Protein 6DQX (pdb70)

Structure (mmCIF, N/CA/C/O backbone):
data_6DQX
#
_entry.id   6DQX
#
_cell.length_a   97.984
_cell.length_b   97.984
_cell.length_c   132.005
_cell.angle_alpha   90.000
_cell.angle_beta   90.000
_cell.angle_gamma   90.000
#
_symmetry.space_group_name_H-M   'P 42 21 2'
#
loop_
_entity.id
_entity.type
_entity.pdbx_description
1 polymer 'Ribonucleoside-diphosphate reductase, alpha chain'
2 non-polymer 'CHLORIDE ION'
3 non-polymer 'MAGNESIUM ION'
4 non-polymer 1,2-ETHANEDIOL
5 non-polymer GLYCEROL
6 water water
#
loop_
_atom_site.group_PDB
_atom_site.id
_atom_site.type_symbol
_atom_site.label_atom_id
_atom_site.label_alt_id
_atom_site.label_comp_id
_atom_site.label_asym_id
_atom_site.label_entity_id
_atom_site.label_seq_id
_atom_site.pdbx_PDB_ins_code
_atom_site.Cartn_x
_atom_site.Cartn_y
_atom_site.Cartn_z
_atom_site.occupancy
_atom_site.B_iso_or_equiv
_atom_site.auth_seq_id
_atom_site.auth_comp_id
_atom_site.auth_asym_id
_atom_site.auth_atom_id
_atom_site.pdbx_PDB_model_num
ATOM 1 N N . THR A 1 26 ? 229.251 -142.261 288.169 1.00 46.56 6 THR A N 1
ATOM 2 C CA . THR A 1 26 ? 229.785 -141.996 286.794 1.00 42.49 6 THR A CA 1
ATOM 3 C C . THR A 1 26 ? 229.548 -140.552 286.312 1.00 37.18 6 THR A C 1
ATOM 4 O O . THR A 1 26 ? 230.496 -139.887 285.896 1.00 37.74 6 THR A O 1
ATOM 8 N N . ARG A 1 27 ? 228.301 -140.067 286.364 1.00 30.74 7 ARG A N 1
ATOM 9 C CA . ARG A 1 27 ? 227.982 -138.708 285.915 1.00 26.15 7 ARG A CA 1
ATOM 10 C C . ARG A 1 27 ? 228.603 -137.706 286.891 1.00 24.13 7 ARG A C 1
ATOM 11 O O . ARG A 1 27 ? 228.367 -137.806 288.103 1.00 24.37 7 ARG A O 1
ATOM 19 N N . PRO A 1 28 ? 229.421 -136.759 286.393 1.00 23.28 8 PRO A N 1
ATOM 20 C CA . PRO A 1 28 ? 229.990 -135.781 287.322 1.00 23.20 8 PRO A CA 1
ATOM 21 C C . PRO A 1 28 ? 228.933 -134.849 287.899 1.00 21.95 8 PRO A C 1
ATOM 22 O O . PRO A 1 28 ? 227.917 -134.584 287.233 1.00 18.73 8 PRO A O 1
ATOM 26 N N . ASP A 1 29 ? 229.205 -134.349 289.105 1.00 21.71 9 ASP A N 1
ATOM 27 C CA . ASP A 1 29 ? 228.429 -133.256 289.686 1.00 21.52 9 ASP A CA 1
ATOM 28 C C . ASP A 1 29 ? 228.405 -132.082 288.710 1.00 21.01 9 ASP A C 1
ATOM 29 O O . ASP A 1 29 ? 229.439 -131.719 288.115 1.00 20.31 9 ASP A O 1
ATOM 34 N N . PHE A 1 30 ? 227.220 -131.487 288.558 1.00 18.63 10 PHE A N 1
ATOM 35 C CA . PHE A 1 30 ? 226.989 -130.320 287.705 1.00 18.47 10 PHE A CA 1
ATOM 36 C C . PHE A 1 30 ? 227.306 -130.546 286.239 1.00 19.45 10 PHE A C 1
ATOM 37 O O . PHE A 1 30 ? 227.611 -129.606 285.517 1.00 18.56 10 PHE A O 1
ATOM 45 N N . GLU A 1 31 ? 227.132 -131.777 285.765 1.00 19.94 11 GLU A N 1
ATOM 46 C CA . GLU A 1 31 ? 227.311 -132.032 284.334 1.00 21.28 11 GLU A CA 1
ATOM 47 C C . GLU A 1 31 ? 226.404 -131.150 283.495 1.00 20.81 11 GLU A C 1
ATOM 48 O O . GLU A 1 31 ? 226.802 -130.674 282.427 1.00 20.56 11 GLU A O 1
ATOM 54 N N . TRP A 1 32 ? 225.176 -130.949 283.982 1.00 19.35 12 TRP A N 1
ATOM 55 C CA . TRP A 1 32 ? 224.187 -130.070 283.357 1.00 19.50 12 TRP A CA 1
ATOM 56 C C . TRP A 1 32 ? 224.624 -128.629 283.159 1.00 19.48 12 TRP A C 1
ATOM 57 O O . TRP A 1 32 ? 224.194 -127.979 282.214 1.00 20.79 12 TRP A O 1
ATOM 68 N N . LEU A 1 33 ? 225.452 -128.142 284.066 1.00 21.41 13 LEU A N 1
ATOM 69 C CA . LEU A 1 33 ? 225.960 -126.780 284.053 1.00 21.36 13 LEU A CA 1
ATOM 70 C C . LEU A 1 33 ? 227.170 -126.711 283.123 1.00 22.93 13 LEU A C 1
ATOM 71 O O . LEU A 1 33 ? 228.309 -126.573 283.561 1.00 23.37 13 LEU A O 1
ATOM 76 N N . ASN A 1 34 ? 226.893 -126.859 281.833 1.00 24.86 14 ASN A N 1
ATOM 77 C CA . ASN A 1 34 ? 227.928 -126.808 280.806 1.00 26.22 14 ASN A CA 1
ATOM 78 C C . ASN A 1 34 ? 228.071 -125.358 280.340 1.00 27.20 14 ASN A C 1
ATOM 79 O O . ASN A 1 34 ? 227.430 -124.451 280.897 1.00 24.93 14 ASN A O 1
ATOM 84 N N . GLU A 1 35 ? 228.884 -125.131 279.312 1.00 27.91 15 GLU A N 1
ATOM 85 C CA . GLU A 1 35 ? 229.186 -123.765 278.899 1.00 28.65 15 GLU A CA 1
ATOM 86 C C . GLU A 1 35 ? 227.923 -123.056 278.366 1.00 26.28 15 GLU A C 1
ATOM 87 O O . GLU A 1 35 ? 227.710 -121.885 278.666 1.00 23.47 15 GLU A O 1
ATOM 93 N N . ASP A 1 36 ? 227.065 -123.784 277.646 1.00 24.85 16 ASP A N 1
ATOM 94 C CA . ASP A 1 36 ? 225.782 -123.234 277.170 1.00 24.85 16 ASP A CA 1
ATOM 95 C C . ASP A 1 36 ? 224.926 -122.719 278.331 1.00 23.32 16 ASP A C 1
ATOM 96 O O . ASP A 1 36 ? 224.404 -121.593 278.304 1.00 19.72 16 ASP A O 1
ATOM 101 N N . SER A 1 37 ? 224.794 -123.553 279.361 1.00 22.78 17 SER A N 1
ATOM 102 C CA . SER A 1 37 ? 223.983 -123.189 280.526 1.00 23.07 17 SER A CA 1
ATOM 103 C C . SER A 1 37 ? 224.580 -122.026 281.314 1.00 22.22 17 SER A C 1
ATOM 104 O O . SER A 1 37 ? 223.859 -121.120 281.720 1.00 20.99 17 SER A O 1
ATOM 107 N N . ARG A 1 38 ? 225.888 -122.042 281.521 1.00 22.66 18 ARG A N 1
ATOM 108 C CA . ARG A 1 38 ? 226.544 -120.931 282.202 1.00 25.14 18 ARG A CA 1
ATOM 109 C C . ARG A 1 38 ? 226.320 -119.620 281.479 1.00 24.75 18 ARG A C 1
ATOM 110 O O . ARG A 1 38 ? 225.985 -118.625 282.116 1.00 22.90 18 ARG A O 1
ATOM 118 N N . LEU A 1 39 ? 226.510 -119.624 280.151 1.00 24.47 19 LEU A N 1
ATOM 119 C CA . LEU A 1 39 ? 226.291 -118.412 279.332 1.00 26.02 19 LEU A CA 1
ATOM 120 C C . LEU A 1 39 ? 224.862 -117.933 279.410 1.00 23.89 19 LEU A C 1
ATOM 121 O O . LEU A 1 39 ? 224.604 -116.735 279.593 1.00 24.72 19 LEU A O 1
ATOM 126 N N . PHE A 1 40 ? 223.933 -118.865 279.261 1.00 22.33 20 PHE A N 1
ATOM 127 C CA . PHE A 1 40 ? 222.508 -118.538 279.347 1.00 22.26 20 PHE A CA 1
ATOM 128 C C . PHE A 1 40 ? 222.185 -117.870 280.684 1.00 21.29 20 PHE A C 1
ATOM 129 O O . PHE A 1 40 ? 221.545 -116.826 280.729 1.00 22.69 20 PHE A O 1
ATOM 137 N N . LEU A 1 41 ? 222.673 -118.459 281.770 1.00 21.74 21 LEU A N 1
ATOM 138 C CA . LEU A 1 41 ? 222.423 -117.923 283.107 1.00 21.83 21 LEU A CA 1
ATOM 139 C C . LEU A 1 41 ? 223.071 -116.543 283.329 1.00 23.06 21 LEU A C 1
ATOM 140 O O . LEU A 1 41 ? 222.457 -115.640 283.907 1.00 23.75 21 LEU A O 1
ATOM 145 N N . GLN A 1 42 ? 224.311 -116.396 282.880 1.00 26.48 22 GLN A N 1
ATOM 146 C CA . GLN A 1 42 ? 225.016 -115.103 282.971 1.00 30.72 22 GLN A CA 1
ATOM 147 C C . GLN A 1 42 ? 224.271 -114.000 282.243 1.00 32.80 22 GLN A C 1
ATOM 148 O O . GLN A 1 42 ? 224.123 -112.897 282.764 1.00 34.67 22 GLN A O 1
ATOM 154 N N . ARG A 1 43 ? 223.804 -114.310 281.038 1.00 32.67 23 ARG A N 1
ATOM 155 C CA . ARG A 1 43 ? 223.155 -113.327 280.194 1.00 37.10 23 ARG A CA 1
ATOM 156 C C . ARG A 1 43 ? 221.745 -112.982 280.627 1.00 38.52 23 ARG A C 1
ATOM 157 O O . ARG A 1 43 ? 221.296 -111.871 280.380 1.00 41.36 23 ARG A O 1
ATOM 165 N N . GLY A 1 44 ? 221.057 -113.928 281.264 1.00 37.03 24 GLY A N 1
ATOM 166 C CA . GLY A 1 44 ? 219.659 -113.760 281.657 1.00 36.16 24 GLY A CA 1
ATOM 167 C C . GLY A 1 44 ? 219.407 -113.400 283.116 1.00 34.69 24 GLY A C 1
ATOM 168 O O . GLY A 1 44 ? 218.667 -112.456 283.401 1.00 36.18 24 GLY A O 1
ATOM 169 N N . TYR A 1 45 ? 219.992 -114.164 284.038 1.00 31.46 25 TYR A N 1
ATOM 170 C CA . TYR A 1 45 ? 219.522 -114.187 285.442 1.00 29.81 25 TYR A CA 1
ATOM 171 C C . TYR A 1 45 ? 220.490 -113.715 286.498 1.00 27.58 25 TYR A C 1
ATOM 172 O O . TYR A 1 45 ? 220.043 -113.217 287.532 1.00 31.08 25 TYR A O 1
ATOM 181 N N . LEU A 1 46 ? 221.792 -113.877 286.277 1.00 25.24 26 LEU A N 1
ATOM 182 C CA . LEU A 1 46 ? 222.783 -113.611 287.321 1.00 26.51 26 LEU A CA 1
ATOM 183 C C . LEU A 1 46 ? 223.227 -112.163 287.268 1.00 27.21 26 LEU A C 1
ATOM 184 O O . LEU A 1 46 ? 223.408 -111.611 286.178 1.00 26.99 26 LEU A O 1
ATOM 189 N N . LEU A 1 47 ? 223.410 -111.568 288.435 1.00 27.66 27 LEU A N 1
ATOM 190 C CA . LEU A 1 47 ? 224.018 -110.242 288.522 1.00 29.65 27 LEU A CA 1
ATOM 191 C C . LEU A 1 47 ? 225.479 -110.321 288.086 1.00 31.25 27 LEU A C 1
ATOM 192 O O . LEU A 1 47 ? 226.157 -111.320 288.345 1.00 28.17 27 LEU A O 1
ATOM 197 N N . GLU A 1 48 ? 225.948 -109.278 287.391 1.00 32.23 28 GLU A N 1
ATOM 198 C CA . GLU A 1 48 ? 227.349 -109.168 286.997 1.00 35.12 28 GLU A CA 1
ATOM 199 C C . GLU A 1 48 ? 228.205 -109.468 288.217 1.00 32.65 28 GLU A C 1
ATOM 200 O O . GLU A 1 48 ? 227.924 -108.988 289.316 1.00 34.67 28 GLU A O 1
ATOM 206 N N . GLY A 1 49 ? 229.211 -110.309 288.034 1.00 33.18 29 GLY A N 1
ATOM 207 C CA . GLY A 1 49 ? 230.105 -110.706 289.124 1.00 32.50 29 GLY A CA 1
ATOM 208 C C . GLY A 1 49 ? 229.613 -111.794 290.073 1.00 32.72 29 GLY A C 1
ATOM 209 O O . GLY A 1 49 ? 230.202 -111.976 291.137 1.00 34.96 29 GLY A O 1
ATOM 210 N N . THR A 1 50 ? 228.530 -112.497 289.727 1.00 28.93 30 THR A N 1
ATOM 211 C CA . THR A 1 50 ? 228.098 -113.711 290.460 1.00 26.14 30 THR A CA 1
ATOM 212 C C . THR A 1 50 ? 228.132 -114.869 289.456 1.00 24.56 30 THR A C 1
ATOM 213 O O . THR A 1 50 ? 227.557 -114.752 288.379 1.00 24.75 30 THR A O 1
ATOM 217 N N . THR A 1 51 ? 228.839 -115.956 289.780 1.00 20.81 31 THR A N 1
ATOM 218 C CA . THR A 1 51 ? 228.868 -117.137 288.922 1.00 20.16 31 THR A CA 1
ATOM 219 C C . THR A 1 51 ? 227.643 -118.018 289.206 1.00 20.02 31 THR A C 1
ATOM 220 O O . THR A 1 51 ? 227.047 -117.907 290.269 1.00 19.13 31 THR A O 1
ATOM 224 N N . ALA A 1 52 ? 227.324 -118.914 288.267 1.00 20.57 32 ALA A N 1
ATOM 225 C CA . ALA A 1 52 ? 226.223 -119.893 288.461 1.00 20.67 32 ALA A CA 1
ATOM 226 C C . ALA A 1 52 ? 226.409 -120.749 289.717 1.00 19.93 32 ALA A C 1
ATOM 227 O O . ALA A 1 52 ? 225.501 -120.879 290.521 1.00 20.23 32 ALA A O 1
ATOM 229 N N . LEU A 1 53 ? 227.607 -121.304 289.918 1.00 20.14 33 LEU A N 1
ATOM 230 C CA . LEU A 1 53 ? 227.846 -122.137 291.095 1.00 20.35 33 LEU A CA 1
ATOM 231 C C . LEU A 1 53 ? 227.719 -121.343 292.380 1.00 20.08 33 LEU A C 1
ATOM 232 O O . LEU A 1 53 ? 227.150 -121.811 293.341 1.00 21.00 33 LEU A O 1
ATOM 237 N N . GLU A 1 54 ? 228.266 -120.133 292.404 1.00 20.44 34 GLU A N 1
ATOM 238 C CA . GLU A 1 54 ? 228.164 -119.263 293.567 1.00 21.01 34 GLU A CA 1
ATOM 239 C C . GLU A 1 54 ? 226.701 -118.979 293.927 1.00 19.61 34 GLU A C 1
ATOM 240 O O . GLU A 1 54 ? 226.301 -118.984 295.092 1.00 19.19 34 GLU A O 1
ATOM 246 N N . ARG A 1 55 ? 225.919 -118.708 292.904 1.00 18.18 35 ARG A N 1
ATOM 247 C CA . ARG A 1 55 ? 224.491 -118.463 293.079 1.00 17.86 35 ARG A CA 1
ATOM 248 C C . ARG A 1 55 ? 223.779 -119.693 293.689 1.00 17.24 35 ARG A C 1
ATOM 249 O O . ARG A 1 55 ? 222.968 -119.545 294.611 1.00 17.50 35 ARG A O 1
ATOM 257 N N . ILE A 1 56 ? 224.120 -120.889 293.223 1.00 17.46 36 ILE A N 1
ATOM 258 C CA . ILE A 1 56 ? 223.468 -122.113 293.727 1.00 17.12 36 ILE A CA 1
ATOM 259 C C . ILE A 1 56 ? 223.785 -122.316 295.203 1.00 17.93 36 ILE A C 1
ATOM 260 O O . ILE A 1 56 ? 222.911 -122.622 296.006 1.00 16.87 36 ILE A O 1
ATOM 265 N N . ARG A 1 57 ? 225.056 -122.164 295.559 1.00 19.06 37 ARG A N 1
ATOM 266 C CA . ARG A 1 57 ? 225.444 -122.228 296.951 1.00 19.87 37 ARG A CA 1
ATOM 267 C C . ARG A 1 57 ? 224.712 -121.205 297.815 1.00 19.17 37 ARG A C 1
ATOM 268 O O . ARG A 1 57 ? 224.281 -121.536 298.919 1.00 18.85 37 ARG A O 1
ATOM 276 N N . PHE A 1 58 ? 224.629 -119.949 297.357 1.00 19.38 38 PHE A N 1
ATOM 277 C CA . PHE A 1 58 ? 223.933 -118.909 298.101 1.00 19.63 38 PHE A CA 1
ATOM 278 C C . PHE A 1 58 ? 222.458 -119.278 298.312 1.00 19.25 38 PHE A C 1
ATOM 279 O O . PHE A 1 58 ? 221.928 -119.116 299.398 1.00 17.23 38 PHE A O 1
ATOM 287 N N . ILE A 1 59 ? 221.820 -119.770 297.258 1.00 17.61 39 ILE A N 1
ATOM 288 C CA . ILE A 1 59 ? 220.388 -120.163 297.340 1.00 17.29 39 ILE A CA 1
ATOM 289 C C . ILE A 1 59 ? 220.193 -121.273 298.382 1.00 17.30 39 ILE A C 1
ATOM 290 O O . ILE A 1 59 ? 219.295 -121.179 299.235 1.00 17.52 39 ILE A O 1
ATOM 295 N N . ALA A 1 60 ? 221.051 -122.298 298.321 1.00 17.24 40 ALA A N 1
ATOM 296 C CA . ALA A 1 60 ? 221.011 -123.425 299.273 1.00 16.71 40 ALA A CA 1
ATOM 297 C C . ALA A 1 60 ? 221.196 -122.956 300.712 1.00 17.58 40 ALA A C 1
ATOM 298 O O . ALA A 1 60 ? 220.450 -123.356 301.606 1.00 16.17 40 ALA A O 1
ATOM 300 N N . GLU A 1 61 ? 222.207 -122.110 300.937 1.00 18.05 41 GLU A N 1
ATOM 301 C CA . GLU A 1 61 ? 222.501 -121.632 302.294 1.00 19.85 41 GLU A CA 1
ATOM 302 C C . GLU A 1 61 ? 221.410 -120.695 302.796 1.00 18.98 41 GLU A C 1
ATOM 303 O O . GLU A 1 61 ? 221.077 -120.707 303.974 1.00 18.22 41 GLU A O 1
ATOM 309 N N . HIS A 1 62 ? 220.871 -119.864 301.907 1.00 19.14 42 HIS A N 1
ATOM 310 C CA . HIS A 1 62 ? 219.834 -118.927 302.317 1.00 19.93 42 HIS A CA 1
ATOM 311 C C . HIS A 1 62 ? 218.581 -119.692 302.730 1.00 19.50 42 HIS A C 1
ATOM 312 O O . HIS A 1 62 ? 217.972 -119.395 303.760 1.00 18.41 42 HIS A O 1
ATOM 319 N N . ALA A 1 63 ? 218.243 -120.713 301.949 1.00 18.34 43 ALA A N 1
ATOM 320 C CA . ALA A 1 63 ? 217.110 -121.593 302.285 1.00 18.36 43 ALA A CA 1
ATOM 321 C C . ALA A 1 63 ? 217.312 -122.300 303.636 1.00 18.81 43 ALA A C 1
ATOM 322 O O . ALA A 1 63 ? 216.418 -122.301 304.470 1.00 18.43 43 ALA A O 1
ATOM 324 N N . GLU A 1 64 ? 218.496 -122.874 303.857 1.00 18.39 44 GLU A N 1
ATOM 325 C CA . GLU A 1 64 ? 218.800 -123.478 305.156 1.00 20.04 44 GLU A CA 1
ATOM 326 C C . GLU A 1 64 ? 218.611 -122.482 306.292 1.00 20.15 44 GLU A C 1
ATOM 327 O O . GLU A 1 64 ? 218.009 -122.801 307.318 1.00 22.79 44 GLU A O 1
ATOM 333 N N . HIS A 1 65 ? 219.135 -121.285 306.119 1.00 21.76 45 HIS A N 1
ATOM 334 C CA . HIS A 1 65 ? 219.035 -120.272 307.155 1.00 24.78 45 HIS A CA 1
ATOM 335 C C . HIS A 1 65 ? 217.570 -119.954 307.491 1.00 24.05 45 HIS A C 1
ATOM 336 O O . HIS A 1 65 ? 217.205 -119.932 308.654 1.00 22.83 45 HIS A O 1
ATOM 343 N N . LYS A 1 66 ? 216.733 -119.783 306.473 1.00 23.34 46 LYS A N 1
ATOM 344 C CA . LYS A 1 66 ? 215.306 -119.489 306.684 1.00 25.03 46 LYS A CA 1
ATOM 345 C C . LYS A 1 66 ? 214.496 -120.647 307.237 1.00 24.54 46 LYS A C 1
ATOM 346 O O . L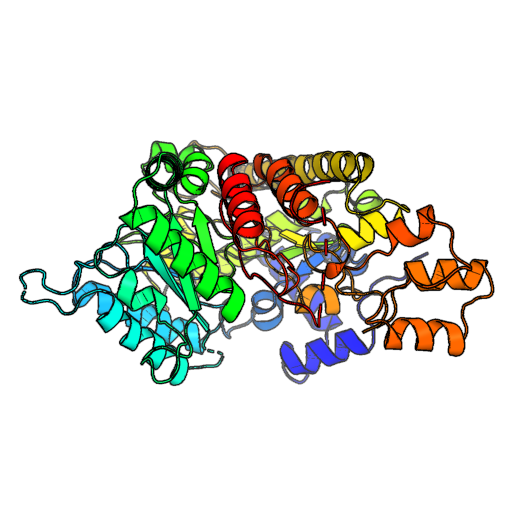YS A 1 66 ? 213.533 -120.421 307.992 1.00 24.26 46 LYS A O 1
ATOM 352 N N . LEU A 1 67 ? 214.867 -121.882 306.884 1.00 22.61 47 LEU A N 1
ATOM 353 C CA . LEU A 1 67 ? 214.212 -123.073 307.437 1.00 22.26 47 LEU A CA 1
ATOM 354 C C . LEU A 1 67 ? 214.644 -123.359 308.866 1.00 24.19 47 LEU A C 1
ATOM 355 O O . LEU A 1 67 ? 213.908 -124.007 309.598 1.00 22.92 47 LEU A O 1
ATOM 360 N N . GLY A 1 68 ? 215.864 -122.948 309.231 1.00 24.77 48 GLY A N 1
ATOM 361 C CA . GLY A 1 68 ? 216.461 -123.331 310.523 1.00 25.27 48 GLY A CA 1
ATOM 362 C C . GLY A 1 68 ? 216.743 -124.814 310.656 1.00 25.42 48 GLY A C 1
ATOM 363 O O . GLY A 1 68 ? 216.701 -125.359 311.755 1.00 25.50 48 GLY A O 1
ATOM 364 N N . ILE A 1 69 ? 217.029 -125.487 309.542 1.00 25.31 49 ILE A N 1
ATOM 365 C CA . ILE A 1 69 ? 217.241 -126.936 309.544 1.00 25.31 49 ILE A CA 1
ATOM 366 C C . ILE A 1 69 ? 218.697 -127.260 309.225 1.00 25.87 49 ILE A C 1
ATOM 367 O O . ILE A 1 69 ? 219.149 -127.059 308.088 1.00 22.64 49 ILE A O 1
ATOM 372 N N . GLU A 1 70 ? 219.413 -127.808 310.208 1.00 26.55 50 GLU A N 1
ATOM 373 C CA . GLU A 1 70 ? 220.820 -128.169 310.008 1.00 28.56 50 GLU A CA 1
ATOM 374 C C . GLU A 1 70 ? 220.982 -129.227 308.905 1.00 25.22 50 GLU A C 1
ATOM 375 O O . GLU A 1 70 ? 220.203 -130.168 308.809 1.00 25.64 50 GLU A O 1
ATOM 381 N N . GLY A 1 71 ? 221.982 -129.031 308.055 1.00 21.92 51 GLY A N 1
ATOM 382 C CA . GLY A 1 71 ? 222.283 -129.952 306.970 1.00 21.71 51 GLY A CA 1
ATOM 383 C C . GLY A 1 71 ? 221.444 -129.771 305.710 1.00 19.31 51 GLY A C 1
ATOM 384 O O . GLY A 1 71 ? 221.740 -130.391 304.685 1.00 18.24 51 GLY A O 1
ATOM 385 N N . TYR A 1 72 ? 220.460 -128.877 305.756 1.00 18.30 52 TYR A N 1
ATOM 386 C CA . TYR A 1 72 ? 219.563 -128.694 304.623 1.00 17.43 52 TYR A CA 1
ATOM 387 C C . TYR A 1 72 ? 220.302 -128.238 303.353 1.00 17.42 52 TYR A C 1
ATOM 388 O O . TYR A 1 72 ? 220.084 -128.801 302.274 1.00 16.74 52 TYR A O 1
ATOM 397 N N . ALA A 1 73 ? 221.159 -127.217 303.483 1.00 17.35 53 ALA A N 1
ATOM 398 C CA . ALA A 1 73 ? 221.885 -126.649 302.341 1.00 18.24 53 ALA A CA 1
ATOM 399 C C . ALA A 1 73 ? 222.674 -127.691 301.568 1.00 18.47 53 ALA A C 1
ATOM 400 O O . ALA A 1 73 ? 222.615 -127.724 300.339 1.00 17.85 53 ALA A O 1
ATOM 402 N N . ASP A 1 74 ? 223.399 -128.548 302.281 1.00 19.52 54 ASP A N 1
ATOM 403 C CA . ASP A 1 74 ? 224.196 -129.581 301.621 1.00 21.13 54 ASP A CA 1
ATOM 404 C C . ASP A 1 74 ? 223.320 -130.622 300.910 1.00 19.63 54 ASP A C 1
ATOM 405 O O . ASP A 1 74 ? 223.689 -131.097 299.833 1.00 18.49 54 ASP A O 1
ATOM 410 N N . LYS A 1 75 ? 222.157 -130.914 301.479 1.00 20.07 55 LYS A N 1
ATOM 411 C CA . LYS A 1 75 ? 221.184 -131.808 300.806 1.00 20.22 55 LYS A CA 1
ATOM 412 C C . LYS A 1 75 ? 220.657 -131.167 299.541 1.00 17.87 55 LYS A C 1
ATOM 413 O O . LYS A 1 75 ? 220.700 -131.772 298.477 1.00 15.77 55 LYS A O 1
ATOM 419 N N . PHE A 1 76 ? 220.183 -129.919 299.660 1.00 16.93 56 PHE A N 1
ATOM 420 C CA . PHE A 1 76 ? 219.712 -129.191 298.482 1.00 16.07 56 PHE A CA 1
ATOM 421 C C . PHE A 1 76 ? 220.811 -129.056 297.423 1.00 15.76 56 PHE A C 1
ATOM 422 O O . PHE A 1 76 ? 220.575 -129.290 296.234 1.00 15.37 56 PHE A O 1
ATOM 430 N N . TYR A 1 77 ? 222.025 -128.703 297.853 1.00 16.12 57 TYR A N 1
ATOM 431 C CA . TYR A 1 77 ? 223.158 -128.564 296.938 1.00 16.43 57 TYR A CA 1
ATOM 432 C C . TYR A 1 77 ? 223.473 -129.883 296.218 1.00 15.66 57 TYR A C 1
ATOM 433 O O . TYR A 1 77 ? 223.669 -129.897 294.991 1.00 14.26 57 TYR A O 1
ATOM 442 N N . HIS A 1 78 ? 223.442 -130.989 296.961 1.00 15.69 58 HIS A N 1
ATOM 443 C CA . HIS A 1 78 ? 223.674 -132.317 296.385 1.00 16.53 58 HIS A CA 1
ATOM 444 C C . HIS A 1 78 ? 222.684 -132.639 295.286 1.00 15.36 58 HIS A C 1
ATOM 445 O O . HIS A 1 78 ? 223.063 -133.053 294.181 1.00 14.52 58 HIS A O 1
ATOM 452 N N . TYR A 1 79 ? 221.402 -132.434 295.569 1.00 15.48 59 TYR A N 1
ATOM 453 C CA . TYR A 1 79 ? 220.403 -132.691 294.557 1.00 15.17 59 TYR A CA 1
ATOM 454 C C . TYR A 1 79 ? 220.528 -131.784 293.335 1.00 14.37 59 TYR A C 1
ATOM 455 O O . TYR A 1 79 ? 220.365 -132.264 292.181 1.00 14.53 59 TYR A O 1
ATOM 464 N N . MET A 1 80 ? 220.872 -130.510 293.553 1.00 14.72 60 MET A N 1
ATOM 465 C CA . MET A 1 80 ? 221.228 -129.639 292.431 1.00 15.64 60 MET A CA 1
ATOM 466 C C . MET A 1 80 ? 222.374 -130.221 291.621 1.00 14.85 60 MET A C 1
ATOM 467 O O . MET A 1 80 ? 222.327 -130.256 290.365 1.00 14.34 60 MET A O 1
ATOM 472 N N . ALA A 1 81 ? 223.425 -130.628 292.333 1.00 14.88 61 ALA A N 1
ATOM 473 C CA . ALA A 1 81 ? 224.625 -131.237 291.716 1.00 15.56 61 ALA A CA 1
ATOM 474 C C . ALA A 1 81 ? 224.322 -132.459 290.846 1.00 15.83 61 ALA A C 1
ATOM 475 O O . ALA A 1 81 ? 224.903 -132.619 289.777 1.00 15.03 61 ALA A O 1
ATOM 477 N N . ARG A 1 82 ? 223.370 -133.296 291.276 1.00 16.40 62 ARG A N 1
ATOM 478 C CA . ARG A 1 82 ? 222.994 -134.481 290.511 1.00 17.14 62 ARG A CA 1
ATOM 479 C C . ARG A 1 82 ? 222.051 -134.215 289.340 1.00 16.90 62 ARG A C 1
ATOM 480 O O . ARG A 1 82 ? 221.776 -135.137 288.571 1.00 16.59 62 ARG A O 1
ATOM 488 N N . GLY A 1 83 ? 221.554 -132.975 289.200 1.00 15.85 63 GLY A N 1
ATOM 489 C CA . GLY A 1 83 ? 220.687 -132.619 288.081 1.00 15.07 63 GLY A CA 1
ATOM 490 C C . GLY A 1 83 ? 219.214 -132.970 288.328 1.00 14.85 63 GLY A C 1
ATOM 491 O O . GLY A 1 83 ? 218.452 -133.103 287.377 1.00 14.43 63 GLY A O 1
ATOM 492 N N . TYR A 1 84 ? 218.818 -133.106 289.597 1.00 14.76 64 TYR A N 1
ATOM 493 C CA . TYR A 1 84 ? 217.438 -133.507 289.926 1.00 15.08 64 TYR A CA 1
ATOM 494 C C . TYR A 1 84 ? 216.437 -132.363 289.924 1.00 15.53 64 TYR A C 1
ATOM 495 O O . TYR A 1 84 ? 215.241 -132.644 289.834 1.00 16.63 64 TYR A O 1
ATOM 504 N N . PHE A 1 85 ? 216.915 -131.124 290.100 1.00 15.24 65 PHE A N 1
ATOM 505 C CA . PHE A 1 85 ? 216.087 -129.905 290.312 1.00 15.73 65 PHE A CA 1
ATOM 506 C C . PHE A 1 85 ? 216.297 -128.877 289.242 1.00 16.49 65 PHE A C 1
ATOM 507 O O . PHE A 1 85 ? 217.431 -128.520 288.939 1.00 17.16 65 PHE A O 1
ATOM 515 N N . SER A 1 86 ? 215.208 -128.308 288.758 1.00 16.56 66 SER A N 1
ATOM 516 C CA . SER A 1 86 ? 215.246 -127.064 288.006 1.00 17.48 66 SER A CA 1
ATOM 517 C C . SER A 1 86 ? 214.559 -126.018 288.878 1.00 17.23 66 SER A C 1
ATOM 518 O O . SER A 1 86 ? 213.542 -126.305 289.482 1.00 16.23 66 SER A O 1
ATOM 521 N N . LEU A 1 87 ? 215.118 -124.806 288.929 1.00 16.17 67 LEU A N 1
ATOM 522 C CA . LEU A 1 87 ? 214.543 -123.699 289.686 1.00 16.52 67 LEU A CA 1
ATOM 523 C C . LEU A 1 87 ? 213.973 -122.701 288.704 1.00 16.47 67 LEU A C 1
ATOM 524 O O . LEU A 1 87 ? 214.481 -122.562 287.575 1.00 16.60 67 LEU A O 1
ATOM 529 N N . SER A 1 88 ? 212.918 -122.010 289.119 1.00 16.16 68 SER A N 1
ATOM 530 C CA . SER A 1 88 ? 212.244 -121.056 288.245 1.00 16.57 68 SER A CA 1
ATOM 531 C C . SER A 1 88 ? 213.135 -119.841 288.008 1.00 16.94 68 SER A C 1
ATOM 532 O O . SER A 1 88 ? 214.017 -119.528 288.825 1.00 15.55 68 SER A O 1
ATOM 535 N N . SER A 1 89 ? 212.872 -119.142 286.911 1.00 18.30 69 SER A N 1
ATOM 536 C CA . SER A 1 89 ? 213.665 -117.946 286.605 1.00 18.35 69 SER A CA 1
ATOM 537 C C . SER A 1 89 ? 213.523 -116.834 287.654 1.00 18.17 69 SER A C 1
ATOM 538 O O . SER A 1 89 ? 214.520 -116.213 287.965 1.00 17.61 69 SER A O 1
ATOM 541 N N . PRO A 1 90 ? 212.311 -116.597 288.220 1.00 17.27 70 PRO A N 1
ATOM 542 C CA . PRO A 1 90 ? 212.246 -115.642 289.336 1.00 17.25 70 PRO A CA 1
ATOM 543 C C . PRO A 1 90 ? 213.085 -116.028 290.563 1.00 16.86 70 PRO A C 1
ATOM 544 O O . PRO A 1 90 ? 213.629 -115.160 291.230 1.00 17.15 70 PRO A O 1
ATOM 548 N N . ILE A 1 91 ? 213.196 -117.326 290.856 1.00 15.68 71 ILE A N 1
ATOM 549 C CA . ILE A 1 91 ? 214.029 -117.791 291.962 1.00 15.53 71 ILE A CA 1
ATOM 550 C C . ILE A 1 91 ? 215.519 -117.570 291.643 1.00 15.69 71 ILE A C 1
ATOM 551 O O . ILE A 1 91 ? 216.264 -117.014 292.469 1.00 17.69 71 ILE A O 1
ATOM 556 N N . TRP A 1 92 ? 215.941 -117.978 290.455 1.00 15.63 72 TRP A N 1
ATOM 557 C CA . TRP A 1 92 ? 217.329 -117.739 289.991 1.00 16.21 72 TRP A CA 1
ATOM 558 C C . TRP A 1 92 ? 217.636 -116.253 290.071 1.00 16.84 72 TRP A C 1
ATOM 559 O O . TRP A 1 92 ? 218.717 -115.852 290.530 1.00 18.01 72 TRP A O 1
ATOM 570 N N . SER A 1 93 ? 216.682 -115.441 289.626 1.00 17.64 73 SER A N 1
ATOM 571 C CA . SER A 1 93 ? 216.920 -113.979 289.542 1.00 18.12 73 SER A CA 1
ATOM 572 C C . SER A 1 93 ? 216.938 -113.267 290.890 1.00 19.31 73 SER A C 1
ATOM 573 O O . SER A 1 93 ? 217.803 -112.389 291.118 1.00 20.41 73 SER A O 1
ATOM 576 N N . ASN A 1 94 ? 215.995 -113.623 291.770 1.00 18.26 74 ASN A N 1
ATOM 577 C CA . ASN A 1 94 ? 215.630 -112.797 292.911 1.00 18.54 74 ASN A CA 1
ATOM 578 C C . ASN A 1 94 ? 215.686 -113.443 294.278 1.00 17.56 74 ASN A C 1
ATOM 579 O O . ASN A 1 94 ? 215.668 -112.724 295.267 1.00 17.71 74 ASN A O 1
ATOM 584 N N . PHE A 1 95 ? 215.680 -114.778 294.382 1.00 16.71 75 PHE A N 1
ATOM 585 C CA . PHE A 1 95 ? 215.608 -115.403 295.712 1.00 17.35 75 PHE A CA 1
ATOM 586 C C . PHE A 1 95 ? 216.789 -115.031 296.609 1.00 18.10 75 PHE A C 1
ATOM 587 O O . PHE A 1 95 ? 217.944 -115.144 296.197 1.00 17.30 75 PHE A O 1
ATOM 595 N N . GLY A 1 96 ? 216.499 -114.616 297.844 1.00 18.87 76 GLY A N 1
ATOM 596 C CA . GLY A 1 96 ? 217.527 -114.181 298.772 1.00 21.41 76 GLY A CA 1
ATOM 597 C C . GLY A 1 96 ? 218.136 -112.806 298.484 1.00 21.51 76 GLY A C 1
ATOM 598 O O . GLY A 1 96 ? 219.009 -112.372 299.219 1.00 23.65 76 GLY A O 1
ATOM 599 N N . LEU A 1 97 ? 217.692 -112.126 297.431 1.00 22.44 77 LEU A N 1
ATOM 600 C CA . LEU A 1 97 ? 218.194 -110.797 297.063 1.00 23.28 77 LEU A CA 1
ATOM 601 C C . LEU A 1 97 ? 217.126 -109.717 297.292 1.00 25.60 77 LEU A C 1
ATOM 602 O O . LEU A 1 97 ? 215.942 -110.007 297.468 1.00 22.73 77 LEU A O 1
ATOM 607 N N . ASP A 1 98 ? 217.546 -108.451 297.277 1.00 27.70 78 ASP A N 1
ATOM 608 C CA . ASP A 1 98 ? 216.593 -107.338 297.443 1.00 29.97 78 ASP A CA 1
ATOM 609 C C . ASP A 1 98 ? 215.632 -107.170 296.270 1.00 28.06 78 ASP A C 1
ATOM 610 O O . ASP A 1 98 ? 214.444 -106.915 296.470 1.00 29.47 78 ASP A O 1
ATOM 615 N N . ARG A 1 99 ? 216.142 -107.323 295.054 1.00 29.04 79 ARG A N 1
ATOM 616 C CA . ARG A 1 99 ? 215.354 -107.048 293.859 1.00 27.33 79 ARG A CA 1
ATOM 617 C C . ARG A 1 99 ? 214.199 -108.034 293.658 1.00 28.11 79 ARG A C 1
ATOM 618 O O . ARG A 1 99 ? 214.259 -109.183 294.126 1.00 26.88 79 ARG A O 1
ATOM 626 N N . GLY A 1 100 ? 213.153 -107.559 292.982 1.00 25.42 80 GLY A N 1
ATOM 627 C CA . GLY A 1 100 ? 212.101 -108.425 292.438 1.00 24.49 80 GLY A CA 1
ATOM 628 C C . GLY A 1 100 ? 211.333 -109.266 293.436 1.00 22.90 80 GLY A C 1
ATOM 629 O O . GLY A 1 100 ? 211.290 -108.981 294.650 1.00 22.40 80 GLY A O 1
ATOM 630 N N . LEU A 1 101 ? 210.690 -110.292 292.891 1.00 20.27 81 LEU A N 1
ATOM 631 C CA . LEU A 1 101 ? 209.909 -111.243 293.668 1.00 19.84 81 LEU A CA 1
ATOM 632 C C . LEU A 1 101 ? 210.170 -112.636 293.086 1.00 18.83 81 LEU A C 1
ATOM 633 O O . LEU A 1 101 ? 210.450 -112.770 291.896 1.00 19.82 81 LEU A O 1
ATOM 638 N N . PRO A 1 102 ? 210.036 -113.674 293.917 1.00 18.42 82 PRO A N 1
ATOM 639 C CA . PRO A 1 102 ? 210.317 -115.050 293.460 1.00 16.48 82 PRO A CA 1
ATOM 640 C C . PRO A 1 102 ? 209.086 -115.839 292.971 1.00 16.94 82 PRO A C 1
ATOM 641 O O . PRO A 1 102 ? 209.199 -117.058 292.769 1.00 16.31 82 PRO A O 1
ATOM 645 N N . ILE A 1 103 ? 207.940 -115.177 292.770 1.00 15.29 83 ILE A N 1
ATOM 646 C CA . ILE A 1 103 ? 206.692 -115.830 292.333 1.00 15.91 83 ILE A CA 1
ATOM 647 C C . ILE A 1 103 ? 206.628 -115.931 290.802 1.00 15.87 83 ILE A C 1
ATOM 648 O O . ILE A 1 103 ? 207.257 -115.146 290.114 1.00 16.32 83 ILE A O 1
ATOM 653 N N . SER A 1 104 ? 205.883 -116.920 290.303 1.00 15.83 84 SER A N 1
ATOM 654 C CA . SER A 1 104 ? 205.752 -117.210 288.838 1.00 16.56 84 SER A CA 1
ATOM 655 C C . SER A 1 104 ? 204.335 -117.019 288.263 1.00 17.02 84 SER A C 1
ATOM 656 O O . SER A 1 104 ? 204.099 -117.280 287.081 1.00 19.67 84 SER A O 1
ATOM 659 N N . CYS A 1 105 ? 203.402 -116.560 289.077 1.00 16.70 85 CYS A N 1
ATOM 660 C CA . CYS A 1 105 ? 202.085 -116.171 288.577 1.00 16.49 85 CYS A CA 1
ATOM 661 C C . CYS A 1 105 ? 201.474 -115.121 289.508 1.00 16.55 85 CYS A C 1
ATOM 662 O O . CYS A 1 105 ? 201.884 -114.966 290.673 1.00 17.16 85 CYS A O 1
ATOM 665 N N . PHE A 1 106 ? 200.470 -114.430 288.987 1.00 15.51 86 PHE A N 1
ATOM 666 C CA . PHE A 1 106 ? 199.728 -113.412 289.721 1.00 15.76 86 PHE A CA 1
ATOM 667 C C . PHE A 1 106 ? 198.361 -113.296 289.037 1.00 15.62 86 PHE A C 1
ATOM 668 O O . PHE A 1 106 ? 198.270 -112.884 287.864 1.00 15.94 86 PHE A O 1
ATOM 676 N N . GLY A 1 107 ? 197.319 -113.715 289.737 1.00 14.00 87 GLY A N 1
ATOM 677 C CA . GLY A 1 107 ? 195.977 -113.817 289.168 1.00 13.39 87 GLY A CA 1
ATOM 678 C C . GLY A 1 107 ? 194.962 -113.024 289.920 1.00 14.08 87 GLY A C 1
ATOM 679 O O . GLY A 1 107 ? 194.721 -113.293 291.092 1.00 13.10 87 GLY A O 1
ATOM 680 N N . SER A 1 108 ? 194.369 -112.031 289.253 1.00 15.02 88 SER A N 1
ATOM 681 C CA . SER A 1 108 ? 193.426 -111.112 289.894 1.00 15.51 88 SER A CA 1
ATOM 682 C C . SER A 1 108 ? 191.987 -111.360 289.460 1.00 15.36 88 SER A C 1
ATOM 683 O O . SER A 1 108 ? 191.706 -111.769 288.311 1.00 15.99 88 SER A O 1
ATOM 686 N N . TYR A 1 109 ? 191.083 -111.094 290.386 1.00 14.39 89 TYR A N 1
ATOM 687 C CA . TYR A 1 109 ? 189.657 -111.079 290.127 1.00 14.06 89 TYR A CA 1
ATOM 688 C C . TYR A 1 109 ? 189.263 -109.612 289.933 1.00 14.70 89 TYR A C 1
ATOM 689 O O . TYR A 1 109 ? 189.562 -108.780 290.785 1.00 14.76 89 TYR A O 1
ATOM 698 N N . ILE A 1 110 ? 188.612 -109.312 288.817 1.00 14.29 90 ILE A N 1
ATOM 699 C CA . ILE A 1 110 ? 188.159 -107.923 288.540 1.00 15.27 90 ILE A CA 1
ATOM 700 C C . ILE A 1 110 ? 186.697 -107.740 288.940 1.00 16.36 90 ILE A C 1
ATOM 701 O O . ILE A 1 110 ? 185.798 -108.215 288.259 1.00 17.10 90 ILE A O 1
ATOM 706 N N . GLY A 1 111 ? 186.442 -107.071 290.070 1.00 18.17 91 GLY A N 1
ATOM 707 C CA . GLY A 1 111 ? 185.067 -106.780 290.462 1.00 18.79 91 GLY A CA 1
ATOM 708 C C . GLY A 1 111 ? 184.416 -105.778 289.520 1.00 19.73 91 GLY A C 1
ATOM 709 O O . GLY A 1 111 ? 185.098 -104.999 288.860 1.00 17.93 91 GLY A O 1
ATOM 710 N N . ASP A 1 112 ? 183.089 -105.796 289.478 1.00 21.25 92 ASP A N 1
ATOM 711 C CA . ASP A 1 112 ? 182.312 -105.000 288.525 1.00 21.48 92 ASP A CA 1
ATOM 712 C C . ASP A 1 112 ? 182.190 -103.528 288.975 1.00 22.07 92 ASP A C 1
ATOM 713 O O . ASP A 1 112 ? 181.082 -103.030 289.232 1.00 20.66 92 ASP A O 1
ATOM 718 N N . SER A 1 113 ? 183.314 -102.832 289.075 1.00 20.93 93 SER A N 1
ATOM 719 C CA . SER A 1 113 ? 183.325 -101.415 289.496 1.00 19.71 93 SER A CA 1
ATOM 720 C C . SER A 1 113 ? 184.602 -100.773 289.014 1.00 19.45 93 SER A C 1
ATOM 721 O O . SER A 1 113 ? 185.641 -101.433 288.923 1.00 18.00 93 SER A O 1
ATOM 724 N N . ILE A 1 114 ? 184.562 -99.459 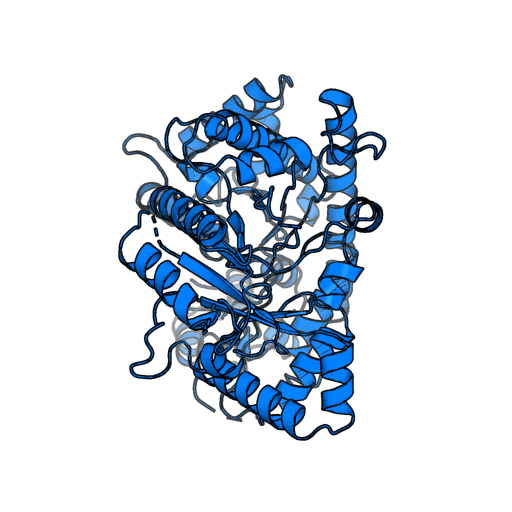288.755 1.00 18.50 94 ILE A N 1
ATOM 725 C CA . ILE A 1 114 ? 185.790 -98.767 288.397 1.00 17.74 94 ILE A CA 1
ATOM 726 C C . ILE A 1 114 ? 186.838 -98.891 289.500 1.00 16.86 94 ILE A C 1
ATOM 727 O O . ILE A 1 114 ? 188.007 -99.056 289.219 1.00 17.19 94 ILE A O 1
ATOM 732 N N . HIS A 1 115 ? 186.436 -98.793 290.759 1.00 17.12 95 HIS A N 1
ATOM 733 C CA . HIS A 1 115 ? 187.390 -98.928 291.846 1.00 18.07 95 HIS A CA 1
ATOM 734 C C . HIS A 1 115 ? 188.181 -100.236 291.729 1.00 17.08 95 HIS A C 1
ATOM 735 O O . HIS A 1 115 ? 189.409 -100.235 291.784 1.00 15.21 95 HIS A O 1
ATOM 742 N N . GLU A 1 116 ? 187.459 -101.333 291.551 1.00 18.81 96 GLU A N 1
ATOM 743 C CA . GLU A 1 116 ? 188.075 -102.666 291.500 1.00 19.87 96 GLU A CA 1
ATOM 744 C C . GLU A 1 116 ? 188.864 -102.875 290.203 1.00 18.47 96 GLU A C 1
ATOM 745 O O . GLU A 1 116 ? 189.899 -103.550 290.210 1.00 16.58 96 GLU A O 1
ATOM 751 N N . ILE A 1 117 ? 188.410 -102.256 289.109 1.00 16.62 97 ILE A N 1
ATOM 752 C CA . ILE A 1 117 ? 189.184 -102.227 287.870 1.00 16.07 97 ILE A CA 1
ATOM 753 C C . ILE A 1 117 ? 190.508 -101.485 288.072 1.00 15.68 97 ILE A C 1
ATOM 754 O O . ILE A 1 117 ? 191.544 -101.954 287.601 1.00 14.57 97 ILE A O 1
ATOM 759 N N . MET A 1 118 ? 190.505 -100.343 288.781 1.00 15.14 98 MET A N 1
ATOM 760 C CA . MET A 1 118 ? 191.769 -99.648 289.039 1.00 16.79 98 MET A CA 1
ATOM 761 C C . MET A 1 118 ? 192.710 -100.389 289.993 1.00 16.07 98 MET A C 1
ATOM 762 O O . MET A 1 118 ? 193.941 -100.335 289.823 1.00 16.25 98 MET A O 1
ATOM 767 N N . VAL A 1 119 ? 192.154 -101.081 290.976 1.00 17.01 99 VAL A N 1
ATOM 768 C CA . VAL A 1 119 ? 192.965 -101.927 291.866 1.00 17.65 99 VAL A CA 1
ATOM 769 C C . VAL A 1 119 ? 193.755 -102.959 291.037 1.00 16.97 99 VAL A C 1
ATOM 770 O O . VAL A 1 119 ? 194.970 -103.079 291.176 1.00 16.05 99 VAL A O 1
ATOM 774 N N . THR A 1 120 ? 193.053 -103.626 290.135 1.00 17.03 100 THR A N 1
ATOM 775 C CA . THR A 1 120 ? 193.666 -104.628 289.258 1.00 17.45 100 THR A CA 1
ATOM 776 C C . THR A 1 120 ? 194.665 -104.001 288.282 1.00 16.50 100 THR A C 1
ATOM 777 O O . THR A 1 120 ? 195.735 -104.544 288.070 1.00 15.69 100 THR A O 1
ATOM 781 N N . THR A 1 121 ? 194.341 -102.817 287.746 1.00 15.73 101 THR A N 1
ATOM 782 C CA . THR A 1 121 ? 195.248 -102.095 286.868 1.00 15.78 101 THR A CA 1
ATOM 783 C C . THR A 1 121 ? 196.599 -101.811 287.541 1.00 15.49 101 THR A C 1
ATOM 784 O O . THR A 1 121 ? 197.662 -102.045 286.953 1.00 16.50 101 THR A O 1
ATOM 788 N N . ALA A 1 122 ? 196.551 -101.325 288.781 1.00 14.76 102 ALA A N 1
ATOM 789 C CA . ALA A 1 122 ? 197.759 -101.018 289.513 1.00 15.58 102 ALA A CA 1
ATOM 790 C C . ALA A 1 122 ? 198.534 -102.309 289.859 1.00 15.78 102 ALA A C 1
ATOM 791 O O . ALA A 1 122 ? 199.752 -102.296 289.811 1.00 16.38 102 ALA A O 1
ATOM 793 N N . GLU A 1 123 ? 197.843 -103.402 290.175 1.00 17.03 103 GLU A N 1
ATOM 794 C CA . GLU A 1 123 ? 198.524 -104.717 290.414 1.00 16.85 103 GLU A CA 1
ATOM 795 C C . GLU A 1 123 ? 199.312 -105.131 289.207 1.00 17.22 103 GLU A C 1
ATOM 796 O O . GLU A 1 123 ? 200.522 -105.391 289.309 1.00 17.56 103 GLU A O 1
ATOM 802 N N . VAL A 1 124 ? 198.632 -105.146 288.055 1.00 16.24 104 VAL A N 1
ATOM 803 C CA . VAL A 1 124 ? 199.251 -105.515 286.793 1.00 17.65 104 VAL A CA 1
ATOM 804 C C . VAL A 1 124 ? 200.430 -104.603 286.419 1.00 18.08 104 VAL A C 1
ATOM 805 O O . VAL A 1 124 ? 201.486 -105.068 285.958 1.00 17.66 104 VAL A O 1
ATOM 809 N N . GLY A 1 125 ? 200.283 -103.296 286.636 1.00 17.67 105 GLY A N 1
ATOM 810 C CA . GLY A 1 125 ? 201.387 -102.402 286.436 1.00 16.74 105 GLY A CA 1
ATOM 811 C C . GLY A 1 125 ? 202.603 -102.723 287.268 1.00 16.13 105 GLY A C 1
ATOM 812 O O . GLY A 1 125 ? 203.709 -102.809 286.739 1.00 16.32 105 GLY A O 1
ATOM 813 N N . MET A 1 126 ? 202.401 -102.908 288.574 1.00 16.87 106 MET A N 1
ATOM 814 C CA . MET A 1 126 ? 203.504 -103.181 289.473 1.00 17.42 106 MET A CA 1
ATOM 815 C C . MET A 1 126 ? 204.162 -104.520 289.131 1.00 18.88 106 MET A C 1
ATOM 816 O O . MET A 1 126 ? 205.397 -104.623 289.148 1.00 18.48 106 MET A O 1
ATOM 821 N N . MET A 1 127 ? 203.347 -105.522 288.827 1.00 18.54 107 MET A N 1
ATOM 822 C CA . MET A 1 127 ? 203.880 -106.851 288.443 1.00 19.99 107 MET A CA 1
ATOM 823 C C . MET A 1 127 ? 204.527 -106.901 287.064 1.00 21.72 107 MET A C 1
ATOM 824 O O . MET A 1 127 ? 205.478 -107.659 286.863 1.00 22.48 107 MET A O 1
ATOM 829 N N . SER A 1 128 ? 204.047 -106.102 286.117 1.00 21.99 108 SER A N 1
ATOM 830 C CA . SER A 1 128 ? 204.725 -105.986 284.806 1.00 22.73 108 SER A CA 1
ATOM 831 C C . SER A 1 128 ? 206.133 -105.388 284.911 1.00 24.18 108 SER A C 1
ATOM 832 O O . SER A 1 128 ? 207.000 -105.711 284.104 1.00 25.14 108 SER A O 1
ATOM 835 N N . LYS A 1 129 ? 206.353 -104.505 285.886 1.00 23.11 109 LYS A N 1
ATOM 836 C CA . LYS A 1 129 ? 207.690 -103.985 286.158 1.00 24.83 109 LYS A CA 1
ATOM 837 C C . LYS A 1 129 ? 208.551 -105.062 286.808 1.00 25.82 109 LYS A C 1
ATOM 838 O O . LYS A 1 129 ? 209.701 -105.214 286.441 1.00 28.86 109 LYS A O 1
ATOM 844 N N . ILE A 1 130 ? 207.987 -105.753 287.789 1.00 25.50 110 ILE A N 1
ATOM 845 C CA . ILE A 1 130 ? 208.722 -106.717 288.627 1.00 28.73 110 ILE A CA 1
ATOM 846 C C . ILE A 1 130 ? 208.959 -108.042 287.877 1.00 30.49 110 ILE A C 1
ATOM 847 O O . ILE A 1 130 ? 210.030 -108.668 288.018 1.00 27.66 110 ILE A O 1
ATOM 852 N N . GLY A 1 131 ? 207.962 -108.446 287.085 1.00 32.34 111 GLY A N 1
ATOM 853 C CA . GLY A 1 131 ? 208.022 -109.648 286.234 1.00 33.96 111 GLY A CA 1
ATOM 854 C C . GLY A 1 131 ? 207.374 -110.841 286.905 1.00 36.69 111 GLY A C 1
ATOM 855 O O . GLY A 1 131 ? 207.030 -110.799 288.094 1.00 36.43 111 GLY A O 1
ATOM 856 N N . GLY A 1 132 ? 207.223 -111.911 286.130 1.00 38.36 112 GLY A N 1
ATOM 857 C CA . GLY A 1 132 ? 206.636 -113.164 286.597 1.00 40.18 112 GLY A CA 1
ATOM 858 C C . GLY A 1 132 ? 205.241 -113.422 286.051 1.00 40.84 112 GLY A C 1
ATOM 859 O O . GLY A 1 132 ? 204.573 -114.341 286.516 1.00 45.43 112 GLY A O 1
ATOM 860 N N . GLY A 1 133 ? 204.793 -112.614 285.087 1.00 35.28 113 GLY A N 1
ATOM 861 C CA . GLY A 1 133 ? 203.530 -112.859 284.389 1.00 31.11 113 GLY A CA 1
ATOM 862 C C . GLY A 1 133 ? 202.317 -112.504 285.235 1.00 26.58 113 GLY A C 1
ATOM 863 O O . GLY A 1 133 ? 202.337 -112.609 286.474 1.00 24.57 113 GLY A O 1
ATOM 864 N N . THR A 1 134 ? 201.253 -112.074 284.563 1.00 21.95 114 THR A N 1
ATOM 865 C CA . THR A 1 134 ? 200.017 -111.732 285.239 1.00 18.61 114 THR A CA 1
ATOM 866 C C . THR A 1 134 ? 198.807 -112.198 284.474 1.00 15.37 114 THR A C 1
ATOM 867 O O . THR A 1 134 ? 198.841 -112.452 283.263 1.00 14.55 114 THR A O 1
ATOM 871 N N . SER A 1 135 ? 197.706 -112.283 285.183 1.00 13.39 115 SER A N 1
ATOM 872 C CA . SER A 1 135 ? 196.465 -112.693 284.565 1.00 13.30 115 SER A CA 1
ATOM 873 C C . SER A 1 135 ? 195.301 -112.163 285.361 1.00 12.90 115 SER A C 1
ATOM 874 O O . SER A 1 135 ? 195.427 -111.860 286.569 1.00 13.02 115 SER A O 1
ATOM 877 N N . ALA A 1 136 ? 194.143 -112.126 284.723 1.00 12.41 116 ALA A N 1
ATOM 878 C CA . ALA A 1 136 ? 192.937 -111.715 285.406 1.00 12.54 116 ALA A CA 1
ATOM 879 C C . ALA A 1 136 ? 191.647 -112.254 284.836 1.00 12.05 116 ALA A C 1
ATOM 880 O O . ALA A 1 136 ? 191.529 -112.565 283.627 1.00 12.11 116 ALA A O 1
ATOM 882 N N . TYR A 1 137 ? 190.658 -112.350 285.704 1.00 12.52 117 TYR A N 1
ATOM 883 C CA . TYR A 1 137 ? 189.319 -112.799 285.321 1.00 13.07 117 TYR A CA 1
ATOM 884 C C . TYR A 1 137 ? 188.394 -111.599 285.084 1.00 13.60 117 TYR A C 1
ATOM 885 O O . TYR A 1 137 ? 188.178 -110.811 285.999 1.00 14.25 117 TYR A O 1
ATOM 894 N N . PHE A 1 138 ? 187.810 -111.558 283.887 1.00 13.92 118 PHE A N 1
ATOM 895 C CA . PHE A 1 138 ? 186.928 -110.457 283.401 1.00 14.74 118 PHE A CA 1
ATOM 896 C C . PHE A 1 138 ? 185.447 -110.790 283.423 1.00 16.09 118 PHE A C 1
ATOM 897 O O . PHE A 1 138 ? 184.599 -109.913 283.153 1.00 16.98 118 PHE A O 1
ATOM 905 N N . GLY A 1 139 ? 185.099 -112.036 283.742 1.00 15.51 119 GLY A N 1
ATOM 906 C CA . GLY A 1 139 ? 183.746 -112.524 283.531 1.00 15.92 119 GLY A CA 1
ATOM 907 C C . GLY A 1 139 ? 182.631 -111.989 284.408 1.00 16.30 119 GLY A C 1
ATOM 908 O O . GLY A 1 139 ? 181.452 -112.200 284.104 1.00 17.38 119 GLY A O 1
ATOM 909 N N . ASP A 1 140 ? 182.970 -111.330 285.513 1.00 16.74 120 ASP A N 1
ATOM 910 C CA . ASP A 1 140 ? 181.952 -110.694 286.344 1.00 18.42 120 ASP A CA 1
ATOM 911 C C . ASP A 1 140 ? 181.754 -109.210 286.019 1.00 18.07 120 ASP A C 1
ATOM 912 O O . ASP A 1 140 ? 180.903 -108.566 286.628 1.00 19.89 120 ASP A O 1
ATOM 917 N N . ILE A 1 141 ? 182.504 -108.689 285.055 1.00 18.81 121 ILE A N 1
ATOM 918 C CA . ILE A 1 141 ? 182.229 -107.346 284.501 1.00 19.63 121 ILE A CA 1
ATOM 919 C C . ILE A 1 141 ? 180.932 -107.414 283.680 1.00 20.93 121 ILE A C 1
ATOM 920 O O . ILE A 1 141 ? 180.765 -108.264 282.791 1.00 19.60 121 ILE A O 1
ATOM 925 N N . ARG A 1 142 ? 180.009 -106.490 283.929 1.00 21.77 122 ARG A N 1
ATOM 926 C CA . ARG A 1 142 ? 178.752 -106.514 283.195 1.00 22.85 122 ARG A CA 1
ATOM 927 C C . ARG A 1 142 ? 179.030 -106.241 281.707 1.00 20.74 122 ARG A C 1
ATOM 928 O O . ARG A 1 142 ? 179.955 -105.506 281.394 1.00 20.95 122 ARG A O 1
ATOM 936 N N . PRO A 1 143 ? 178.257 -106.859 280.803 1.00 21.03 123 PRO A N 1
ATOM 937 C CA . PRO A 1 143 ? 178.508 -106.771 279.358 1.00 21.10 123 PRO A CA 1
ATOM 938 C C . PRO A 1 143 ? 178.109 -105.432 278.720 1.00 22.80 123 PRO A C 1
ATOM 939 O O . PRO A 1 143 ? 177.403 -104.635 279.344 1.00 22.57 123 PRO A O 1
ATOM 943 N N . ARG A 1 144 ? 178.580 -105.207 277.495 1.00 23.65 124 ARG A N 1
ATOM 944 C CA . ARG A 1 144 ? 178.314 -103.972 276.761 1.00 25.10 124 ARG A CA 1
ATOM 945 C C . ARG A 1 144 ? 176.803 -103.757 276.703 1.00 25.64 124 ARG A C 1
ATOM 946 O O . ARG A 1 144 ? 176.053 -104.683 276.401 1.00 24.71 124 ARG A O 1
ATOM 954 N N . GLY A 1 145 ? 176.367 -102.539 277.027 1.00 28.25 125 GLY A N 1
ATOM 955 C CA . GLY A 1 145 ? 174.941 -102.187 277.006 1.00 29.65 125 GLY A CA 1
ATOM 956 C C . GLY A 1 145 ? 174.225 -102.250 278.347 1.00 32.97 125 GLY A C 1
ATOM 957 O O . GLY A 1 145 ? 173.086 -101.800 278.452 1.00 33.24 125 GLY A O 1
ATOM 958 N N . SER A 1 146 ? 174.859 -102.804 279.378 1.00 34.25 126 SER A N 1
ATOM 959 C CA . SER A 1 146 ? 174.252 -102.859 280.719 1.00 35.79 126 SER A CA 1
ATOM 960 C C . SER A 1 146 ? 174.106 -101.457 281.308 1.00 38.29 126 SER A C 1
ATOM 961 O O . SER A 1 146 ? 174.951 -100.597 281.070 1.00 40.84 126 SER A O 1
ATOM 964 N N . ALA A 1 147 ? 173.057 -101.242 282.092 1.00 41.72 127 ALA A N 1
ATOM 965 C CA . ALA A 1 147 ? 172.808 -99.938 282.724 1.00 45.20 127 ALA A CA 1
ATOM 966 C C . ALA A 1 147 ? 173.852 -99.625 283.810 1.00 50.09 127 ALA A C 1
ATOM 967 O O . ALA A 1 147 ? 174.319 -100.537 284.496 1.00 52.92 127 ALA A O 1
ATOM 969 N N . ILE A 1 148 ? 174.216 -98.345 283.947 1.00 52.40 128 ILE A N 1
ATOM 970 C CA . ILE A 1 148 ? 175.154 -97.883 284.994 1.00 56.10 128 ILE A CA 1
ATOM 971 C C . ILE A 1 148 ? 174.644 -96.649 285.745 1.00 57.07 128 ILE A C 1
ATOM 972 O O . ILE A 1 148 ? 173.767 -95.931 285.263 1.00 59.73 128 ILE A O 1
ATOM 977 N N . LYS A 1 153 ? 174.917 -96.284 279.903 1.00 51.75 133 LYS A N 1
ATOM 978 C CA . LYS A 1 153 ? 175.116 -97.669 279.482 1.00 51.41 133 LYS A CA 1
ATOM 979 C C . LYS A 1 153 ? 176.597 -98.048 279.393 1.00 49.99 133 LYS A C 1
ATOM 980 O O . LYS A 1 153 ? 177.402 -97.327 278.794 1.00 47.60 133 LYS A O 1
ATOM 986 N N . SER A 1 154 ? 176.933 -99.207 279.962 1.00 46.44 134 SER A N 1
ATOM 987 C CA . SER A 1 154 ? 178.317 -99.678 280.046 1.00 42.80 134 SER A CA 1
ATOM 988 C C . SER A 1 154 ? 178.886 -100.103 278.705 1.00 36.93 134 SER A C 1
ATOM 989 O O . SER A 1 154 ? 178.168 -100.488 277.786 1.00 36.17 134 SER A O 1
ATOM 992 N N . ASP A 1 155 ? 180.209 -100.043 278.633 1.00 34.69 135 ASP A N 1
ATOM 993 C CA . ASP A 1 155 ? 180.950 -100.390 277.431 1.00 32.92 135 ASP A CA 1
ATOM 994 C C . ASP A 1 155 ? 181.451 -101.844 277.436 1.00 28.00 135 ASP A C 1
ATOM 995 O O . ASP A 1 155 ? 181.953 -102.318 276.424 1.00 26.60 135 ASP A O 1
ATOM 1000 N N . GLY A 1 156 ? 181.311 -102.517 278.576 1.00 26.58 136 GLY A N 1
ATOM 1001 C CA . GLY A 1 156 ? 181.538 -103.956 278.680 1.00 23.79 136 GLY A CA 1
ATOM 1002 C C . GLY A 1 156 ? 182.978 -104.331 278.959 1.00 21.19 136 GLY A C 1
ATOM 1003 O O . GLY A 1 156 ? 183.851 -103.478 279.102 1.00 20.60 136 GLY A O 1
ATOM 1004 N N . SER A 1 157 ? 183.212 -105.642 279.017 1.00 19.20 137 SER A N 1
ATOM 1005 C CA . SER A 1 157 ? 184.474 -106.206 279.468 1.00 17.86 137 SER A CA 1
ATOM 1006 C C . SER A 1 157 ? 185.611 -106.059 278.470 1.00 17.55 137 SER A C 1
ATOM 1007 O O . SER A 1 157 ? 186.777 -105.933 278.861 1.00 16.83 137 SER A O 1
ATOM 1010 N N . PHE A 1 158 ? 185.293 -106.107 277.177 1.00 18.11 138 PHE A N 1
ATOM 1011 C CA . PHE A 1 158 ? 186.314 -105.929 276.154 1.00 18.81 138 PHE A CA 1
ATOM 1012 C C . PHE A 1 158 ? 186.923 -104.520 276.187 1.00 19.28 138 PHE A C 1
ATOM 1013 O O . PHE A 1 158 ? 188.147 -104.340 276.072 1.00 19.64 138 PHE A O 1
ATOM 1021 N N . ASN A 1 159 ? 186.063 -103.526 276.358 1.00 19.63 139 ASN A N 1
ATOM 1022 C CA . ASN A 1 159 ? 186.494 -102.149 276.569 1.00 19.85 139 ASN A CA 1
ATOM 1023 C C . ASN A 1 159 ? 187.568 -102.061 277.677 1.00 18.42 139 ASN A C 1
ATOM 1024 O O . ASN A 1 159 ? 188.632 -101.487 277.472 1.00 18.49 139 ASN A O 1
ATOM 1029 N N . PHE A 1 160 ? 187.313 -102.663 278.844 1.00 18.56 140 PHE A N 1
ATOM 1030 C CA . PHE A 1 160 ? 188.316 -102.628 279.922 1.00 18.78 140 PHE A CA 1
ATOM 1031 C C . PHE A 1 160 ? 189.592 -103.432 279.634 1.00 18.92 140 PHE A C 1
ATOM 1032 O O . PHE A 1 160 ? 190.657 -103.114 280.164 1.00 19.12 140 PHE A O 1
ATOM 1040 N N . SER A 1 161 ? 189.501 -104.457 278.793 1.00 18.90 141 SER A N 1
ATOM 1041 C CA . SER A 1 161 ? 190.714 -105.206 278.392 1.00 18.72 141 SER A CA 1
ATOM 1042 C C . SER A 1 161 ? 191.747 -104.310 277.704 1.00 19.49 141 SER A C 1
ATOM 1043 O O . SER A 1 161 ? 192.932 -104.546 277.834 1.00 19.00 141 SER A O 1
ATOM 1046 N N . LYS A 1 162 ? 191.294 -103.220 277.049 1.00 20.18 142 LYS A N 1
ATOM 1047 C CA . LYS A 1 162 ? 192.196 -102.253 276.415 1.00 20.99 142 LYS A CA 1
ATOM 1048 C C . LYS A 1 162 ? 193.141 -101.617 277.410 1.00 19.26 142 LYS A C 1
ATOM 1049 O O . LYS A 1 162 ? 194.290 -101.348 277.105 1.00 18.71 142 LYS A O 1
ATOM 1055 N N . LEU A 1 163 ? 192.684 -101.431 278.639 1.00 19.65 143 LEU A N 1
ATOM 1056 C CA . LEU A 1 163 ? 193.512 -100.874 279.678 1.00 19.94 143 LEU A CA 1
ATOM 1057 C C . LEU A 1 163 ? 194.691 -101.782 280.026 1.00 18.85 143 LEU A C 1
ATOM 1058 O O . LEU A 1 163 ? 195.823 -101.346 280.188 1.00 18.10 143 LEU A O 1
ATOM 1063 N N . PHE A 1 164 ? 194.426 -103.081 280.102 1.00 18.12 144 PHE A N 1
ATOM 1064 C CA . PHE A 1 164 ? 195.481 -104.022 280.487 1.00 17.63 144 PHE A CA 1
ATOM 1065 C C . PHE A 1 164 ? 196.475 -104.243 279.360 1.00 17.58 144 PHE A C 1
ATOM 1066 O O . PHE A 1 164 ? 197.674 -104.343 279.599 1.00 17.96 144 PHE A O 1
ATOM 1074 N N . ASP A 1 165 ? 195.967 -104.290 278.136 1.00 18.51 145 ASP A N 1
ATOM 1075 C CA . ASP A 1 165 ? 196.806 -104.360 276.947 1.00 19.37 145 ASP A CA 1
ATOM 1076 C C . ASP A 1 165 ? 197.773 -103.165 276.876 1.00 20.00 145 ASP A C 1
ATOM 1077 O O . ASP A 1 165 ? 198.955 -103.325 276.580 1.00 17.55 145 ASP A O 1
ATOM 1082 N N . THR A 1 166 ? 197.284 -101.963 277.199 1.00 19.65 146 THR A N 1
ATOM 1083 C CA . THR A 1 166 ? 198.167 -100.795 277.264 1.00 19.37 146 THR A CA 1
ATOM 1084 C C . THR A 1 166 ? 199.160 -100.850 278.404 1.00 17.96 146 THR A C 1
ATOM 1085 O O . THR A 1 166 ? 200.327 -100.494 278.215 1.00 18.86 146 THR A O 1
ATOM 1089 N N . VAL A 1 167 ? 198.727 -101.301 279.577 1.00 17.97 147 VAL A N 1
ATOM 1090 C CA . VAL A 1 167 ? 199.643 -101.382 280.712 1.00 20.01 147 VAL A CA 1
ATOM 1091 C C . VAL A 1 167 ? 200.878 -102.206 280.332 1.00 19.33 147 VAL A C 1
ATOM 1092 O O . VAL A 1 167 ? 202.009 -101.775 280.582 1.00 18.28 147 VAL A O 1
ATOM 1096 N N . ILE A 1 168 ? 200.663 -103.375 279.722 1.00 20.23 148 ILE A N 1
ATOM 1097 C CA . ILE A 1 168 ? 201.806 -104.239 279.352 1.00 21.71 148 ILE A CA 1
ATOM 1098 C C . ILE A 1 168 ? 202.599 -103.707 278.145 1.00 22.64 148 ILE A C 1
ATOM 1099 O O . ILE A 1 168 ? 203.798 -103.957 278.043 1.00 22.51 148 ILE A O 1
ATOM 1104 N N . ASP A 1 169 ? 201.953 -102.960 277.257 1.00 23.57 149 ASP A N 1
ATOM 1105 C CA . ASP A 1 169 ? 202.670 -102.242 276.190 1.00 25.13 149 ASP A CA 1
ATOM 1106 C C . ASP A 1 169 ? 203.637 -101.206 276.751 1.00 24.79 149 ASP A C 1
ATOM 1107 O O . ASP A 1 169 ? 204.740 -101.026 276.222 1.00 26.61 149 ASP A O 1
ATOM 1112 N N . VAL A 1 170 ? 203.223 -100.548 277.838 1.00 23.82 150 VAL A N 1
ATOM 1113 C CA . VAL A 1 170 ? 203.933 -99.419 278.428 1.00 23.79 150 VAL A CA 1
ATOM 1114 C C . VAL A 1 170 ? 204.964 -99.822 279.491 1.00 24.25 150 VAL A C 1
ATOM 1115 O O . VAL A 1 170 ? 206.027 -99.208 279.565 1.00 25.30 150 VAL A O 1
ATOM 1119 N N . ILE A 1 171 ? 204.666 -100.852 280.285 1.00 22.89 151 ILE A N 1
ATOM 1120 C CA . ILE A 1 171 ? 205.522 -101.256 281.398 1.00 24.23 151 ILE A CA 1
ATOM 1121 C C . ILE A 1 171 ? 206.091 -102.644 281.111 1.00 27.44 151 ILE A C 1
ATOM 1122 O O . ILE A 1 171 ? 205.331 -103.563 280.783 1.00 26.03 151 ILE A O 1
ATOM 1127 N N . SER A 1 172 ? 207.407 -102.784 281.265 1.00 31.45 152 SER A N 1
ATOM 1128 C CA . SER A 1 172 ? 208.088 -104.080 281.084 1.00 36.59 152 SER A CA 1
ATOM 1129 C C . SER A 1 172 ? 209.249 -104.309 282.067 1.00 38.78 152 SER A C 1
ATOM 1130 O O . SER A 1 172 ? 209.685 -103.386 282.757 1.00 38.93 152 SER A O 1
ATOM 1133 N N . GLN A 1 173 ? 209.725 -105.559 282.098 1.00 43.07 153 GLN A N 1
ATOM 1134 C CA . GLN A 1 173 ? 210.863 -106.003 282.914 1.00 46.15 153 GLN A CA 1
ATOM 1135 C C . GLN A 1 173 ? 211.998 -106.479 282.004 1.00 48.05 153 GLN A C 1
ATOM 1136 O O . GLN A 1 173 ? 212.906 -105.716 281.674 1.00 52.53 153 GLN A O 1
ATOM 1142 N N . GLY A 1 179 ? 205.340 -106.292 279.182 1.00 35.17 159 GLY A N 1
ATOM 1143 C CA . GLY A 1 179 ? 204.790 -107.312 280.078 1.00 33.58 159 GLY A CA 1
ATOM 1144 C C . GLY A 1 179 ? 204.049 -108.422 279.342 1.00 32.62 159 GLY A C 1
ATOM 1145 O O . GLY A 1 179 ? 203.827 -108.346 278.125 1.00 30.66 159 GLY A O 1
ATOM 1146 N N . GLN A 1 180 ? 203.666 -109.449 280.099 1.00 29.41 160 GLN A N 1
ATOM 1147 C CA . GLN A 1 180 ? 202.805 -110.522 279.613 1.00 28.64 160 GLN A CA 1
ATOM 1148 C C . GLN A 1 180 ? 201.577 -110.704 280.512 1.00 23.83 160 GLN A C 1
ATOM 1149 O O . GLN A 1 180 ? 201.684 -110.866 281.739 1.00 25.00 160 GLN A O 1
ATOM 1155 N N . PHE A 1 181 ? 200.417 -110.711 279.877 1.00 18.36 161 PHE A N 1
ATOM 1156 C CA . PHE A 1 181 ? 199.139 -110.738 280.554 1.00 16.24 161 PHE A CA 1
ATOM 1157 C C . PHE A 1 181 ? 198.146 -111.607 279.808 1.00 15.57 161 PHE A C 1
ATOM 1158 O O . PHE A 1 181 ? 198.098 -111.599 278.558 1.00 15.71 161 PHE A O 1
ATOM 1166 N N . ALA A 1 182 ? 197.346 -112.350 280.552 1.00 14.70 162 ALA A N 1
ATOM 1167 C CA . ALA A 1 182 ? 196.247 -113.114 279.998 1.00 14.92 162 ALA A CA 1
ATOM 1168 C C . ALA A 1 182 ? 194.957 -112.795 280.689 1.00 14.15 162 ALA A C 1
ATOM 1169 O O . ALA A 1 182 ? 194.858 -112.855 281.929 1.00 13.28 162 ALA A O 1
ATOM 1171 N N . GLY A 1 183 ? 193.951 -112.455 279.897 1.00 14.09 163 GLY A N 1
ATOM 1172 C CA . GLY A 1 183 ? 192.607 -112.217 280.420 1.00 13.89 163 GLY A CA 1
ATOM 1173 C C . GLY A 1 183 ? 191.713 -113.408 280.165 1.00 14.34 163 GLY A C 1
ATOM 1174 O O . GLY A 1 183 ? 191.787 -114.000 279.098 1.00 15.34 163 GLY A O 1
ATOM 1175 N N . TYR A 1 184 ? 190.861 -113.745 281.122 1.00 13.74 164 TYR A N 1
ATOM 1176 C CA . TYR A 1 184 ? 189.887 -114.836 280.977 1.00 14.12 164 TYR A CA 1
ATOM 1177 C C . TYR A 1 184 ? 188.435 -114.343 280.970 1.00 15.16 164 TYR A C 1
ATOM 1178 O O . TYR A 1 184 ? 188.036 -113.560 281.834 1.00 15.55 164 TYR A O 1
ATOM 1187 N N . ILE A 1 185 ? 187.651 -114.874 280.031 1.00 15.09 165 ILE A N 1
ATOM 1188 C CA . ILE A 1 185 ? 186.237 -114.523 279.848 1.00 15.73 165 ILE A CA 1
ATOM 1189 C C . ILE A 1 185 ? 185.420 -115.817 279.680 1.00 16.47 165 ILE A C 1
ATOM 1190 O O . ILE A 1 185 ? 185.884 -116.768 279.035 1.00 17.46 165 ILE A O 1
ATOM 1195 N N . ASP A 1 186 ? 184.213 -115.864 280.236 1.00 16.51 166 ASP A N 1
ATOM 1196 C CA . ASP A 1 186 ? 183.356 -117.053 280.087 1.00 17.99 166 ASP A CA 1
ATOM 1197 C C . ASP A 1 186 ? 182.755 -117.087 278.674 1.00 19.20 166 ASP A C 1
ATOM 1198 O O . ASP A 1 186 ? 182.441 -116.026 278.102 1.00 17.97 166 ASP A O 1
ATOM 1203 N N . ILE A 1 187 ? 182.628 -118.292 278.109 1.00 18.41 167 ILE A N 1
ATOM 1204 C CA . ILE A 1 187 ? 182.083 -118.450 276.740 1.00 19.10 167 ILE A CA 1
ATOM 1205 C C . ILE A 1 187 ? 180.625 -117.982 276.646 1.00 18.86 167 ILE A C 1
ATOM 1206 O O . ILE A 1 187 ? 180.182 -117.602 275.553 1.00 18.74 167 ILE A O 1
ATOM 1211 N N . GLU A 1 188 ? 179.913 -117.979 277.786 1.00 17.88 168 GLU A N 1
ATOM 1212 C CA . GLU A 1 188 ? 178.508 -117.532 277.868 1.00 19.09 168 GLU A CA 1
ATOM 1213 C C . GLU A 1 188 ? 178.344 -116.018 278.107 1.00 18.36 168 GLU A C 1
ATOM 1214 O O . GLU A 1 188 ? 177.227 -115.542 278.179 1.00 18.77 168 GLU A O 1
ATOM 1220 N N . HIS A 1 189 ? 179.453 -115.294 278.198 1.00 17.87 169 HIS A N 1
ATOM 1221 C CA . HIS A 1 189 ? 179.443 -113.873 278.560 1.00 17.53 169 HIS A CA 1
ATOM 1222 C C . HIS A 1 189 ? 178.887 -113.073 277.402 1.00 18.51 169 HIS A C 1
ATOM 1223 O O . HIS A 1 189 ? 179.136 -113.405 276.236 1.00 17.43 169 HIS A O 1
ATOM 1230 N N . GLY A 1 190 ? 178.171 -111.999 277.729 1.00 20.29 170 GLY A N 1
ATOM 1231 C CA . GLY A 1 190 ? 177.629 -111.107 276.713 1.00 20.93 170 GLY A CA 1
ATOM 1232 C C . GLY A 1 190 ? 178.618 -110.616 275.694 1.00 21.68 170 GLY A C 1
ATOM 1233 O O . GLY A 1 190 ? 178.239 -110.410 274.539 1.00 23.76 170 GLY A O 1
ATOM 1234 N N . ASP A 1 191 ? 179.887 -110.442 276.086 1.00 20.64 171 ASP A N 1
ATOM 1235 C CA . ASP A 1 191 ? 180.904 -109.854 275.224 1.00 20.57 171 ASP A CA 1
ATOM 1236 C C . ASP A 1 191 ? 181.800 -110.865 274.496 1.00 19.42 171 ASP A C 1
ATOM 1237 O O . ASP A 1 191 ? 182.794 -110.472 273.892 1.00 18.82 171 ASP A O 1
ATOM 1242 N N . ILE A 1 192 ? 181.448 -112.148 274.530 1.00 19.43 172 ILE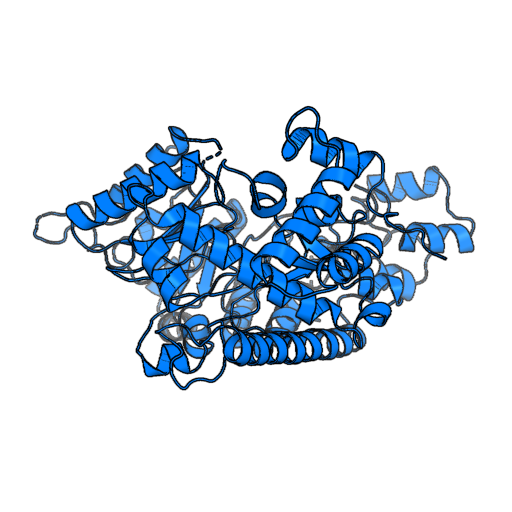 A N 1
ATOM 1243 C CA . ILE A 1 192 ? 182.298 -113.189 273.963 1.00 20.01 172 ILE A CA 1
ATOM 1244 C C . ILE A 1 192 ? 182.705 -112.920 272.499 1.00 21.33 172 ILE A C 1
ATOM 1245 O O . ILE A 1 192 ? 183.857 -113.105 272.131 1.00 19.46 172 ILE A O 1
ATOM 1250 N N . ASP A 1 193 ? 181.765 -112.447 271.680 1.00 24.38 173 ASP A N 1
ATOM 1251 C CA . ASP A 1 193 ? 182.084 -112.123 270.268 1.00 27.09 173 ASP A CA 1
ATOM 1252 C C . ASP A 1 193 ? 183.179 -111.065 270.133 1.00 25.07 173 ASP A C 1
ATOM 1253 O O . ASP A 1 193 ? 184.011 -111.162 269.228 1.00 26.26 173 ASP A O 1
ATOM 1258 N N . GLU A 1 194 ? 183.213 -110.074 271.032 1.00 22.66 174 GLU A N 1
ATOM 1259 C CA . GLU A 1 194 ? 184.276 -109.073 270.973 1.00 21.90 174 GLU A CA 1
ATOM 1260 C C . GLU A 1 194 ? 185.637 -109.677 271.320 1.00 20.11 174 GLU A C 1
ATOM 1261 O O . GLU A 1 194 ? 186.628 -109.354 270.704 1.00 19.69 174 GLU A O 1
ATOM 1267 N N . TRP A 1 195 ? 185.673 -110.526 272.344 1.00 20.08 175 TRP A N 1
ATOM 1268 C CA . TRP A 1 195 ? 186.928 -111.181 272.751 1.00 19.34 175 TRP A CA 1
ATOM 1269 C C . TRP A 1 195 ? 187.471 -112.124 271.668 1.00 19.35 175 TRP A C 1
ATOM 1270 O O . TRP A 1 195 ? 188.670 -112.189 271.464 1.00 19.38 175 TRP A O 1
ATOM 1281 N N . LEU A 1 196 ? 186.587 -112.811 270.953 1.00 22.58 176 LEU A N 1
ATOM 1282 C CA . LEU A 1 196 ? 187.007 -113.730 269.871 1.00 24.72 176 LEU A CA 1
ATOM 1283 C C . LEU A 1 196 ? 187.712 -113.081 268.665 1.00 27.15 176 LEU A C 1
ATOM 1284 O O . LEU A 1 196 ? 188.296 -113.803 267.852 1.00 28.63 176 LEU A O 1
ATOM 1289 N N . ASP A 1 197 ? 187.687 -111.744 268.558 1.00 26.16 177 ASP A N 1
ATOM 1290 C CA . ASP A 1 197 ? 188.466 -111.013 267.545 1.00 26.45 177 ASP A CA 1
ATOM 1291 C C . ASP A 1 197 ? 189.776 -110.425 268.055 1.00 24.91 177 ASP A C 1
ATOM 1292 O O . ASP A 1 197 ? 190.470 -109.748 267.320 1.00 25.32 177 ASP A O 1
ATOM 1297 N N . ILE A 1 198 ? 190.148 -110.706 269.311 1.00 23.86 178 ILE A N 1
ATOM 1298 C CA . ILE A 1 198 ? 191.457 -110.335 269.819 1.00 23.12 178 ILE A CA 1
ATOM 1299 C C . ILE A 1 198 ? 192.556 -110.864 268.873 1.00 23.54 178 ILE A C 1
ATOM 1300 O O . ILE A 1 198 ? 192.435 -111.966 268.381 1.00 27.78 178 ILE A O 1
ATOM 1305 N N . HIS A 1 199 ? 193.578 -110.050 268.622 1.00 25.98 179 HIS A N 1
ATOM 1306 C CA . HIS A 1 199 ? 194.707 -110.354 267.695 1.00 29.12 179 HIS A CA 1
ATOM 1307 C C . HIS A 1 199 ? 194.407 -110.227 266.164 1.00 30.42 179 HIS A C 1
ATOM 1308 O O . HIS A 1 199 ? 195.349 -110.249 265.363 1.00 30.99 179 HIS A O 1
ATOM 1315 N N . THR A 1 200 ? 193.145 -110.079 265.759 1.00 31.44 180 THR A N 1
ATOM 1316 C CA . THR A 1 200 ? 192.814 -109.870 264.323 1.00 32.36 180 THR A CA 1
ATOM 1317 C C . THR A 1 200 ? 193.274 -108.508 263.835 1.00 33.84 180 THR A C 1
ATOM 1318 O O . THR A 1 200 ? 193.494 -107.589 264.635 1.00 32.22 180 THR A O 1
ATOM 1322 N N . GLU A 1 201 ? 193.382 -108.371 262.507 1.00 33.50 181 GLU A N 1
ATOM 1323 C CA . GLU A 1 201 ? 193.932 -107.173 261.888 1.00 34.25 181 GLU A CA 1
ATOM 1324 C C . GLU A 1 201 ? 193.242 -105.896 262.383 1.00 31.41 181 GLU A C 1
ATOM 1325 O O . GLU A 1 201 ? 192.040 -105.799 262.340 1.00 28.45 181 GLU A O 1
ATOM 1331 N N . GLY A 1 202 ? 194.011 -104.929 262.876 1.00 33.92 182 GLY A N 1
ATOM 1332 C CA . GLY A 1 202 ? 193.447 -103.669 263.380 1.00 32.85 182 GLY A CA 1
ATOM 1333 C C . GLY A 1 202 ? 192.738 -103.693 264.746 1.00 33.16 182 GLY A C 1
ATOM 1334 O O . GLY A 1 202 ? 192.439 -102.619 265.296 1.00 30.49 182 GLY A O 1
ATOM 1335 N N . ASN A 1 203 ? 192.466 -104.884 265.301 1.00 34.13 183 ASN A N 1
ATOM 1336 C CA . ASN A 1 203 ? 191.745 -105.008 266.582 1.00 32.75 183 ASN A CA 1
ATOM 1337 C C . ASN A 1 203 ? 192.549 -104.263 267.627 1.00 32.44 183 ASN A C 1
ATOM 1338 O O . ASN A 1 203 ? 193.782 -104.260 267.569 1.00 32.82 183 ASN A O 1
ATOM 1343 N N . PRO A 1 204 ? 191.868 -103.563 268.561 1.00 31.55 184 PRO A N 1
ATOM 1344 C CA . PRO A 1 204 ? 192.621 -102.855 269.580 1.00 31.69 184 PRO A CA 1
ATOM 1345 C C . PRO A 1 204 ? 193.592 -103.725 270.378 1.00 27.57 184 PRO A C 1
ATOM 1346 O O . PRO A 1 204 ? 194.587 -103.211 270.837 1.00 31.51 184 PRO A O 1
ATOM 1350 N N . ILE A 1 205 ? 193.299 -105.015 270.530 1.00 27.71 185 ILE A N 1
ATOM 1351 C CA . ILE A 1 205 ? 194.080 -105.902 271.403 1.00 26.48 185 ILE A CA 1
ATOM 1352 C C . ILE A 1 205 ? 195.023 -106.795 270.591 1.00 25.25 185 ILE A C 1
ATOM 1353 O O . ILE A 1 205 ? 194.570 -107.711 269.917 1.00 28.19 185 ILE A O 1
ATOM 1358 N N . GLN A 1 206 ? 196.316 -106.517 270.683 1.00 26.45 186 GLN A N 1
ATOM 1359 C CA . GLN A 1 206 ? 197.378 -107.253 269.974 1.00 27.95 186 GLN A CA 1
ATOM 1360 C C . GLN A 1 206 ? 198.430 -107.883 270.900 1.00 27.30 186 GLN A C 1
ATOM 1361 O O . GLN A 1 206 ? 199.132 -108.774 270.458 1.00 27.47 186 GLN A O 1
ATOM 1367 N N . LEU A 1 207 ? 198.549 -107.436 272.158 1.00 24.33 187 LEU A N 1
ATOM 1368 C CA . LEU A 1 207 ? 199.685 -107.835 273.012 1.00 24.46 187 LEU A CA 1
ATOM 1369 C C . LEU A 1 207 ? 199.285 -108.876 274.047 1.00 23.06 187 LEU A C 1
ATOM 1370 O O . LEU A 1 207 ? 200.014 -109.838 274.262 1.00 23.77 187 LEU A O 1
ATOM 1375 N N . MET A 1 208 ? 198.151 -108.665 274.706 1.00 21.06 188 MET A N 1
ATOM 1376 C CA . MET A 1 208 ? 197.715 -109.568 275.757 1.00 21.42 188 MET A CA 1
ATOM 1377 C C . MET A 1 208 ? 197.157 -110.841 275.148 1.00 21.80 188 MET A C 1
ATOM 1378 O O . MET A 1 208 ? 196.658 -110.857 273.998 1.00 19.10 188 MET A O 1
ATOM 1383 N N . TYR A 1 209 ? 197.287 -111.922 275.908 1.00 19.42 189 TYR A N 1
ATOM 1384 C CA . TYR A 1 209 ? 196.650 -113.189 275.547 1.00 20.85 189 TYR A CA 1
ATOM 1385 C C . TYR A 1 209 ? 195.294 -113.306 276.220 1.00 18.30 189 TYR A C 1
ATOM 1386 O O . TYR A 1 209 ? 194.930 -112.488 277.080 1.00 18.09 189 TYR A O 1
ATOM 1395 N N . TYR A 1 210 ? 194.521 -114.309 275.825 1.00 16.36 190 TYR A N 1
ATOM 1396 C CA . TYR A 1 210 ? 193.280 -114.611 276.497 1.00 15.62 190 TYR A CA 1
ATOM 1397 C C . TYR A 1 210 ? 192.918 -116.078 276.487 1.00 15.55 190 TYR A C 1
ATOM 1398 O O . TYR A 1 210 ? 193.397 -116.855 275.660 1.00 14.81 190 TYR A O 1
ATOM 1407 N N . GLY A 1 211 ? 192.067 -116.405 277.453 1.00 14.58 191 GLY A N 1
ATOM 1408 C CA . GLY A 1 211 ? 191.472 -117.700 277.615 1.00 15.05 191 GLY A CA 1
ATOM 1409 C C . GLY A 1 211 ? 189.978 -117.590 277.737 1.00 15.09 191 GLY A C 1
ATOM 1410 O O . GLY A 1 211 ? 189.438 -116.566 278.191 1.00 15.69 191 GLY A O 1
ATOM 1411 N N . VAL A 1 212 ? 189.303 -118.663 277.352 1.00 14.11 192 VAL A N 1
ATOM 1412 C CA . VAL A 1 212 ? 187.860 -118.748 277.409 1.00 14.16 192 VAL A CA 1
ATOM 1413 C C . VAL A 1 212 ? 187.433 -119.842 278.376 1.00 15.69 192 VAL A C 1
ATOM 1414 O O . VAL A 1 212 ? 187.893 -121.003 278.283 1.00 14.79 192 VAL A O 1
ATOM 1418 N N . CYS A 1 213 ? 186.580 -119.470 279.312 1.00 15.83 193 CYS A N 1
ATOM 1419 C CA . CYS A 1 213 ? 186.077 -120.403 280.312 1.00 16.36 193 CYS A CA 1
ATOM 1420 C C . CYS A 1 213 ? 184.817 -121.095 279.825 1.00 17.34 193 CYS A C 1
ATOM 1421 O O . CYS A 1 213 ? 183.801 -120.456 279.578 1.00 17.36 193 CYS A O 1
ATOM 1424 N N . VAL A 1 214 ? 184.896 -122.418 279.684 1.00 16.44 194 VAL A N 1
ATOM 1425 C CA . VAL A 1 214 ? 183.862 -123.213 279.031 1.00 17.02 194 VAL A CA 1
ATOM 1426 C C . VAL A 1 214 ? 183.338 -124.275 279.978 1.00 18.12 194 VAL A C 1
ATOM 1427 O O . VAL A 1 214 ? 184.119 -125.148 280.412 1.00 18.40 194 VAL A O 1
ATOM 1431 N N . GLY A 1 215 ? 182.044 -124.197 280.301 1.00 18.20 195 GLY A N 1
ATOM 1432 C CA . GLY A 1 215 ? 181.381 -125.097 281.234 1.00 19.28 195 GLY A CA 1
ATOM 1433 C C . GLY A 1 215 ? 180.890 -126.396 280.604 1.00 19.67 195 GLY A C 1
ATOM 1434 O O . GLY A 1 215 ? 180.719 -126.498 279.384 1.00 20.40 195 GLY A O 1
ATOM 1435 N N . HIS A 1 216 ? 180.644 -127.381 281.459 1.00 19.67 196 HIS A N 1
ATOM 1436 C CA . HIS A 1 216 ? 180.148 -128.689 281.043 1.00 21.83 196 HIS A CA 1
ATOM 1437 C C . HIS A 1 216 ? 178.758 -128.572 280.391 1.00 20.87 196 HIS A C 1
ATOM 1438 O O . HIS A 1 216 ? 178.573 -129.015 279.261 1.00 22.15 196 HIS A O 1
ATOM 1445 N N . ASP A 1 217 ? 177.822 -127.927 281.082 1.00 22.54 197 ASP A N 1
ATOM 1446 C CA . ASP A 1 217 ? 176.432 -127.815 280.586 1.00 24.50 197 ASP A CA 1
ATOM 1447 C C . ASP A 1 217 ? 176.366 -127.062 279.246 1.00 24.97 197 ASP A C 1
ATOM 1448 O O . ASP A 1 217 ? 175.612 -127.455 278.362 1.00 23.78 197 ASP A O 1
ATOM 1453 N N . TRP A 1 218 ? 177.174 -126.007 279.094 1.00 24.51 198 TRP A N 1
ATOM 1454 C CA . TRP A 1 218 ? 177.288 -125.270 277.833 1.00 24.73 198 TRP A CA 1
ATOM 1455 C C . TRP A 1 218 ? 177.720 -126.196 276.693 1.00 25.82 198 TRP A C 1
ATOM 1456 O O . TRP A 1 218 ? 177.102 -126.207 275.610 1.00 25.73 198 TRP A O 1
ATOM 1467 N N . LEU A 1 219 ? 178.785 -126.964 276.918 1.00 24.06 199 LEU A N 1
ATOM 1468 C CA . LEU A 1 219 ? 179.249 -127.918 275.913 1.00 25.43 199 LEU A CA 1
ATOM 1469 C C . LEU A 1 219 ? 178.251 -129.028 275.628 1.00 24.45 199 LEU A C 1
ATOM 1470 O O . LEU A 1 219 ? 178.152 -129.443 274.472 1.00 25.49 199 LEU A O 1
ATOM 1475 N N . GLU A 1 220 ? 177.524 -129.507 276.638 1.00 25.82 200 GLU A N 1
ATOM 1476 C CA . GLU A 1 220 ? 176.477 -130.524 276.391 1.00 29.85 200 GLU A CA 1
ATOM 1477 C C . GLU A 1 220 ? 175.310 -129.974 275.548 1.00 30.32 200 GLU A C 1
ATOM 1478 O O . GLU A 1 220 ? 174.752 -130.693 274.709 1.00 30.39 200 GLU A O 1
ATOM 1484 N N . SER A 1 221 ? 174.959 -128.712 275.776 1.00 29.12 201 SER A N 1
ATOM 1485 C CA . SER A 1 221 ? 173.963 -128.014 274.959 1.00 30.82 201 SER A CA 1
ATOM 1486 C C . SER A 1 221 ? 174.434 -127.888 273.515 1.00 31.12 201 SER A C 1
ATOM 1487 O O . SER A 1 221 ? 173.655 -128.139 272.599 1.00 35.08 201 SER A O 1
ATOM 1490 N N . MET A 1 222 ? 175.700 -127.513 273.322 1.00 29.38 202 MET A N 1
ATOM 1491 C CA . MET A 1 222 ? 176.341 -127.440 271.998 1.00 29.95 202 MET A CA 1
ATOM 1492 C C . MET A 1 222 ? 176.337 -128.795 271.261 1.00 33.35 202 MET A C 1
ATOM 1493 O O . MET A 1 222 ? 175.988 -128.880 270.064 1.00 32.53 202 MET A O 1
ATOM 1498 N N . LYS A 1 223 ? 176.751 -129.843 271.970 1.00 31.93 203 LYS A N 1
ATOM 1499 C CA . LYS A 1 223 ? 176.798 -131.197 271.394 1.00 34.48 203 LYS A CA 1
ATOM 1500 C C . LYS A 1 223 ? 175.402 -131.737 271.045 1.00 35.26 203 LYS A C 1
ATOM 1501 O O . LYS A 1 223 ? 175.232 -132.387 270.008 1.00 35.29 203 LYS A O 1
ATOM 1507 N N . ALA A 1 224 ? 174.413 -131.434 271.888 1.00 33.94 204 ALA A N 1
ATOM 1508 C CA . ALA A 1 224 ? 173.015 -131.785 271.621 1.00 35.85 204 ALA A CA 1
ATOM 1509 C C . ALA A 1 224 ? 172.337 -130.991 270.470 1.00 37.81 204 ALA A C 1
ATOM 1510 O O . ALA A 1 224 ? 171.172 -131.249 270.163 1.00 38.73 204 ALA A O 1
ATOM 1512 N N . GLY A 1 225 ? 173.034 -130.019 269.874 1.00 37.94 205 GLY A N 1
ATOM 1513 C CA . GLY A 1 225 ? 172.630 -129.404 268.607 1.00 37.89 205 GLY A CA 1
ATOM 1514 C C . GLY A 1 225 ? 172.300 -127.917 268.594 1.00 39.26 205 GLY A C 1
ATOM 1515 O O . GLY A 1 225 ? 171.921 -127.402 267.543 1.00 40.10 205 GLY A O 1
ATOM 1516 N N . ASP A 1 226 ? 172.441 -127.212 269.723 1.00 37.56 206 ASP A N 1
ATOM 1517 C CA . ASP A 1 226 ? 172.117 -125.776 269.770 1.00 36.75 206 ASP A CA 1
ATOM 1518 C C . ASP A 1 226 ? 172.886 -125.015 268.684 1.00 36.35 206 ASP A C 1
ATOM 1519 O O . ASP A 1 226 ? 174.117 -125.028 268.696 1.00 34.10 206 ASP A O 1
ATOM 1524 N N . PRO A 1 227 ? 172.171 -124.355 267.733 1.00 38.26 207 PRO A N 1
ATOM 1525 C CA . PRO A 1 227 ? 172.888 -123.760 266.593 1.00 36.87 207 PRO A CA 1
ATOM 1526 C C . PRO A 1 227 ? 173.771 -122.558 266.921 1.00 35.10 207 PRO A C 1
ATOM 1527 O O . PRO A 1 227 ? 174.828 -122.399 266.299 1.00 36.37 207 PRO A O 1
ATOM 1531 N N . TYR A 1 228 ? 173.345 -121.712 267.858 1.00 34.75 208 TYR A N 1
ATOM 1532 C CA . TYR A 1 228 ? 174.164 -120.576 268.261 1.00 37.10 208 TYR A CA 1
ATOM 1533 C C . TYR A 1 228 ? 175.458 -121.081 268.892 1.00 32.93 208 TYR A C 1
ATOM 1534 O O . TYR A 1 228 ? 176.533 -120.618 268.526 1.00 31.46 208 TYR A O 1
ATOM 1543 N N . LYS A 1 229 ? 175.340 -122.028 269.829 1.00 31.13 209 LYS A N 1
ATOM 1544 C CA . LYS A 1 229 ? 176.529 -122.578 270.509 1.00 29.82 209 LYS A CA 1
ATOM 1545 C C . LYS A 1 229 ? 177.448 -123.289 269.513 1.00 30.75 209 LYS A C 1
ATOM 1546 O O . LYS A 1 229 ? 178.674 -123.113 269.541 1.00 29.61 209 LYS A O 1
ATOM 1552 N N . ARG A 1 230 ? 176.843 -124.048 268.599 1.00 30.86 210 ARG A N 1
ATOM 1553 C CA . ARG A 1 230 ? 177.594 -124.688 267.528 1.00 33.16 210 ARG A CA 1
ATOM 1554 C C . ARG A 1 230 ? 178.388 -123.688 266.683 1.00 31.12 210 ARG A C 1
ATOM 1555 O O . ARG A 1 230 ? 179.546 -123.939 266.400 1.00 30.78 210 ARG A O 1
ATOM 1563 N N . GLN A 1 231 ? 177.797 -122.552 266.304 1.00 32.90 211 GLN A N 1
ATOM 1564 C CA . GLN A 1 231 ? 178.548 -121.531 265.527 1.00 33.17 211 GLN A CA 1
ATOM 1565 C C . GLN A 1 231 ? 179.617 -120.788 266.322 1.00 29.17 211 GLN A C 1
ATOM 1566 O O . GLN A 1 231 ? 180.667 -120.448 265.791 1.00 28.55 211 GLN A O 1
ATOM 1572 N N . LEU A 1 232 ? 179.332 -120.503 267.584 1.00 27.73 212 LEU A N 1
ATOM 1573 C CA . LEU A 1 232 ? 180.310 -119.861 268.451 1.00 25.59 212 LEU A CA 1
ATOM 1574 C C . LEU A 1 232 ? 181.508 -120.785 268.672 1.00 23.47 212 LEU A C 1
ATOM 1575 O O . LEU A 1 232 ? 182.646 -120.359 268.566 1.00 23.38 212 LEU A O 1
ATOM 1580 N N . TRP A 1 233 ? 181.235 -122.056 268.964 1.00 26.26 213 TRP A N 1
ATOM 1581 C CA . TRP A 1 233 ? 182.296 -123.032 269.199 1.00 26.13 213 TRP A CA 1
ATOM 1582 C C . TRP A 1 233 ? 183.134 -123.165 267.946 1.00 26.69 213 TRP A C 1
ATOM 1583 O O . TRP A 1 233 ? 184.355 -123.158 268.025 1.00 26.33 213 TRP A O 1
ATOM 1594 N N . ALA A 1 234 ? 182.475 -123.246 266.787 1.00 29.34 214 ALA A N 1
ATOM 1595 C CA . ALA A 1 234 ? 183.188 -123.309 265.499 1.00 29.16 214 ALA A CA 1
ATOM 1596 C C . ALA A 1 234 ? 184.124 -122.127 265.293 1.00 28.05 214 ALA A C 1
ATOM 1597 O O . ALA A 1 234 ? 185.253 -122.302 264.861 1.00 27.35 214 ALA A O 1
ATOM 1599 N N . LYS A 1 235 ? 183.657 -120.924 265.621 1.00 29.68 215 LYS A N 1
ATOM 1600 C CA . LYS A 1 235 ? 184.485 -119.727 265.514 1.00 29.05 215 LYS A CA 1
ATOM 1601 C C . LYS A 1 235 ? 185.696 -119.774 266.471 1.00 27.32 215 LYS A C 1
ATOM 1602 O O . LYS A 1 235 ? 186.798 -119.424 266.095 1.00 28.10 215 LYS A O 1
ATOM 1608 N N . LEU A 1 236 ? 185.481 -120.217 267.706 1.00 28.33 216 LEU A N 1
ATOM 1609 C CA . LEU A 1 236 ? 186.581 -120.351 268.670 1.00 27.15 216 LEU A CA 1
ATOM 1610 C C . LEU A 1 236 ? 187.666 -121.291 268.131 1.00 26.10 216 LEU A C 1
ATOM 1611 O O . LEU A 1 236 ? 188.854 -120.952 268.144 1.00 24.97 216 LEU A O 1
ATOM 1616 N N . LEU A 1 237 ? 187.251 -122.457 267.635 1.00 29.28 217 LEU A N 1
ATOM 1617 C CA . LEU A 1 237 ? 188.184 -123.428 267.008 1.00 30.27 217 LEU A CA 1
ATOM 1618 C C . LEU A 1 237 ? 188.915 -122.832 265.805 1.00 29.63 217 LEU A C 1
ATOM 1619 O O . LEU A 1 237 ? 190.103 -123.090 265.616 1.00 28.90 217 LEU A O 1
ATOM 1624 N N . GLN A 1 238 ? 188.208 -122.044 264.995 1.00 32.70 218 GLN A N 1
ATOM 1625 C CA . GLN A 1 238 ? 188.828 -121.325 263.857 1.00 32.59 218 GLN A CA 1
ATOM 1626 C C . GLN A 1 238 ? 189.909 -120.364 264.348 1.00 29.39 218 GLN A C 1
ATOM 1627 O O . GLN A 1 238 ? 191.006 -120.334 263.811 1.00 27.75 218 GLN A O 1
ATOM 1633 N N . ARG A 1 239 ? 189.600 -119.596 265.394 1.00 29.54 219 ARG A N 1
ATOM 1634 C CA . ARG A 1 239 ? 190.574 -118.678 265.995 1.00 28.99 219 ARG A CA 1
ATOM 1635 C C . ARG A 1 239 ? 191.833 -119.396 266.533 1.00 26.37 219 ARG A C 1
ATOM 1636 O O . ARG A 1 239 ? 192.956 -118.927 266.380 1.00 26.74 219 ARG A O 1
ATOM 1644 N N . LYS A 1 240 ? 191.631 -120.564 267.127 1.00 26.05 220 LYS A N 1
ATOM 1645 C CA . LYS A 1 240 ? 192.719 -121.345 267.719 1.00 24.73 220 LYS A CA 1
ATOM 1646 C C . LYS A 1 240 ? 193.646 -121.975 266.672 1.00 25.07 220 LYS A C 1
ATOM 1647 O O . LYS A 1 240 ? 194.866 -122.067 266.868 1.00 23.11 220 LYS A O 1
ATOM 1653 N N . THR A 1 241 ? 193.069 -122.402 265.548 1.00 26.14 221 THR A N 1
ATOM 1654 C CA . THR A 1 241 ? 193.881 -122.870 264.424 1.00 28.42 221 THR A CA 1
ATOM 1655 C C . THR A 1 241 ? 194.721 -121.717 263.863 1.00 27.53 221 THR A C 1
ATOM 1656 O O . THR A 1 241 ? 195.927 -121.856 263.670 1.00 29.11 221 THR A O 1
ATOM 1660 N N . GLU A 1 242 ? 194.088 -120.572 263.662 1.00 30.80 222 GLU A N 1
ATOM 1661 C CA . GLU A 1 242 ? 194.759 -119.382 263.108 1.00 33.53 222 GLU A CA 1
ATOM 1662 C C . GLU A 1 242 ? 195.826 -118.765 264.005 1.00 33.61 222 GLU A C 1
ATOM 1663 O O . GLU A 1 242 ? 196.864 -118.348 263.507 1.00 31.24 222 GLU A O 1
ATOM 1669 N N . THR A 1 243 ? 195.583 -118.720 265.320 1.00 33.86 223 THR A N 1
ATOM 1670 C CA . THR A 1 243 ? 196.480 -118.013 266.259 1.00 34.04 223 THR A CA 1
ATOM 1671 C C . THR A 1 243 ? 197.164 -118.857 267.349 1.00 32.60 223 THR A C 1
ATOM 1672 O O . THR A 1 243 ? 198.138 -118.410 267.962 1.00 29.93 223 THR A O 1
ATOM 1676 N N . GLY A 1 244 ? 196.664 -120.069 267.584 1.00 29.31 224 GLY A N 1
ATOM 1677 C CA . GLY A 1 244 ? 197.083 -120.874 268.724 1.00 28.75 224 GLY A CA 1
ATOM 1678 C C . GLY A 1 244 ? 196.178 -120.685 269.932 1.00 26.62 224 GLY A C 1
ATOM 1679 O O . GLY A 1 244 ? 196.097 -121.572 270.775 1.00 24.42 224 GLY A O 1
ATOM 1680 N N . ILE A 1 245 ? 195.483 -119.547 270.000 1.00 24.85 225 ILE A N 1
ATOM 1681 C CA . ILE A 1 245 ? 194.668 -119.169 271.142 1.00 24.90 225 ILE A CA 1
ATOM 1682 C C . ILE A 1 245 ? 193.241 -118.887 270.646 1.00 23.26 225 ILE A C 1
ATOM 1683 O O . ILE A 1 245 ? 193.024 -118.802 269.415 1.00 24.83 225 ILE A O 1
ATOM 1688 N N . PRO A 1 246 ? 192.255 -118.718 271.529 1.00 20.45 226 PRO A N 1
ATOM 1689 C CA . PRO A 1 246 ? 192.395 -118.627 273.002 1.00 19.96 226 PRO A CA 1
ATOM 1690 C C . PRO A 1 246 ? 192.844 -119.907 273.691 1.00 19.11 226 PRO A C 1
ATOM 1691 O O . PRO A 1 246 ? 192.603 -120.990 273.193 1.00 18.52 226 PRO A O 1
ATOM 1695 N N . TYR A 1 247 ? 193.397 -119.756 274.884 1.00 18.77 227 TYR A N 1
ATOM 1696 C CA . TYR A 1 247 ? 193.463 -120.874 275.845 1.00 16.98 227 TYR A CA 1
ATOM 1697 C C . TYR A 1 247 ? 192.056 -121.348 276.214 1.00 16.01 227 TYR A C 1
ATOM 1698 O O . TYR A 1 247 ? 191.078 -120.591 276.154 1.00 15.15 227 TYR A O 1
ATOM 1707 N N . LEU A 1 248 ? 191.933 -122.626 276.568 1.00 15.47 228 LEU A N 1
ATOM 1708 C CA . LEU A 1 248 ? 190.689 -123.168 277.061 1.00 15.26 228 LEU A CA 1
ATOM 1709 C C . LEU A 1 248 ? 190.809 -123.443 278.550 1.00 14.59 228 LEU A C 1
ATOM 1710 O O . LEU A 1 248 ? 191.786 -124.038 278.990 1.00 13.88 228 LEU A O 1
ATOM 1715 N N . PHE A 1 249 ? 189.814 -122.992 279.307 1.00 13.63 229 PHE A N 1
ATOM 1716 C CA . PHE A 1 249 ? 189.733 -123.256 280.752 1.00 13.30 229 PHE A CA 1
ATOM 1717 C C . PHE A 1 249 ? 188.425 -123.987 280.967 1.00 13.72 229 PHE A C 1
ATOM 1718 O O . PHE A 1 249 ? 187.327 -123.416 280.828 1.00 12.55 229 PHE A O 1
ATOM 1726 N N . PHE A 1 250 ? 188.520 -125.292 281.230 1.00 13.18 230 PHE A N 1
ATOM 1727 C CA . PHE A 1 250 ? 187.327 -126.099 281.511 1.00 13.20 230 PHE A CA 1
ATOM 1728 C C . PHE A 1 250 ? 186.940 -125.955 282.965 1.00 13.79 230 PHE A C 1
ATOM 1729 O O . PHE A 1 250 ? 187.346 -126.716 283.827 1.00 13.56 230 PHE A O 1
ATOM 1737 N N . LYS A 1 251 ? 186.106 -124.948 283.216 1.00 14.88 231 LYS A N 1
ATOM 1738 C CA . LYS A 1 251 ? 185.909 -124.437 284.561 1.00 14.90 231 LYS A CA 1
ATOM 1739 C C . LYS A 1 251 ? 185.247 -125.434 285.489 1.00 15.34 231 LYS A C 1
ATOM 1740 O O . LYS A 1 251 ? 185.492 -125.433 286.703 1.00 16.08 231 LYS A O 1
ATOM 1746 N N . ASP A 1 252 ? 184.399 -126.299 284.952 1.00 16.02 232 ASP A N 1
ATOM 1747 C CA . ASP A 1 252 ? 183.742 -127.274 285.799 1.00 17.08 232 ASP A CA 1
ATOM 1748 C C . ASP A 1 252 ? 184.705 -128.420 286.196 1.00 16.04 232 ASP A C 1
ATOM 1749 O O . ASP A 1 252 ? 184.665 -128.877 287.344 1.00 15.47 232 ASP A O 1
ATOM 1754 N N . ASN A 1 253 ? 185.622 -128.788 285.300 1.00 14.16 233 ASN A N 1
ATOM 1755 C CA . ASN A 1 253 ? 186.697 -129.729 285.643 1.00 14.66 233 ASN A CA 1
ATOM 1756 C C . ASN A 1 253 ? 187.657 -129.112 286.671 1.00 14.70 233 ASN A C 1
ATOM 1757 O O . ASN A 1 253 ? 188.036 -129.782 287.650 1.00 13.34 233 ASN A O 1
ATOM 1762 N N . ALA A 1 254 ? 188.013 -127.828 286.470 1.00 13.07 234 ALA A N 1
ATOM 1763 C CA . ALA A 1 254 ? 188.888 -127.140 287.416 1.00 13.40 234 ALA A CA 1
ATOM 1764 C C . ALA A 1 254 ? 188.266 -127.107 288.808 1.00 13.28 234 ALA A C 1
ATOM 1765 O O . ALA A 1 254 ? 188.934 -127.398 289.799 1.00 13.86 234 ALA A O 1
ATOM 1767 N N . ASN A 1 255 ? 186.976 -126.763 288.899 1.00 13.05 235 ASN A N 1
ATOM 1768 C CA . ASN A 1 255 ? 186.364 -126.653 290.208 1.00 13.67 235 ASN A CA 1
ATOM 1769 C C . ASN A 1 255 ? 186.063 -128.008 290.843 1.00 14.61 235 ASN A C 1
ATOM 1770 O O . ASN A 1 255 ? 186.191 -128.158 292.071 1.00 13.65 235 ASN A O 1
ATOM 1775 N N . ALA A 1 256 ? 185.720 -128.990 290.017 1.00 14.90 236 ALA A N 1
ATOM 1776 C CA . ALA A 1 256 ? 185.513 -130.365 290.532 1.00 16.04 236 ALA A CA 1
ATOM 1777 C C . ALA A 1 256 ? 186.822 -130.992 291.050 1.00 16.27 236 ALA A C 1
ATOM 1778 O O . ALA A 1 256 ? 186.805 -131.867 291.964 1.00 16.29 236 ALA A O 1
ATOM 1780 N N . GLY A 1 257 ? 187.948 -130.529 290.501 1.00 15.68 237 GLY A N 1
ATOM 1781 C CA . GLY A 1 257 ? 189.264 -131.009 290.894 1.00 15.64 237 GLY A CA 1
ATOM 1782 C C . GLY A 1 257 ? 189.966 -130.237 291.991 1.00 15.27 237 GLY A C 1
ATOM 1783 O O . GLY A 1 257 ? 191.133 -130.507 292.258 1.00 15.02 237 GLY A O 1
ATOM 1784 N N . ARG A 1 258 ? 189.296 -129.252 292.604 1.00 14.66 238 ARG A N 1
ATOM 1785 C CA . ARG A 1 258 ? 189.917 -128.500 293.688 1.00 15.00 238 ARG A CA 1
ATOM 1786 C C . ARG A 1 258 ? 190.149 -129.373 294.918 1.00 14.77 238 ARG A C 1
ATOM 1787 O O . ARG A 1 258 ? 189.3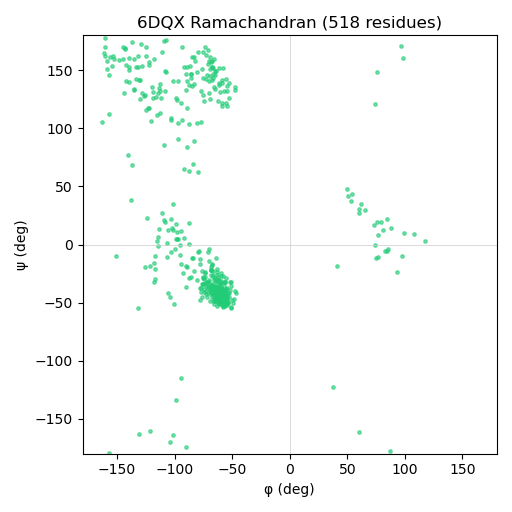83 -130.315 295.160 1.00 14.07 238 ARG A O 1
ATOM 1795 N N . PRO A 1 259 ? 191.168 -129.027 295.719 1.00 15.11 239 PRO A N 1
ATOM 1796 C CA . PRO A 1 259 ? 191.237 -129.682 297.033 1.00 15.14 239 PRO A CA 1
ATOM 1797 C C . PRO A 1 259 ? 189.974 -129.454 297.870 1.00 15.94 239 PRO A C 1
ATOM 1798 O O . PRO A 1 259 ? 189.319 -128.400 297.753 1.00 14.24 239 PRO A O 1
ATOM 1802 N N . ASP A 1 260 ? 189.664 -130.405 298.748 1.00 15.39 240 ASP A N 1
ATOM 1803 C CA . ASP A 1 260 ? 188.493 -130.289 299.624 1.00 17.05 240 ASP A CA 1
ATOM 1804 C C . ASP A 1 260 ? 188.380 -128.935 300.331 1.00 15.97 240 ASP A C 1
ATOM 1805 O O . ASP A 1 260 ? 187.263 -128.392 300.460 1.00 16.96 240 ASP A O 1
ATOM 1810 N N . VAL A 1 261 ? 189.506 -128.392 300.790 1.00 14.58 241 VAL A N 1
ATOM 1811 C CA . VAL A 1 261 ? 189.479 -127.111 301.524 1.00 14.76 241 VAL A CA 1
ATOM 1812 C C . VAL A 1 261 ? 188.810 -126.003 300.718 1.00 14.12 241 VAL A C 1
ATOM 1813 O O . VAL A 1 261 ? 188.063 -125.199 301.288 1.00 14.54 241 VAL A O 1
ATOM 1817 N N . TYR A 1 262 ? 189.036 -125.961 299.397 1.00 13.18 242 TYR A N 1
ATOM 1818 C CA . TYR A 1 262 ? 188.426 -124.913 298.595 1.00 12.94 242 TYR A CA 1
ATOM 1819 C C . TYR A 1 262 ? 186.952 -125.181 298.337 1.00 13.56 242 TYR A C 1
ATOM 1820 O O . TYR A 1 262 ? 186.159 -124.256 298.292 1.00 16.22 242 TYR A O 1
ATOM 1829 N N . LYS A 1 263 ? 186.583 -126.449 298.209 1.00 13.61 243 LYS A N 1
ATOM 1830 C CA . LYS A 1 263 ? 185.188 -126.834 298.109 1.00 14.18 243 LYS A CA 1
ATOM 1831 C C . LYS A 1 263 ? 184.433 -126.507 299.388 1.00 14.65 243 LYS A C 1
ATOM 1832 O O . LYS A 1 263 ? 183.301 -125.999 299.345 1.00 15.27 243 LYS A O 1
ATOM 1838 N N . ASP A 1 264 ? 185.062 -126.797 300.520 1.00 14.09 244 ASP A N 1
ATOM 1839 C CA . ASP A 1 264 ? 184.468 -126.602 301.851 1.00 15.77 244 ASP A CA 1
ATOM 1840 C C . ASP A 1 264 ? 184.143 -125.130 302.130 1.00 16.61 244 ASP A C 1
ATOM 1841 O O . ASP A 1 264 ? 183.231 -124.821 302.919 1.00 17.42 244 ASP A O 1
ATOM 1846 N N . LYS A 1 265 ? 184.938 -124.244 301.537 1.00 16.27 245 LYS A N 1
ATOM 1847 C CA . LYS A 1 265 ? 184.885 -122.809 301.804 1.00 16.63 245 LYS A CA 1
ATOM 1848 C C . LYS A 1 265 ? 184.416 -121.978 300.596 1.00 16.56 245 LYS A C 1
ATOM 1849 O O . LYS A 1 265 ? 184.528 -120.739 300.610 1.00 16.24 245 LYS A O 1
ATOM 1855 N N . ASN A 1 266 ? 183.861 -122.648 299.585 1.00 16.17 246 ASN A N 1
ATOM 1856 C CA . ASN A 1 266 ? 183.363 -122.031 298.340 1.00 17.49 246 ASN A CA 1
ATOM 1857 C C . ASN A 1 266 ? 184.355 -121.106 297.702 1.00 16.66 246 ASN A C 1
ATOM 1858 O O . ASN A 1 266 ? 184.009 -119.980 297.328 1.00 16.09 246 ASN A O 1
ATOM 1863 N N . MET A 1 267 ? 185.599 -121.559 297.577 1.00 15.05 247 MET A N 1
ATOM 1864 C CA . MET A 1 267 ? 186.627 -120.734 296.977 1.00 15.21 247 MET A CA 1
ATOM 1865 C C . MET A 1 267 ? 186.755 -121.134 295.510 1.00 15.24 247 MET A C 1
ATOM 1866 O O . MET A 1 267 ? 187.485 -122.064 295.137 1.00 14.46 247 MET A O 1
ATOM 1871 N N . THR A 1 268 ? 185.987 -120.445 294.687 1.00 14.46 248 THR A N 1
ATOM 1872 C CA . THR A 1 268 ? 185.878 -120.755 293.259 1.00 14.97 248 THR A CA 1
ATOM 1873 C C . THR A 1 268 ? 187.148 -120.421 292.488 1.00 13.68 248 THR A C 1
ATOM 1874 O O . THR A 1 268 ? 187.756 -119.380 292.727 1.00 12.99 248 THR A O 1
ATOM 1878 N N . VAL A 1 269 ? 187.516 -121.284 291.533 1.00 13.49 249 VAL A N 1
ATOM 1879 C CA . VAL A 1 269 ? 188.575 -121.006 290.590 1.00 13.15 249 VAL A CA 1
ATOM 1880 C C . VAL A 1 269 ? 187.880 -120.405 289.365 1.00 13.21 249 VAL A C 1
ATOM 1881 O O . VAL A 1 269 ? 187.191 -121.116 288.635 1.00 12.42 249 VAL A O 1
ATOM 1885 N N . HIS A 1 270 ? 188.032 -119.086 289.165 1.00 13.04 250 HIS A N 1
ATOM 1886 C CA . HIS A 1 270 ? 187.380 -118.392 288.055 1.00 12.80 250 HIS A CA 1
ATOM 1887 C C . HIS A 1 270 ? 188.107 -118.544 286.750 1.00 12.57 250 HIS A C 1
ATOM 1888 O O . HIS A 1 270 ? 187.493 -118.448 285.668 1.00 13.63 250 HIS A O 1
ATOM 1895 N N . ALA A 1 271 ? 189.429 -118.687 286.848 1.00 12.57 251 ALA A N 1
ATOM 1896 C CA . ALA A 1 271 ? 190.344 -118.571 285.726 1.00 12.83 251 ALA A CA 1
ATOM 1897 C C . ALA A 1 271 ? 191.663 -119.239 286.083 1.00 12.88 251 ALA A C 1
ATOM 1898 O O . ALA A 1 271 ? 191.954 -119.493 287.258 1.00 13.28 251 ALA A O 1
ATOM 1900 N N . SER A 1 272 ? 192.473 -119.484 285.074 1.00 12.92 252 SER A N 1
ATOM 1901 C CA . SER A 1 272 ? 193.862 -119.905 285.284 1.00 13.17 252 SER A CA 1
ATOM 1902 C C . SER A 1 272 ? 194.842 -118.736 285.096 1.00 13.61 252 SER A C 1
ATOM 1903 O O . SER A 1 272 ? 194.446 -117.541 285.141 1.00 14.15 252 SER A O 1
ATOM 1906 N N . ASN A 1 273 ? 196.120 -119.045 284.933 1.00 13.39 253 ASN A N 1
ATOM 1907 C CA . ASN A 1 273 ? 197.178 -118.056 284.881 1.00 12.60 253 ASN A CA 1
ATOM 1908 C C . ASN A 1 273 ? 197.640 -117.852 283.442 1.00 12.68 253 ASN A C 1
ATOM 1909 O O . ASN A 1 273 ? 197.016 -118.339 282.510 1.00 12.34 253 ASN A O 1
ATOM 1914 N N . LEU A 1 274 ? 198.746 -117.129 283.278 1.00 13.75 254 LEU A N 1
ATOM 1915 C CA . LEU A 1 274 ? 199.309 -116.861 281.959 1.00 14.72 254 LEU A CA 1
ATOM 1916 C C . LEU A 1 274 ? 199.579 -118.134 281.146 1.00 14.70 254 LEU A C 1
ATOM 1917 O O . LEU A 1 274 ? 199.398 -118.134 279.933 1.00 14.26 254 LEU A O 1
ATOM 1922 N N . CYS A 1 275 ? 200.023 -119.215 281.812 1.00 14.71 255 CYS A N 1
ATOM 1923 C CA . CYS A 1 275 ? 200.423 -120.454 281.129 1.00 14.89 255 CYS A CA 1
ATOM 1924 C C . CYS A 1 275 ? 199.459 -121.647 281.250 1.00 13.73 255 CYS A C 1
ATOM 1925 O O . CYS A 1 275 ? 199.731 -122.686 280.648 1.00 14.22 255 CYS A O 1
ATOM 1928 N N . THR A 1 276 ? 198.337 -121.439 281.943 1.00 12.61 256 THR A N 1
ATOM 1929 C CA . THR A 1 276 ? 197.167 -122.339 282.060 1.00 12.58 256 THR A CA 1
ATOM 1930 C C . THR A 1 276 ? 197.331 -123.538 283.004 1.00 12.28 256 THR A C 1
ATOM 1931 O O . THR A 1 276 ? 196.421 -124.370 283.074 1.00 12.59 256 THR A O 1
ATOM 1935 N N . GLU A 1 277 ? 198.413 -123.601 283.773 1.00 11.50 257 GLU A N 1
ATOM 1936 C CA . GLU A 1 277 ? 198.629 -124.721 284.706 1.00 11.91 257 GLU A CA 1
ATOM 1937 C C . GLU A 1 277 ? 198.129 -124.431 286.133 1.00 11.51 257 GLU A C 1
ATOM 1938 O O . GLU A 1 277 ? 197.999 -125.359 286.947 1.00 11.13 257 GLU A O 1
ATOM 1944 N N . ILE A 1 278 ? 197.894 -123.158 286.457 1.00 10.06 258 ILE A N 1
ATOM 1945 C CA . ILE A 1 278 ? 197.503 -122.813 287.828 1.00 10.06 258 ILE A CA 1
ATOM 1946 C C . ILE A 1 278 ? 195.998 -122.957 288.004 1.00 10.17 258 ILE A C 1
ATOM 1947 O O . ILE A 1 278 ? 195.224 -122.668 287.095 1.00 10.80 258 ILE A O 1
ATOM 1952 N N . MET A 1 279 ? 195.594 -123.414 289.193 1.00 10.22 259 MET A N 1
ATOM 1953 C CA . MET A 1 279 ? 194.169 -123.642 289.528 1.00 10.38 259 MET A CA 1
ATOM 1954 C C . MET A 1 279 ? 193.939 -123.192 290.955 1.00 11.14 259 MET A C 1
ATOM 1955 O O . MET A 1 279 ? 193.846 -124.014 291.877 1.00 11.21 259 MET A O 1
ATOM 1960 N N . LEU A 1 280 ? 193.850 -121.866 291.136 1.00 10.62 260 LEU A N 1
ATOM 1961 C CA . LEU A 1 280 ? 193.749 -121.285 292.474 1.00 10.58 260 LEU A CA 1
ATOM 1962 C C . LEU A 1 280 ? 192.632 -120.229 292.479 1.00 11.03 260 LEU A C 1
ATOM 1963 O O . LEU A 1 280 ? 192.310 -119.669 291.423 1.00 10.71 260 LEU A O 1
ATOM 1968 N N . PRO A 1 281 ? 192.023 -120.007 293.648 1.00 11.27 261 PRO A N 1
ATOM 1969 C CA . PRO A 1 281 ? 190.886 -119.098 293.746 1.00 11.63 261 PRO A CA 1
ATOM 1970 C C . PRO A 1 281 ? 191.353 -117.652 293.874 1.00 12.42 261 PRO A C 1
ATOM 1971 O O . PRO A 1 281 ? 192.317 -117.369 294.603 1.00 12.49 261 PRO A O 1
ATOM 1975 N N . SER A 1 282 ? 190.678 -116.760 293.160 1.00 12.75 262 SER A N 1
ATOM 1976 C CA . SER A 1 282 ? 190.890 -115.317 293.307 1.00 12.98 262 SER A CA 1
ATOM 1977 C C . SER A 1 282 ? 189.545 -114.702 293.681 1.00 13.19 262 SER A C 1
ATOM 1978 O O . SER A 1 282 ? 188.496 -115.306 293.463 1.00 12.27 262 SER A O 1
ATOM 1981 N N . SER A 1 283 ? 189.578 -113.522 294.308 1.00 14.34 263 SER A N 1
ATOM 1982 C CA . SER A 1 283 ? 188.339 -112.906 294.808 1.00 14.62 263 SER A CA 1
ATOM 1983 C C . SER A 1 283 ? 188.552 -111.407 294.940 1.00 15.31 263 SER A C 1
ATOM 1984 O O . SER A 1 283 ? 189.633 -110.911 294.700 1.00 13.81 263 SER A O 1
ATOM 1987 N N . ASN A 1 284 ? 187.518 -110.703 295.389 1.00 18.30 264 ASN A N 1
ATOM 1988 C CA . ASN A 1 284 ? 187.620 -109.269 295.718 1.00 21.19 264 ASN A CA 1
ATOM 1989 C C . ASN A 1 284 ? 188.781 -108.921 296.672 1.00 20.80 264 ASN A C 1
ATOM 1990 O O . ASN A 1 284 ? 189.388 -107.850 296.529 1.00 22.63 264 ASN A O 1
ATOM 1995 N N . ASP A 1 285 ? 189.125 -109.829 297.591 1.00 17.98 265 ASP A N 1
ATOM 1996 C CA . ASP A 1 285 ? 190.166 -109.596 298.588 1.00 19.14 265 ASP A CA 1
ATOM 1997 C C . ASP A 1 285 ? 191.506 -110.341 298.389 1.00 17.05 265 ASP A C 1
ATOM 1998 O O . ASP A 1 285 ? 192.467 -110.016 299.071 1.00 16.19 265 ASP A O 1
ATOM 2003 N N . GLU A 1 286 ? 191.563 -111.305 297.457 1.00 14.95 266 GLU A N 1
ATOM 2004 C CA . GLU A 1 286 ? 192.747 -112.129 297.244 1.00 14.60 266 GLU A CA 1
ATOM 2005 C C . GLU A 1 286 ? 193.085 -112.303 295.759 1.00 13.27 266 GLU A C 1
ATOM 2006 O O . GLU A 1 286 ? 192.226 -112.625 294.975 1.00 13.70 266 GLU A O 1
ATOM 2012 N N . SER A 1 287 ? 194.349 -112.117 295.420 1.00 12.87 267 SER A N 1
ATOM 2013 C CA . SER A 1 287 ? 194.870 -112.406 294.065 1.00 12.47 267 SER A CA 1
ATOM 2014 C C . SER A 1 287 ? 195.819 -113.608 294.234 1.00 12.51 267 SER A C 1
ATOM 2015 O O . SER A 1 287 ? 196.724 -113.579 295.072 1.00 12.27 267 SER A O 1
ATOM 2018 N N . PHE A 1 288 ? 195.598 -114.674 293.473 1.00 11.61 268 PHE A N 1
ATOM 2019 C CA . PHE A 1 288 ? 196.464 -115.851 293.638 1.00 11.73 268 PHE A CA 1
ATOM 2020 C C . PHE A 1 288 ? 197.879 -115.581 293.189 1.00 12.43 268 PHE A C 1
ATOM 2021 O O . PHE A 1 288 ? 198.111 -114.847 292.220 1.00 13.48 268 PHE A O 1
ATOM 2029 N N . VAL A 1 289 ? 198.828 -116.140 293.945 1.00 13.03 269 VAL A N 1
ATOM 2030 C CA . VAL A 1 289 ? 200.214 -116.230 293.559 1.00 13.27 269 VAL A CA 1
ATOM 2031 C C . VAL A 1 289 ? 200.716 -117.633 293.878 1.00 14.43 269 VAL A C 1
ATOM 2032 O O . VAL A 1 289 ? 200.171 -118.326 294.736 1.00 13.61 269 VAL A O 1
ATOM 2036 N N . CYS A 1 290 ? 201.806 -118.008 293.224 1.00 15.19 270 CYS A N 1
ATOM 2037 C CA . CYS A 1 290 ? 202.383 -119.347 293.411 1.00 16.60 270 CYS A CA 1
ATOM 2038 C C . CYS A 1 290 ? 203.842 -119.305 292.978 1.00 17.61 270 CYS A C 1
ATOM 2039 O O . CYS A 1 290 ? 204.243 -118.435 292.217 1.00 18.83 270 CYS A O 1
ATOM 2042 N N . CYS A 1 291 ? 204.643 -120.229 293.465 1.00 17.90 271 CYS A N 1
ATOM 2043 C CA . CYS A 1 291 ? 206.018 -120.330 293.010 1.00 18.30 271 CYS A CA 1
ATOM 2044 C C . CYS A 1 291 ? 206.237 -121.729 292.513 1.00 17.97 271 CYS A C 1
ATOM 2045 O O . CYS A 1 291 ? 205.454 -122.639 292.812 1.00 18.23 271 CYS A O 1
ATOM 2048 N N . LEU A 1 292 ? 207.281 -121.896 291.741 1.00 15.82 272 LEU A N 1
ATOM 2049 C CA . LEU A 1 292 ? 207.509 -123.171 291.090 1.00 16.03 272 LEU A CA 1
ATOM 2050 C C . LEU A 1 292 ? 208.956 -123.527 291.050 1.00 14.19 272 LEU A C 1
ATOM 2051 O O . LEU A 1 292 ? 209.836 -122.675 291.113 1.00 13.08 272 LEU A O 1
ATOM 2056 N N . SER A 1 293 ? 209.173 -124.827 290.975 1.00 12.47 273 SER A N 1
ATOM 2057 C CA . SER A 1 293 ? 210.435 -125.410 290.607 1.00 12.06 273 SER A CA 1
ATOM 2058 C C . SER A 1 293 ? 210.051 -126.837 290.191 1.00 11.70 273 SER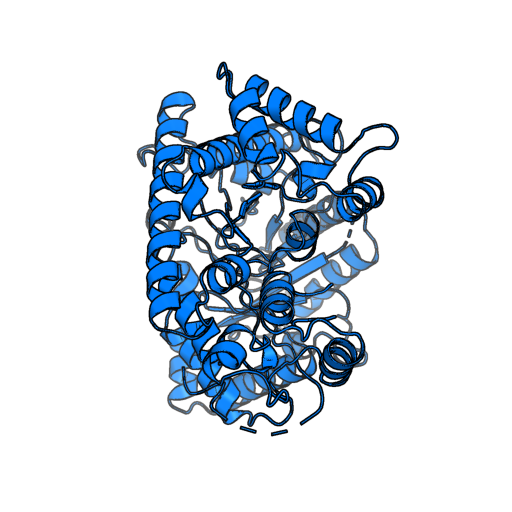 A C 1
ATOM 2059 O O . SER A 1 293 ? 208.889 -127.225 290.352 1.00 11.57 273 SER A O 1
ATOM 2062 N N . SER A 1 294 ? 210.983 -127.569 289.609 1.00 11.48 274 SER A N 1
ATOM 2063 C CA . SER A 1 294 ? 210.634 -128.789 288.851 1.00 12.30 274 SER A CA 1
ATOM 2064 C C . SER A 1 294 ? 211.593 -129.944 289.076 1.00 11.51 274 SER A C 1
ATOM 2065 O O . SER A 1 294 ? 212.817 -129.761 289.151 1.00 12.21 274 SER A O 1
ATOM 2068 N N . MET A 1 295 ? 211.014 -131.129 289.183 1.00 11.37 275 MET A N 1
ATOM 2069 C CA . MET A 1 295 ? 211.796 -132.358 289.269 1.00 11.48 275 MET A CA 1
ATOM 2070 C C . MET A 1 295 ? 212.176 -132.861 287.881 1.00 11.22 275 MET A C 1
ATOM 2071 O O . MET A 1 295 ? 211.348 -132.910 287.003 1.00 11.30 275 MET A O 1
ATOM 2076 N N . ASN A 1 296 ? 213.429 -133.291 287.719 1.00 11.14 276 ASN A N 1
ATOM 2077 C CA . ASN A 1 296 ? 213.915 -133.782 286.445 1.00 11.06 276 ASN A CA 1
ATOM 2078 C C . ASN A 1 296 ? 213.606 -135.266 286.372 1.00 11.25 276 ASN A C 1
ATOM 2079 O O . ASN A 1 296 ? 214.315 -136.085 286.977 1.00 10.96 276 ASN A O 1
ATOM 2084 N N . LEU A 1 297 ? 212.584 -135.599 285.600 1.00 11.38 277 LEU A N 1
ATOM 2085 C CA . LEU A 1 297 ? 212.150 -137.004 285.472 1.00 12.31 277 LEU A CA 1
ATOM 2086 C C . LEU A 1 297 ? 213.154 -137.904 284.762 1.00 13.00 277 LEU A C 1
ATOM 2087 O O . LEU A 1 297 ? 213.067 -139.139 284.893 1.00 12.05 277 LEU A O 1
ATOM 2092 N N . LEU A 1 298 ? 214.123 -137.332 284.034 1.00 13.68 278 LEU A N 1
ATOM 2093 C CA . LEU A 1 298 ? 215.194 -138.158 283.455 1.00 14.30 278 LEU A CA 1
ATOM 2094 C C . LEU A 1 298 ? 215.831 -139.054 284.513 1.00 14.54 278 LEU A C 1
ATOM 2095 O O . LEU A 1 298 ? 216.225 -140.204 284.225 1.00 14.79 278 LEU A O 1
ATOM 2100 N N . TYR A 1 299 ? 215.944 -138.539 285.735 1.00 14.36 279 TYR A N 1
ATOM 2101 C CA . TYR A 1 299 ? 216.575 -139.260 286.822 1.00 14.89 279 TYR A CA 1
ATOM 2102 C C . TYR A 1 299 ? 215.612 -139.870 287.822 1.00 14.36 279 TYR A C 1
ATOM 2103 O O . TYR A 1 299 ? 215.998 -140.150 288.954 1.00 14.46 279 TYR A O 1
ATOM 2112 N N . PHE A 1 300 ? 214.359 -140.094 287.418 1.00 14.85 280 PHE A N 1
ATOM 2113 C CA . PHE A 1 300 ? 213.343 -140.655 288.326 1.00 15.67 280 PHE A CA 1
ATOM 2114 C C . PHE A 1 300 ? 213.839 -141.892 289.070 1.00 15.77 280 PHE A C 1
ATOM 2115 O O . PHE A 1 300 ? 213.690 -141.997 290.299 1.00 15.65 280 PHE A O 1
ATOM 2123 N N . ASP A 1 301 ? 214.449 -142.804 288.332 1.00 16.67 281 ASP A N 1
ATOM 2124 C CA . ASP A 1 301 ? 214.906 -144.071 288.932 1.00 18.49 281 ASP A CA 1
ATOM 2125 C C . ASP A 1 301 ? 216.060 -143.885 289.923 1.00 19.96 281 ASP A C 1
ATOM 2126 O O . ASP A 1 301 ? 216.286 -144.764 290.768 1.00 20.55 281 ASP A O 1
ATOM 2131 N N . GLU A 1 302 ? 216.771 -142.748 289.833 1.00 18.33 282 GLU A N 1
ATOM 2132 C CA . GLU A 1 302 ? 217.715 -142.339 290.858 1.00 18.75 282 GLU A CA 1
ATOM 2133 C C . GLU A 1 302 ? 217.086 -141.737 292.093 1.00 17.99 282 GLU A C 1
ATOM 2134 O O . GLU A 1 302 ? 217.500 -142.082 293.197 1.00 19.39 282 GLU A O 1
ATOM 2140 N N . TRP A 1 303 ? 216.149 -140.795 291.940 1.00 16.33 283 TRP A N 1
ATOM 2141 C CA . TRP A 1 303 ? 215.646 -140.050 293.108 1.00 15.54 283 TRP A CA 1
ATOM 2142 C C . TRP A 1 303 ? 214.315 -140.517 293.687 1.00 15.20 283 TRP A C 1
ATOM 2143 O O . TRP A 1 303 ? 213.952 -140.039 294.754 1.00 16.61 283 TRP A O 1
ATOM 2154 N N . LYS A 1 304 ? 213.651 -141.497 293.067 1.00 16.42 284 LYS A N 1
ATOM 2155 C CA . LYS A 1 304 ? 212.292 -141.905 293.502 1.00 17.86 284 LYS A CA 1
ATOM 2156 C C . LYS A 1 304 ? 212.194 -142.321 294.986 1.00 19.42 284 LYS A C 1
ATOM 2157 O O . LYS A 1 304 ? 211.153 -142.106 295.607 1.00 19.69 284 LYS A O 1
ATOM 2163 N N . ASP A 1 305 ? 213.258 -142.906 295.539 1.00 21.31 285 ASP A N 1
ATOM 2164 C CA . ASP A 1 305 ? 213.283 -143.312 296.966 1.00 23.03 285 ASP A CA 1
ATOM 2165 C C . ASP A 1 305 ? 214.256 -142.464 297.794 1.00 24.39 285 ASP A C 1
ATOM 2166 O O . ASP A 1 305 ? 214.802 -142.925 298.803 1.00 26.03 285 ASP A O 1
ATOM 2171 N N . THR A 1 306 ? 214.492 -141.224 297.359 1.00 21.30 286 THR A N 1
ATOM 2172 C CA . THR A 1 306 ? 215.254 -140.256 298.113 1.00 20.33 286 THR A CA 1
ATOM 2173 C C . THR A 1 306 ? 214.296 -139.218 298.644 1.00 19.42 286 THR A C 1
ATOM 2174 O O . THR A 1 306 ? 213.101 -139.223 298.310 1.00 18.74 286 THR A O 1
ATOM 2178 N N . GLU A 1 307 ? 214.839 -138.303 299.433 1.00 19.63 287 GLU A N 1
ATOM 2179 C CA . GLU A 1 307 ? 214.091 -137.131 299.893 1.00 20.91 287 GLU A CA 1
ATOM 2180 C C . GLU A 1 307 ? 214.150 -135.935 298.939 1.00 17.72 287 GLU A C 1
ATOM 2181 O O . GLU A 1 307 ? 213.771 -134.827 299.331 1.00 16.14 287 GLU A O 1
ATOM 2187 N N . ALA A 1 308 ? 214.517 -136.133 297.676 1.00 15.64 288 ALA A N 1
ATOM 2188 C CA . ALA A 1 308 ? 214.639 -134.968 296.777 1.00 15.10 288 ALA A CA 1
ATOM 2189 C C . ALA A 1 308 ? 213.317 -134.180 296.578 1.00 14.38 288 ALA A C 1
ATOM 2190 O O . ALA A 1 308 ? 213.314 -132.951 296.720 1.00 14.09 288 ALA A O 1
ATOM 2192 N N . PRO A 1 309 ? 212.191 -134.859 296.298 1.00 13.94 289 PRO A N 1
ATOM 2193 C CA . PRO A 1 309 ? 210.928 -134.100 296.162 1.00 13.45 289 PRO A CA 1
ATOM 2194 C C . PRO A 1 309 ? 210.516 -133.382 297.425 1.00 13.40 289 PRO A C 1
ATOM 2195 O O . PRO A 1 309 ? 210.035 -132.245 297.363 1.00 12.47 289 PRO A O 1
ATOM 2199 N N . GLU A 1 310 ? 210.776 -133.995 298.579 1.00 13.22 290 GLU A N 1
ATOM 2200 C CA . GLU A 1 310 ? 210.492 -133.352 299.850 1.00 13.84 290 GLU A CA 1
ATOM 2201 C C . GLU A 1 310 ? 211.350 -132.120 300.082 1.00 12.97 290 GLU A C 1
ATOM 2202 O O . GLU A 1 310 ? 210.857 -131.077 300.555 1.00 13.74 290 GLU A O 1
ATOM 2208 N N . VAL A 1 311 ? 212.635 -132.235 299.743 1.00 12.58 291 VAL A N 1
ATOM 2209 C CA . VAL A 1 311 ? 213.559 -131.099 299.869 1.00 12.65 291 VAL A CA 1
ATOM 2210 C C . VAL A 1 311 ? 213.108 -129.953 298.983 1.00 12.37 291 VAL A C 1
ATOM 2211 O O . VAL A 1 311 ? 213.126 -128.791 299.429 1.00 11.50 291 VAL A O 1
ATOM 2215 N N . LEU A 1 312 ? 212.679 -130.271 297.758 1.00 11.75 292 LEU A N 1
ATOM 2216 C CA . LEU A 1 312 ? 212.211 -129.224 296.851 1.00 11.89 292 LEU A CA 1
ATOM 2217 C C . LEU A 1 312 ? 210.905 -128.563 297.376 1.00 11.79 292 LEU A C 1
ATOM 2218 O O . LEU A 1 312 ? 210.736 -127.344 297.276 1.00 11.89 292 LEU A O 1
ATOM 2223 N N . THR A 1 313 ? 210.014 -129.355 297.974 1.00 12.24 293 THR A N 1
ATOM 2224 C CA . THR A 1 313 ? 208.796 -128.831 298.598 1.00 12.76 293 THR A CA 1
ATOM 2225 C C . THR A 1 313 ? 209.097 -127.840 299.750 1.00 13.13 293 THR A C 1
ATOM 2226 O O . THR A 1 313 ? 208.530 -126.722 299.807 1.00 11.77 293 THR A O 1
ATOM 2230 N N . TYR A 1 314 ? 210.013 -128.254 300.633 1.00 13.51 294 TYR A N 1
ATOM 2231 C CA . TYR A 1 314 ? 210.529 -127.397 301.711 1.00 13.95 294 TYR A CA 1
ATOM 2232 C C . TYR A 1 314 ? 211.086 -126.107 301.134 1.00 13.32 294 TYR A C 1
ATOM 2233 O O . TYR A 1 314 ? 210.823 -125.025 301.657 1.00 13.43 294 TYR A O 1
ATOM 2242 N N . PHE A 1 315 ? 211.800 -126.226 300.013 1.00 13.46 295 PHE A N 1
ATOM 2243 C CA . PHE A 1 315 ? 212.406 -125.051 299.378 1.00 13.53 295 PHE A CA 1
ATOM 2244 C C . PHE A 1 315 ? 211.342 -124.090 298.886 1.00 13.32 295 PHE A C 1
ATOM 2245 O O . PHE A 1 315 ? 211.443 -122.876 299.110 1.00 12.62 295 PHE A O 1
ATOM 2253 N N . LEU A 1 316 ? 210.327 -124.620 298.210 1.00 13.14 296 LEU A N 1
ATOM 2254 C CA . LEU A 1 316 ? 209.237 -123.788 297.706 1.00 12.68 296 LEU A CA 1
ATOM 2255 C C . LEU A 1 316 ? 208.452 -123.113 298.831 1.00 12.95 296 LEU A C 1
ATOM 2256 O O . LEU A 1 316 ? 208.029 -121.960 298.702 1.00 12.41 296 LEU A O 1
ATOM 2261 N N . ASP A 1 317 ? 208.321 -123.787 299.970 1.00 13.19 297 ASP A N 1
ATOM 2262 C CA . ASP A 1 317 ? 207.680 -123.132 301.103 1.00 14.48 297 ASP A CA 1
ATOM 2263 C C . ASP A 1 317 ? 208.486 -121.942 301.619 1.00 14.06 297 ASP A C 1
ATOM 2264 O O . ASP A 1 317 ? 207.904 -120.924 301.941 1.00 13.64 297 ASP A O 1
ATOM 2269 N N . VAL A 1 318 ? 209.811 -122.046 301.685 1.00 14.35 298 VAL A N 1
ATOM 2270 C CA . VAL A 1 318 ? 210.605 -120.861 302.099 1.00 15.99 298 VAL A CA 1
ATOM 2271 C C . VAL A 1 318 ? 210.619 -119.761 301.056 1.00 15.46 298 VAL A C 1
ATOM 2272 O O . VAL A 1 318 ? 210.706 -118.588 301.404 1.00 15.48 298 VAL A O 1
ATOM 2276 N N . VAL A 1 319 ? 210.522 -120.130 299.774 1.00 14.41 299 VAL A N 1
ATOM 2277 C CA . VAL A 1 319 ? 210.317 -119.159 298.722 1.00 14.62 299 VAL A CA 1
ATOM 2278 C C . VAL A 1 319 ? 209.030 -118.357 298.938 1.00 14.60 299 VAL A C 1
ATOM 2279 O O . VAL A 1 319 ? 209.039 -117.120 298.864 1.00 13.51 299 VAL A O 1
ATOM 2283 N N . MET A 1 320 ? 207.927 -119.032 299.267 1.00 15.24 300 MET A N 1
ATOM 2284 C CA . MET A 1 320 ? 206.694 -118.326 299.593 1.00 17.19 300 MET A CA 1
ATOM 2285 C C . MET A 1 320 ? 206.845 -117.439 300.838 1.00 16.37 300 MET A C 1
ATOM 2286 O O . MET A 1 320 ? 206.318 -116.326 300.866 1.00 15.76 300 MET A O 1
ATOM 2291 N N . SER A 1 321 ? 207.563 -117.911 301.849 1.00 16.52 301 SER A N 1
ATOM 2292 C CA . SER A 1 321 ? 207.867 -117.050 303.006 1.00 18.02 301 SER A CA 1
ATOM 2293 C C . SER A 1 321 ? 208.590 -115.757 302.576 1.00 18.52 301 SER A C 1
ATOM 2294 O O . SER A 1 321 ? 208.248 -114.671 303.060 1.00 16.88 301 SER A O 1
ATOM 2297 N N . GLU A 1 322 ? 209.515 -115.858 301.618 1.00 19.88 302 GLU A N 1
ATOM 2298 C CA . GLU A 1 322 ? 210.152 -114.659 301.057 1.00 20.27 302 GLU A CA 1
ATOM 2299 C C . GLU A 1 322 ? 209.168 -113.729 300.354 1.00 19.87 302 GLU A C 1
ATOM 2300 O O . GLU A 1 322 ? 209.208 -112.494 300.567 1.00 18.54 302 GLU A O 1
ATOM 2306 N N . PHE A 1 323 ? 208.313 -114.288 299.489 1.00 18.13 303 PHE A N 1
ATOM 2307 C CA . PHE A 1 323 ? 207.307 -113.465 298.852 1.00 17.42 303 PHE A CA 1
ATOM 2308 C C . PHE A 1 323 ? 206.474 -112.742 299.913 1.00 17.88 303 PHE A C 1
ATOM 2309 O O . PHE A 1 323 ? 206.217 -111.535 299.781 1.00 18.52 303 PHE A O 1
ATOM 2317 N N . ILE A 1 324 ? 206.033 -113.467 300.934 1.00 17.32 304 ILE A N 1
ATOM 2318 C CA . ILE A 1 324 ? 205.207 -112.865 301.988 1.00 17.40 304 ILE A CA 1
ATOM 2319 C C . ILE A 1 324 ? 205.978 -111.703 302.624 1.00 18.17 304 ILE A C 1
ATOM 2320 O O . ILE A 1 324 ? 205.413 -110.612 302.749 1.00 18.58 304 ILE A O 1
ATOM 2325 N N . GLU A 1 325 ? 207.237 -111.926 303.002 1.00 18.79 305 GLU A N 1
ATOM 2326 C CA . GLU A 1 325 ? 208.039 -110.884 303.695 1.00 21.62 305 GLU A CA 1
ATOM 2327 C C . GLU A 1 325 ? 208.250 -109.649 302.805 1.00 22.21 305 GLU A C 1
ATOM 2328 O O . GLU A 1 325 ? 208.131 -108.503 303.272 1.00 21.32 305 GLU A O 1
ATOM 2334 N N . LYS A 1 326 ? 208.562 -109.888 301.534 1.00 21.96 306 LYS A N 1
ATOM 2335 C CA . LYS A 1 326 ? 208.812 -108.812 300.575 1.00 22.90 306 LYS A CA 1
ATOM 2336 C C . LYS A 1 326 ? 207.572 -108.019 300.213 1.00 22.75 306 LYS A C 1
ATOM 2337 O O . LYS A 1 326 ? 207.644 -106.783 300.046 1.00 23.41 306 LYS A O 1
ATOM 2343 N N . SER A 1 327 ? 206.446 -108.718 300.061 1.00 19.98 307 SER A N 1
ATOM 2344 C CA . SER A 1 327 ? 205.191 -108.086 299.656 1.00 20.21 307 SER A CA 1
ATOM 2345 C C . SER A 1 327 ? 204.446 -107.333 300.748 1.00 20.08 307 SER A C 1
ATOM 2346 O O . SER A 1 327 ? 203.514 -106.598 300.428 1.00 20.41 307 SER A O 1
ATOM 2349 N N . LYS A 1 328 ? 204.830 -107.501 302.023 1.00 21.38 308 LYS A N 1
ATOM 2350 C CA . LYS A 1 328 ? 204.038 -106.957 303.131 1.00 21.80 308 LYS A CA 1
ATOM 2351 C C . LYS A 1 328 ? 203.920 -105.432 303.105 1.00 23.33 308 LYS A C 1
ATOM 2352 O O . LYS A 1 328 ? 202.955 -104.891 303.614 1.00 24.38 308 LYS A O 1
ATOM 2358 N N . ASP A 1 329 ? 204.909 -104.764 302.527 1.00 24.38 309 ASP A N 1
ATOM 2359 C CA . ASP A 1 329 ? 204.932 -103.303 302.459 1.00 29.12 309 ASP A CA 1
ATOM 2360 C C . ASP A 1 329 ? 205.056 -102.831 301.012 1.00 30.37 309 ASP A C 1
ATOM 2361 O O . ASP A 1 329 ? 205.507 -101.704 300.762 1.00 30.67 309 ASP A O 1
ATOM 2366 N N . MET A 1 330 ? 204.660 -103.673 300.055 1.00 28.10 310 MET A N 1
ATOM 2367 C CA . MET A 1 330 ? 204.786 -103.314 298.649 1.00 31.32 310 MET A CA 1
ATOM 2368 C C . MET A 1 330 ? 203.490 -102.707 298.181 1.00 30.38 310 MET A C 1
ATOM 2369 O O . MET A 1 330 ? 202.411 -103.336 298.270 1.00 27.80 310 MET A O 1
ATOM 2374 N N . PRO A 1 331 ? 203.580 -101.454 297.693 1.00 33.09 311 PRO A N 1
ATOM 2375 C CA . PRO A 1 331 ? 202.356 -100.808 297.255 1.00 31.05 311 PRO A CA 1
ATOM 2376 C C . PRO A 1 331 ? 201.660 -101.644 296.192 1.00 27.19 311 PRO A C 1
ATOM 2377 O O . PRO A 1 331 ? 202.365 -102.122 295.275 1.00 24.28 311 PRO A O 1
ATOM 2381 N N . PHE A 1 332 ? 200.336 -101.832 296.396 1.00 21.95 312 PHE A N 1
ATOM 2382 C CA . PHE A 1 332 ? 199.346 -102.389 295.456 1.00 21.51 312 PHE A CA 1
ATOM 2383 C C . PHE A 1 332 ? 199.257 -103.923 295.437 1.00 22.74 312 PHE A C 1
ATOM 2384 O O . PHE A 1 332 ? 198.359 -104.466 294.803 1.00 23.80 312 PHE A O 1
ATOM 2392 N N . LEU A 1 333 ? 200.144 -104.589 296.171 1.00 22.06 313 LEU A N 1
ATOM 2393 C CA . LEU A 1 333 ? 200.181 -106.056 296.216 1.00 22.56 313 LEU A CA 1
ATOM 2394 C C . LEU A 1 333 ? 199.473 -106.656 297.456 1.00 22.73 313 LEU A C 1
ATOM 2395 O O . LEU A 1 333 ? 199.654 -107.858 297.764 1.00 21.31 313 LEU A O 1
ATOM 2400 N N . ASP A 1 334 ? 198.622 -105.874 298.122 1.00 21.49 314 ASP A N 1
ATOM 2401 C CA . ASP A 1 334 ? 197.971 -106.342 299.370 1.00 22.09 314 ASP A CA 1
ATOM 2402 C C . ASP A 1 334 ? 197.106 -107.597 299.164 1.00 19.36 314 ASP A C 1
ATOM 2403 O O . ASP A 1 334 ? 197.023 -108.430 300.065 1.00 17.38 314 ASP A O 1
ATOM 2408 N N . ARG A 1 335 ? 196.487 -107.739 297.991 1.00 16.00 315 ARG A N 1
ATOM 2409 C CA . ARG A 1 335 ? 195.594 -108.886 297.755 1.00 15.83 315 ARG A CA 1
ATOM 2410 C C . ARG A 1 335 ? 196.408 -110.161 297.598 1.00 15.11 315 ARG A C 1
ATOM 2411 O O . ARG A 1 335 ? 195.948 -111.223 298.019 1.00 14.95 315 ARG A O 1
ATOM 2419 N N . ALA A 1 336 ? 197.581 -110.046 296.974 1.00 14.66 316 ALA A N 1
ATOM 2420 C CA . ALA A 1 336 ? 198.497 -111.181 296.793 1.00 14.49 316 ALA A CA 1
ATOM 2421 C C . ALA A 1 336 ? 199.193 -111.527 298.110 1.00 15.12 316 ALA A C 1
ATOM 2422 O O . ALA A 1 336 ? 199.393 -112.702 298.437 1.00 13.70 316 ALA A O 1
ATOM 2424 N N . HIS A 1 337 ? 199.584 -110.501 298.853 1.00 14.77 317 HIS A N 1
ATOM 2425 C CA . HIS A 1 337 ? 200.168 -110.726 300.190 1.00 15.34 317 HIS A CA 1
ATOM 2426 C C . HIS A 1 337 ? 199.214 -111.521 301.065 1.00 15.15 317 HIS A C 1
ATOM 2427 O O . HIS A 1 337 ? 199.644 -112.511 301.718 1.00 17.02 317 HIS A O 1
ATOM 2434 N N . ARG A 1 338 ? 197.934 -111.127 301.057 1.00 15.21 318 ARG A N 1
ATOM 2435 C CA . ARG A 1 338 ? 196.884 -111.799 301.801 1.00 15.25 318 ARG A CA 1
ATOM 2436 C C . ARG A 1 338 ? 196.757 -113.264 301.343 1.00 14.09 318 ARG A C 1
ATOM 2437 O O . ARG A 1 338 ? 196.763 -114.195 302.163 1.00 13.29 318 ARG A O 1
ATOM 2445 N N . PHE A 1 339 ? 196.665 -113.463 300.038 1.00 12.69 319 PHE A N 1
ATOM 2446 C CA . PHE A 1 339 ? 196.563 -114.820 299.512 1.00 12.30 319 PHE A CA 1
ATOM 2447 C C . PHE A 1 339 ? 197.702 -115.706 299.934 1.00 12.37 319 PHE A C 1
ATOM 2448 O O . PHE A 1 339 ? 197.471 -116.811 300.438 1.00 13.72 319 PHE A O 1
ATOM 2456 N N . ALA A 1 340 ? 198.927 -115.254 299.708 1.00 12.15 320 ALA A N 1
ATOM 2457 C CA . ALA A 1 340 ? 200.102 -116.030 300.067 1.00 12.38 320 ALA A CA 1
ATOM 2458 C C . ALA A 1 340 ? 200.117 -116.369 301.562 1.00 12.57 320 ALA A C 1
ATOM 2459 O O . ALA A 1 340 ? 200.332 -117.520 301.918 1.00 12.09 320 ALA A O 1
ATOM 2461 N N . THR A 1 341 ? 199.856 -115.375 302.396 1.00 13.08 321 THR A N 1
ATOM 2462 C CA . THR A 1 341 ? 199.784 -115.577 303.863 1.00 14.70 321 THR A CA 1
ATOM 2463 C C . THR A 1 341 ? 198.780 -116.680 304.264 1.00 15.52 321 THR A C 1
ATOM 2464 O O . THR A 1 341 ? 199.076 -117.529 305.113 1.00 16.76 321 THR A O 1
ATOM 2468 N N . ARG A 1 342 ? 197.591 -116.660 303.671 1.00 15.21 322 ARG A N 1
ATOM 2469 C CA . ARG A 1 342 ? 196.540 -117.558 304.091 1.00 15.67 322 ARG A CA 1
ATOM 2470 C C . ARG A 1 342 ? 196.558 -118.943 303.448 1.00 15.32 322 ARG A C 1
ATOM 2471 O O . ARG A 1 342 ? 196.070 -119.897 304.054 1.00 14.81 322 ARG A O 1
ATOM 2479 N N . HIS A 1 343 ? 197.089 -119.039 302.220 1.00 14.27 323 HIS A N 1
ATOM 2480 C CA . HIS A 1 343 ? 197.044 -120.263 301.405 1.00 13.23 323 HIS A CA 1
ATOM 2481 C C . HIS A 1 343 ? 198.374 -120.999 301.325 1.00 12.81 323 HIS A C 1
ATOM 2482 O O . HIS A 1 343 ? 198.397 -122.226 301.333 1.00 11.99 323 HIS A O 1
ATOM 2489 N N . ARG A 1 344 ? 199.464 -120.254 301.169 1.00 12.11 324 ARG A N 1
ATOM 2490 C CA . ARG A 1 344 ? 200.783 -120.809 300.907 1.00 12.54 324 ARG A CA 1
ATOM 2491 C C . ARG A 1 344 ? 200.779 -121.818 299.741 1.00 12.53 324 ARG A C 1
ATOM 2492 O O . ARG A 1 344 ? 201.397 -122.883 299.815 1.00 12.65 324 ARG A O 1
ATOM 2500 N N . ALA A 1 345 ? 200.055 -121.501 298.665 1.00 12.90 325 ALA A N 1
ATOM 2501 C CA . ALA A 1 345 ? 199.982 -122.423 297.525 1.00 13.13 325 ALA A CA 1
ATOM 2502 C C . ALA A 1 345 ? 201.336 -122.600 296.843 1.00 13.23 325 ALA A C 1
ATOM 2503 O O . ALA A 1 345 ? 202.056 -121.620 296.634 1.00 13.07 325 ALA A O 1
ATOM 2505 N N . LEU A 1 346 ? 201.706 -123.858 296.555 1.00 13.07 326 LEU A N 1
ATOM 2506 C CA . LEU A 1 346 ? 202.906 -124.185 295.797 1.00 13.78 326 LEU A CA 1
ATOM 2507 C C . LEU A 1 346 ? 202.569 -124.913 294.475 1.00 13.39 326 LEU A C 1
ATOM 2508 O O . LEU A 1 346 ? 201.498 -125.545 294.318 1.00 12.51 326 LEU A O 1
ATOM 2513 N N . GLY A 1 347 ? 203.535 -124.864 293.572 1.00 13.65 327 GLY A N 1
ATOM 2514 C CA . GLY A 1 347 ? 203.403 -125.436 292.238 1.00 14.37 327 GLY A CA 1
ATOM 2515 C C . GLY A 1 347 ? 204.658 -126.187 291.821 1.00 14.44 327 GLY A C 1
ATOM 2516 O O . GLY A 1 347 ? 205.372 -125.752 290.928 1.00 16.46 327 GLY A O 1
ATOM 2517 N N . LEU A 1 348 ? 204.933 -127.310 292.474 1.00 12.90 328 LEU A N 1
ATOM 2518 C CA . LEU A 1 348 ? 206.067 -128.148 292.109 1.00 12.93 328 LEU A CA 1
ATOM 2519 C C . LEU A 1 348 ? 205.684 -128.902 290.819 1.00 12.10 328 LEU A C 1
ATOM 2520 O O . LEU A 1 348 ? 204.606 -129.523 290.742 1.00 12.08 328 LEU A O 1
ATOM 2525 N N . GLY A 1 349 ? 206.551 -128.830 289.826 1.00 12.08 329 GLY A N 1
ATOM 2526 C CA . GLY A 1 349 ? 206.326 -129.399 288.502 1.00 11.50 329 GLY A CA 1
ATOM 2527 C C . GLY A 1 349 ? 207.370 -130.415 288.116 1.00 11.63 329 GLY A C 1
ATOM 2528 O O . GLY A 1 349 ? 208.113 -130.923 288.964 1.00 10.31 329 GLY A O 1
ATOM 2529 N N . VAL A 1 350 ? 207.467 -130.671 286.803 1.00 11.24 330 VAL A N 1
ATOM 2530 C CA . VAL A 1 350 ? 208.396 -131.647 286.252 1.00 11.53 330 VAL A CA 1
ATOM 2531 C C . VAL A 1 350 ? 208.931 -131.201 284.917 1.00 11.62 330 VAL A C 1
ATOM 2532 O O . VAL A 1 350 ? 208.350 -130.323 284.273 1.00 11.22 330 VAL A O 1
ATOM 2536 N N . LEU A 1 351 ? 210.063 -131.773 284.543 1.00 12.59 331 LEU A N 1
ATOM 2537 C CA . LEU A 1 351 ? 210.529 -131.744 283.148 1.00 14.07 331 LEU A CA 1
ATOM 2538 C C . LEU A 1 351 ? 211.240 -133.049 282.832 1.00 13.46 331 LEU A C 1
ATOM 2539 O O . LEU A 1 351 ? 211.426 -133.887 283.712 1.00 13.27 331 LEU A O 1
ATOM 2544 N N . GLY A 1 352 ? 211.543 -133.263 281.557 1.00 13.15 332 GLY A N 1
ATOM 2545 C CA . GLY A 1 352 ? 212.290 -134.437 281.149 1.00 13.38 332 GLY A CA 1
ATOM 2546 C C . GLY A 1 352 ? 211.465 -135.702 281.053 1.00 13.24 332 GLY A C 1
ATOM 2547 O O . GLY A 1 352 ? 212.034 -136.790 281.106 1.00 13.16 332 GLY A O 1
ATOM 2548 N N . TRP A 1 353 ? 210.138 -135.591 280.942 1.00 12.60 333 TRP A N 1
ATOM 2549 C CA . TRP A 1 353 ? 209.282 -136.782 280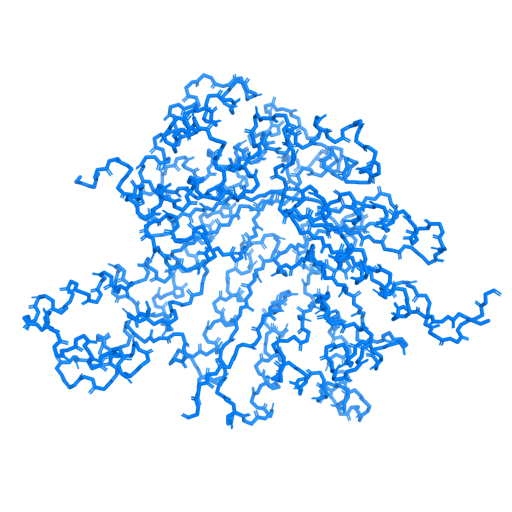.756 1.00 12.87 333 TRP A CA 1
ATOM 2550 C C . TRP A 1 353 ? 209.671 -137.585 279.509 1.00 12.99 333 TRP A C 1
ATOM 2551 O O . TRP A 1 353 ? 209.919 -138.795 279.586 1.00 12.82 333 TRP A O 1
ATOM 2562 N N . HIS A 1 354 ? 209.729 -136.919 278.353 1.00 13.50 334 HIS A N 1
ATOM 2563 C CA . HIS A 1 354 ? 210.076 -137.631 277.127 1.00 14.01 334 HIS A CA 1
ATOM 2564 C C . HIS A 1 354 ? 211.512 -138.167 277.199 1.00 14.78 334 HIS A C 1
ATOM 2565 O O . HIS A 1 354 ? 211.780 -139.313 276.785 1.00 15.37 334 HIS A O 1
ATOM 2572 N N . SER A 1 355 ? 212.411 -137.368 277.786 1.00 15.12 335 SER A N 1
ATOM 2573 C CA . SER A 1 355 ? 213.760 -137.832 278.067 1.00 15.25 335 SER A CA 1
ATOM 2574 C C . SER A 1 355 ? 213.803 -139.134 278.867 1.00 15.70 335 SER A C 1
ATOM 2575 O O . SER A 1 355 ? 214.547 -140.052 278.505 1.00 15.34 335 SER A O 1
ATOM 2578 N N . TYR A 1 356 ? 213.049 -139.196 279.962 1.00 14.97 336 TYR A N 1
ATOM 2579 C CA . TYR A 1 356 ? 212.965 -140.428 280.733 1.00 16.03 336 TYR A CA 1
ATOM 2580 C C . TYR A 1 356 ? 212.499 -141.599 279.855 1.00 16.11 336 TYR A C 1
ATOM 2581 O O . TYR A 1 356 ? 213.085 -142.690 279.908 1.00 15.52 336 TYR A O 1
ATOM 2590 N N . LEU A 1 357 ? 211.455 -141.381 279.058 1.00 16.38 337 LEU A N 1
ATOM 2591 C CA . LEU A 1 357 ? 210.932 -142.460 278.206 1.00 16.08 337 LEU A CA 1
ATOM 2592 C C . LEU A 1 357 ? 211.976 -142.913 277.212 1.00 16.89 337 LEU A C 1
ATOM 2593 O O . LEU A 1 357 ? 212.189 -144.123 277.040 1.00 15.96 337 LEU A O 1
ATOM 2598 N N . GLN A 1 358 ? 212.669 -141.957 276.597 1.00 16.77 338 GLN A N 1
ATOM 2599 C CA . GLN A 1 358 ? 213.714 -142.314 275.621 1.00 18.63 338 GLN A CA 1
ATOM 2600 C C . GLN A 1 358 ? 214.915 -142.995 276.239 1.00 18.31 338 GLN A C 1
ATOM 2601 O O . GLN A 1 358 ? 215.479 -143.920 275.625 1.00 19.76 338 GLN A O 1
ATOM 2607 N N . ALA A 1 359 ? 215.281 -142.612 277.461 1.00 18.22 339 ALA A N 1
ATOM 2608 C CA . ALA A 1 359 ? 216.384 -143.270 278.159 1.00 19.14 339 ALA A CA 1
ATOM 2609 C C . ALA A 1 359 ? 216.068 -144.738 278.432 1.00 19.56 339 ALA A C 1
ATOM 2610 O O . ALA A 1 359 ? 216.990 -145.539 278.606 1.00 21.04 339 ALA A O 1
ATOM 2612 N N . ASN A 1 360 ? 214.783 -145.059 278.524 1.00 18.44 340 ASN A N 1
ATOM 2613 C CA . ASN A 1 360 ? 214.300 -146.433 278.746 1.00 20.05 340 ASN A CA 1
ATOM 2614 C C . ASN A 1 360 ? 213.780 -147.141 277.511 1.00 19.11 340 ASN A C 1
ATOM 2615 O O . ASN A 1 360 ? 213.189 -148.219 277.620 1.00 19.16 340 ASN A O 1
ATOM 2620 N N . ASN A 1 361 ? 214.041 -146.572 276.341 1.00 19.75 341 ASN A N 1
ATOM 2621 C CA . ASN A 1 361 ? 213.600 -147.103 275.075 1.00 20.48 341 ASN A CA 1
ATOM 2622 C C . ASN A 1 361 ? 212.087 -147.350 275.012 1.00 20.07 341 ASN A C 1
ATOM 2623 O O . ASN A 1 361 ? 211.617 -148.363 274.507 1.00 20.09 341 ASN A O 1
ATOM 2628 N N . ILE A 1 362 ? 211.325 -146.390 275.522 1.00 17.96 342 ILE A N 1
ATOM 2629 C CA . ILE A 1 362 ? 209.862 -146.466 275.555 1.00 17.56 342 ILE A CA 1
ATOM 2630 C C . ILE A 1 362 ? 209.337 -145.402 274.622 1.00 18.00 342 ILE A C 1
ATOM 2631 O O . ILE A 1 362 ? 209.756 -144.231 274.708 1.00 16.44 342 ILE A O 1
ATOM 2636 N N . ALA A 1 363 ? 208.400 -145.796 273.760 1.00 17.72 343 ALA A N 1
ATOM 2637 C CA . ALA A 1 363 ? 207.730 -144.858 272.872 1.00 17.57 343 ALA A CA 1
ATOM 2638 C C . ALA A 1 363 ? 206.745 -143.986 273.654 1.00 17.83 343 ALA A C 1
ATOM 2639 O O . ALA A 1 363 ? 206.052 -144.454 274.575 1.00 16.05 343 ALA A O 1
ATOM 2641 N N . PHE A 1 364 ? 206.654 -142.713 273.290 1.00 17.87 344 PHE A N 1
ATOM 2642 C CA . PHE A 1 364 ? 205.776 -141.791 274.014 1.00 17.66 344 PHE A CA 1
ATOM 2643 C C . PHE A 1 364 ? 204.341 -142.295 274.104 1.00 18.17 344 PHE A C 1
ATOM 2644 O O . PHE A 1 364 ? 203.765 -142.360 275.193 1.00 18.17 344 PHE A O 1
ATOM 2652 N N . ASP A 1 365 ? 203.771 -142.646 272.955 1.00 18.22 345 ASP A N 1
ATOM 2653 C CA . ASP A 1 365 ? 202.407 -143.166 272.875 1.00 19.34 345 ASP A CA 1
ATOM 2654 C C . ASP A 1 365 ? 202.452 -144.690 273.030 1.00 19.73 345 ASP A C 1
ATOM 2655 O O . ASP A 1 365 ? 202.477 -145.400 272.037 1.00 19.19 345 ASP A O 1
ATOM 2660 N N . SER A 1 366 ? 202.480 -145.166 274.271 1.00 17.18 346 SER A N 1
ATOM 2661 C CA . SER A 1 366 ? 202.505 -146.608 274.537 1.00 16.53 346 SER A CA 1
ATOM 2662 C C . SER A 1 366 ? 201.893 -146.968 275.889 1.00 17.28 346 SER A C 1
ATOM 2663 O O . SER A 1 366 ? 201.825 -146.150 276.793 1.00 16.49 346 SER A O 1
ATOM 2666 N N . PHE A 1 367 ? 201.498 -148.233 276.038 1.00 16.83 347 PHE A N 1
ATOM 2667 C CA . PHE A 1 367 ? 201.041 -148.739 277.317 1.00 17.17 347 PHE A CA 1
ATOM 2668 C C . PHE A 1 367 ? 202.116 -148.615 278.389 1.00 16.83 347 PHE A C 1
ATOM 2669 O O . PHE A 1 367 ? 201.815 -148.230 279.518 1.00 17.57 347 PHE A O 1
ATOM 2677 N N . GLN A 1 368 ? 203.370 -148.927 278.060 1.00 16.58 348 GLN A N 1
ATOM 2678 C CA . GLN A 1 368 ? 204.458 -148.819 279.033 1.00 18.03 348 GLN A CA 1
ATOM 2679 C C . GLN A 1 368 ? 204.666 -147.366 279.505 1.00 16.12 348 GLN A C 1
ATOM 2680 O O . GLN A 1 368 ? 204.916 -147.132 280.698 1.00 15.04 348 GLN A O 1
ATOM 2686 N N . ALA A 1 369 ? 204.531 -146.419 278.590 1.00 15.34 349 ALA A N 1
ATOM 2687 C CA . ALA A 1 369 ? 204.549 -144.970 278.979 1.00 15.52 349 ALA A CA 1
ATOM 2688 C C . ALA A 1 369 ? 203.454 -144.650 279.991 1.00 15.39 349 ALA A C 1
ATOM 2689 O O . ALA A 1 369 ? 203.705 -143.993 281.003 1.00 15.56 349 ALA A O 1
ATOM 2691 N N . MET A 1 370 ? 202.245 -145.158 279.743 1.00 15.83 350 MET A N 1
ATOM 2692 C CA . MET A 1 370 ? 201.145 -144.953 280.672 1.00 16.53 350 MET A CA 1
ATOM 2693 C C . MET A 1 370 ? 201.438 -145.550 282.041 1.00 15.92 350 MET A C 1
ATOM 2694 O O . MET A 1 370 ? 201.120 -144.942 283.056 1.00 14.45 350 MET A O 1
ATOM 2699 N N . GLN A 1 371 ? 202.073 -146.732 282.086 1.00 14.95 351 GLN A N 1
ATOM 2700 C CA . GLN A 1 371 ? 202.488 -147.288 283.378 1.00 15.40 351 GLN A CA 1
ATOM 2701 C C . GLN A 1 371 ? 203.448 -146.403 284.138 1.00 14.94 351 GLN A C 1
ATOM 2702 O O . GLN A 1 371 ? 203.313 -146.223 285.354 1.00 14.24 351 GLN A O 1
ATOM 2708 N N . LYS A 1 372 ? 204.442 -145.887 283.433 1.00 13.82 352 LYS A N 1
ATOM 2709 C CA . LYS A 1 372 ? 205.425 -144.987 284.043 1.00 14.32 352 LYS A CA 1
ATOM 2710 C C . LYS A 1 372 ? 204.794 -143.659 284.492 1.00 12.92 352 LYS A C 1
ATOM 2711 O O . LYS A 1 372 ? 205.163 -143.103 285.542 1.00 12.61 352 LYS A O 1
ATOM 2717 N N . ASN A 1 373 ? 203.838 -143.193 283.704 1.00 13.01 353 ASN A N 1
ATOM 2718 C CA . ASN A 1 373 ? 203.121 -141.902 283.970 1.00 12.35 353 ASN A CA 1
ATOM 2719 C C . ASN A 1 373 ? 202.409 -142.041 285.319 1.00 12.89 353 ASN A C 1
ATOM 2720 O O . ASN A 1 373 ? 202.543 -141.197 286.201 1.00 11.60 353 ASN A O 1
ATOM 2725 N N . ASN A 1 374 ? 201.673 -143.150 285.494 1.00 13.21 354 ASN A N 1
ATOM 2726 C CA . ASN A 1 374 ? 200.997 -143.395 286.741 1.00 14.42 354 ASN A CA 1
ATOM 2727 C C . ASN A 1 374 ? 201.957 -143.474 287.926 1.00 13.83 354 ASN A C 1
ATOM 2728 O O . ASN A 1 374 ? 201.700 -142.885 288.984 1.00 14.49 354 ASN A O 1
ATOM 2733 N N . LEU A 1 375 ? 203.045 -144.225 287.759 1.00 14.31 355 LEU A N 1
ATOM 2734 C CA . LEU A 1 375 ? 204.027 -144.442 288.816 1.00 14.87 355 LEU A CA 1
ATOM 2735 C C . LEU A 1 375 ? 204.670 -143.126 289.254 1.00 14.20 355 LEU A C 1
ATOM 2736 O O . LEU A 1 375 ? 204.743 -142.820 290.433 1.00 14.66 355 LEU A O 1
ATOM 2741 N N . ILE A 1 376 ? 205.153 -142.381 288.283 1.00 13.46 356 ILE A N 1
ATOM 2742 C CA . ILE A 1 376 ? 205.865 -141.130 288.576 1.00 13.40 356 ILE A CA 1
ATOM 2743 C C . ILE A 1 376 ? 204.985 -140.126 289.303 1.00 13.18 356 ILE A C 1
ATOM 2744 O O . ILE A 1 376 ? 205.368 -139.588 290.373 1.00 12.83 356 ILE A O 1
ATOM 2749 N N . PHE A 1 377 ? 203.801 -139.895 288.757 1.00 12.09 357 PHE A N 1
ATOM 2750 C CA . PHE A 1 377 ? 202.932 -138.850 289.328 1.00 12.29 357 PHE A CA 1
ATOM 2751 C C . PHE A 1 377 ? 202.279 -139.263 290.637 1.00 12.02 357 PHE A C 1
ATOM 2752 O O . PHE A 1 377 ? 202.108 -138.441 291.509 1.00 11.72 357 PHE A O 1
ATOM 2760 N N . LYS A 1 378 ? 202.024 -140.565 290.812 1.00 12.16 358 LYS A N 1
ATOM 2761 C CA . LYS A 1 378 ? 201.598 -141.074 292.103 1.00 13.04 358 LYS A CA 1
ATOM 2762 C C . LYS A 1 378 ? 202.664 -140.858 293.172 1.00 12.40 358 LYS A C 1
ATOM 2763 O O . LYS A 1 378 ? 202.357 -140.470 294.324 1.00 12.72 358 LYS A O 1
ATOM 2769 N N . THR A 1 379 ? 203.906 -141.156 292.820 1.00 12.59 359 THR A N 1
ATOM 2770 C CA . THR A 1 379 ? 205.037 -140.998 293.733 1.00 12.96 359 THR A CA 1
ATOM 2771 C C . THR A 1 379 ? 205.193 -139.535 294.143 1.00 13.07 359 THR A C 1
ATOM 2772 O O . THR A 1 379 ? 205.356 -139.210 295.325 1.00 11.96 359 THR A O 1
ATOM 2776 N N . LEU A 1 380 ? 205.141 -138.668 293.150 1.00 12.21 360 LEU A N 1
ATOM 2777 C CA . LEU A 1 380 ? 205.231 -137.210 293.447 1.00 12.35 360 LEU A CA 1
ATOM 2778 C C . LEU A 1 380 ? 204.098 -136.679 294.318 1.00 12.00 360 LEU A C 1
ATOM 2779 O O . LEU A 1 380 ? 204.345 -135.912 295.253 1.00 12.49 360 LEU A O 1
ATOM 2784 N N . GLN A 1 381 ? 202.867 -137.129 294.069 1.00 12.34 361 GLN A N 1
ATOM 2785 C CA . GLN A 1 381 ? 201.728 -136.697 294.883 1.00 12.41 361 GLN A CA 1
ATOM 2786 C C . GLN A 1 381 ? 201.951 -137.077 296.355 1.00 12.34 361 GLN A C 1
ATOM 2787 O O . GLN A 1 381 ? 201.726 -136.274 297.265 1.00 10.87 361 GLN A O 1
ATOM 2793 N N . GLU A 1 382 ? 202.422 -138.308 296.568 1.00 13.13 362 GLU A N 1
ATOM 2794 C CA . GLU A 1 382 ? 202.589 -138.812 297.933 1.00 14.52 362 GLU A CA 1
ATOM 2795 C C . GLU A 1 382 ? 203.685 -138.085 298.678 1.00 13.49 362 GLU A C 1
ATOM 2796 O O . GLU A 1 382 ? 203.516 -137.708 299.850 1.00 13.00 362 GLU A O 1
ATOM 2802 N N . LYS A 1 383 ? 204.813 -137.897 298.002 1.00 12.65 363 LYS A N 1
ATOM 2803 C CA . LYS A 1 383 ? 205.995 -137.314 298.623 1.00 13.36 363 LYS A CA 1
ATOM 2804 C C . LYS A 1 383 ? 205.830 -135.828 298.911 1.00 13.37 363 LYS A C 1
ATOM 2805 O O . LYS A 1 383 ? 206.182 -135.361 300.010 1.00 13.57 363 LYS A O 1
ATOM 2811 N N . THR A 1 384 ? 205.244 -135.099 297.963 1.00 12.89 364 THR A N 1
ATOM 2812 C CA . THR A 1 384 ? 204.977 -133.649 298.189 1.00 13.00 364 THR A CA 1
ATOM 2813 C C . THR A 1 384 ? 203.945 -133.419 299.305 1.00 13.15 364 THR A C 1
ATOM 2814 O O . THR A 1 384 ? 204.120 -132.535 300.141 1.00 13.11 364 THR A O 1
ATOM 2818 N N . LEU A 1 385 ? 202.877 -134.217 299.347 1.00 13.15 365 LEU A N 1
ATOM 2819 C CA . LEU A 1 385 ? 201.919 -134.103 300.424 1.00 13.47 365 LEU A CA 1
ATOM 2820 C C . LEU A 1 385 ? 202.546 -134.423 301.793 1.00 14.07 365 LEU A C 1
ATOM 2821 O O . LEU A 1 385 ? 202.318 -133.717 302.769 1.00 13.40 365 LEU A O 1
ATOM 2826 N N . LYS A 1 386 ? 203.330 -135.481 301.851 1.00 14.90 366 LYS A N 1
ATOM 2827 C CA . LYS A 1 386 ? 204.033 -135.831 303.088 1.00 16.53 366 LYS A CA 1
ATOM 2828 C C . LYS A 1 386 ? 204.870 -134.664 303.573 1.00 15.50 366 LYS A C 1
ATOM 2829 O O . LYS A 1 386 ? 204.853 -134.323 304.751 1.00 13.97 366 LYS A O 1
ATOM 2835 N N . ALA A 1 387 ? 205.597 -134.045 302.646 1.00 14.62 367 ALA A N 1
ATOM 2836 C CA . ALA A 1 387 ? 206.443 -132.923 302.969 1.00 14.43 367 ALA A CA 1
ATOM 2837 C C . ALA A 1 387 ? 205.626 -131.724 303.508 1.00 13.95 367 ALA A C 1
ATOM 2838 O O . ALA A 1 387 ? 205.999 -131.101 304.512 1.00 13.74 367 ALA A O 1
ATOM 2840 N N . SER A 1 388 ? 204.470 -131.468 302.904 1.00 13.31 368 SER A N 1
ATOM 2841 C CA . SER A 1 388 ? 203.605 -130.358 303.333 1.00 13.32 368 SER A CA 1
ATOM 2842 C C . SER A 1 388 ? 203.028 -130.626 304.730 1.00 13.95 368 SER A C 1
ATOM 2843 O O . SER A 1 388 ? 202.919 -129.719 305.545 1.00 13.59 368 SER A O 1
ATOM 2846 N N . GLN A 1 389 ? 202.700 -131.888 304.999 1.00 14.62 369 GLN A N 1
ATOM 2847 C CA . GLN A 1 389 ? 202.285 -132.303 306.361 1.00 16.43 369 GLN A CA 1
ATOM 2848 C C . GLN A 1 389 ? 203.377 -132.082 307.408 1.00 16.73 369 GLN A C 1
ATOM 2849 O O . GLN A 1 389 ? 203.096 -131.557 308.475 1.00 19.37 369 GLN A O 1
ATOM 2855 N N . GLU A 1 390 ? 204.623 -132.456 307.102 1.00 17.35 370 GLU A N 1
ATOM 2856 C CA . GLU A 1 390 ? 205.775 -132.225 307.990 1.00 17.78 370 GLU A CA 1
ATOM 2857 C C . GLU A 1 390 ? 206.027 -130.729 308.212 1.00 16.95 370 GLU A C 1
ATOM 2858 O O . GLU A 1 390 ? 206.320 -130.285 309.340 1.00 15.77 370 GLU A O 1
ATOM 2864 N N . LEU A 1 391 ? 205.911 -129.959 307.131 1.00 15.28 371 LEU A N 1
ATOM 2865 C CA . LEU A 1 391 ? 206.035 -128.514 307.234 1.00 15.23 371 LEU A CA 1
ATOM 2866 C C . LEU A 1 391 ? 205.006 -127.873 308.169 1.00 15.02 371 LEU A C 1
ATOM 2867 O O . LEU A 1 391 ? 205.325 -126.900 308.850 1.00 14.96 371 LEU A O 1
ATOM 2872 N N . ALA A 1 392 ? 203.763 -128.368 308.172 1.00 14.64 372 ALA A N 1
ATOM 2873 C CA . ALA A 1 392 ? 202.756 -127.844 309.089 1.00 15.49 372 ALA A CA 1
ATOM 2874 C C . ALA A 1 392 ? 203.096 -128.178 310.559 1.00 17.05 372 ALA A C 1
ATOM 2875 O O . ALA A 1 392 ? 202.870 -127.356 311.449 1.00 17.25 372 ALA A O 1
ATOM 2877 N N . LYS A 1 393 ? 203.637 -129.365 310.792 1.00 20.02 373 LYS A N 1
ATOM 2878 C CA . LYS A 1 393 ? 204.102 -129.751 312.134 1.00 22.75 373 LYS A CA 1
ATOM 2879 C C . LYS A 1 393 ? 205.225 -128.852 312.606 1.00 23.04 373 LYS A C 1
ATOM 2880 O O . LYS A 1 393 ? 205.259 -128.489 313.772 1.00 22.77 373 LYS A O 1
ATOM 2886 N N . ARG A 1 394 ? 206.147 -128.510 311.711 1.00 22.06 374 ARG A N 1
ATOM 2887 C CA . ARG A 1 394 ? 207.288 -127.665 312.060 1.00 23.50 374 ARG A CA 1
ATOM 2888 C C . ARG A 1 394 ? 206.919 -126.179 312.204 1.00 22.57 374 ARG A C 1
ATOM 2889 O O . ARG A 1 394 ? 207.344 -125.525 313.163 1.00 23.17 374 ARG A O 1
ATOM 2897 N N . PHE A 1 395 ? 206.144 -125.642 311.259 1.00 19.33 375 PHE A N 1
ATOM 2898 C CA . PHE A 1 395 ? 205.932 -124.187 311.148 1.00 19.01 375 PHE A CA 1
ATOM 2899 C C . PHE A 1 395 ? 204.496 -123.695 311.355 1.00 17.86 375 PHE A C 1
ATOM 2900 O O . PHE A 1 395 ? 204.272 -122.496 311.411 1.00 18.90 375 PHE A O 1
ATOM 2908 N N . GLY A 1 396 ? 203.533 -124.596 311.423 1.00 17.38 376 GLY A N 1
ATOM 2909 C CA . GLY A 1 396 ? 202.109 -124.250 311.585 1.00 17.38 376 GLY A CA 1
ATOM 2910 C C . GLY A 1 396 ? 201.323 -124.263 310.268 1.00 17.07 376 GLY A C 1
ATOM 2911 O O . GLY A 1 396 ? 201.914 -124.204 309.169 1.00 17.18 376 GLY A O 1
ATOM 2912 N N . GLU A 1 397 ? 199.997 -124.368 310.398 1.00 17.13 377 GLU A N 1
ATOM 2913 C CA . GLU A 1 397 ? 199.060 -124.325 309.272 1.00 17.29 377 GLU A CA 1
ATOM 2914 C C . GLU A 1 397 ? 198.725 -122.863 309.034 1.00 16.35 377 GLU A C 1
ATOM 2915 O O . GLU A 1 397 ? 198.493 -122.103 309.980 1.00 15.21 377 GLU A O 1
ATOM 2921 N N . PRO A 1 398 ? 198.682 -122.444 307.766 1.00 14.77 378 PRO A N 1
ATOM 2922 C CA . PRO A 1 398 ? 198.194 -121.095 307.536 1.00 15.39 378 PRO A CA 1
ATOM 2923 C C . PRO A 1 398 ? 196.659 -121.051 307.730 1.00 15.61 378 PRO A C 1
ATOM 2924 O O . PRO A 1 398 ? 196.006 -122.094 307.817 1.00 14.73 378 PRO A O 1
ATOM 2928 N N . GLU A 1 399 ? 196.104 -119.855 307.754 1.00 16.65 379 GLU A N 1
ATOM 2929 C CA . GLU A 1 399 ? 194.690 -119.640 308.141 1.00 18.09 379 GLU A CA 1
ATOM 2930 C C . GLU A 1 399 ? 193.673 -120.493 307.382 1.00 17.22 379 GLU A C 1
ATOM 2931 O O . GLU A 1 399 ? 192.773 -121.036 307.986 1.00 16.13 379 GLU A O 1
ATOM 2937 N N . ILE A 1 400 ? 193.808 -120.603 306.050 1.00 16.30 380 ILE A N 1
ATOM 2938 C CA . ILE A 1 400 ? 192.869 -121.373 305.249 1.00 16.54 380 ILE A CA 1
ATOM 2939 C C . ILE A 1 400 ? 192.902 -122.864 305.588 1.00 14.86 380 ILE A C 1
ATOM 2940 O O . ILE A 1 400 ? 191.909 -123.555 305.457 1.00 14.64 380 ILE A O 1
ATOM 2945 N N . LEU A 1 401 ? 194.045 -123.356 306.039 1.00 14.18 381 LEU A N 1
ATOM 2946 C CA . LEU A 1 401 ? 194.226 -124.755 306.355 1.00 14.09 381 LEU A CA 1
ATOM 2947 C C . LEU A 1 401 ? 194.182 -125.121 307.855 1.00 15.18 381 LEU A C 1
ATOM 2948 O O . LEU A 1 401 ? 194.594 -126.221 308.216 1.00 13.80 381 LEU A O 1
ATOM 2953 N N . LYS A 1 402 ? 193.712 -124.221 308.720 1.00 16.72 382 LYS A N 1
ATOM 2954 C CA . LYS A 1 402 ? 193.598 -124.565 310.150 1.00 18.47 382 LYS A CA 1
ATOM 2955 C C . LYS A 1 402 ? 192.757 -125.834 310.274 1.00 19.10 382 LYS A C 1
ATOM 2956 O O . LYS A 1 402 ? 191.616 -125.883 309.791 1.00 18.94 382 LYS A O 1
ATOM 2962 N N . GLY A 1 403 ? 193.345 -126.868 310.880 1.00 19.14 383 GLY A N 1
ATOM 2963 C CA . GLY A 1 403 ? 192.686 -128.163 311.085 1.00 19.43 383 GLY A CA 1
ATOM 2964 C C . GLY A 1 403 ? 192.776 -129.143 309.935 1.00 18.62 383 GLY A C 1
ATOM 2965 O O . GLY A 1 403 ? 192.287 -130.266 310.049 1.00 19.38 383 GLY A O 1
ATOM 2966 N N . TYR A 1 404 ? 193.373 -128.720 308.814 1.00 17.41 384 TYR A N 1
ATOM 2967 C CA . TYR A 1 404 ? 193.510 -129.544 307.637 1.00 17.01 384 TYR A CA 1
ATOM 2968 C C . TYR A 1 404 ? 194.774 -130.399 307.581 1.00 16.47 384 TYR A C 1
ATOM 2969 O O . TYR A 1 404 ? 194.787 -131.351 306.825 1.00 18.06 384 TYR A O 1
ATOM 2978 N N . GLY A 1 405 ? 195.799 -130.066 308.355 1.00 16.38 385 GLY A N 1
ATOM 2979 C CA . GLY A 1 405 ? 196.962 -130.929 308.542 1.00 16.46 385 GLY A CA 1
ATOM 2980 C C . GLY A 1 405 ? 198.100 -130.799 307.548 1.00 15.66 385 GLY A C 1
ATOM 2981 O O . GLY A 1 405 ? 198.977 -131.671 307.505 1.00 16.09 385 GLY A O 1
ATOM 2982 N N . ARG A 1 406 ? 198.110 -129.724 306.747 1.00 14.47 386 ARG A N 1
ATOM 2983 C CA . ARG A 1 406 ? 199.260 -129.416 305.912 1.00 13.12 386 ARG A CA 1
ATOM 2984 C C . ARG A 1 406 ? 199.480 -127.915 305.842 1.00 12.85 386 ARG A C 1
ATOM 2985 O O . ARG A 1 406 ? 198.635 -127.135 306.291 1.00 12.88 386 ARG A O 1
ATOM 2993 N N . ARG A 1 407 ? 200.637 -127.565 305.292 1.00 12.13 387 ARG A N 1
ATOM 2994 C CA . ARG A 1 407 ? 201.144 -126.194 305.222 1.00 12.62 387 ARG A CA 1
ATOM 2995 C C . ARG A 1 407 ? 200.651 -125.417 303.976 1.00 12.63 387 ARG A C 1
ATOM 2996 O O . ARG A 1 407 ? 200.597 -124.172 304.002 1.00 12.48 387 ARG A O 1
ATOM 3004 N N . ASN A 1 408 ? 200.373 -126.147 302.893 1.00 12.02 388 ASN A N 1
ATOM 3005 C CA . ASN A 1 408 ? 200.166 -125.600 301.542 1.00 11.84 388 ASN A CA 1
ATOM 3006 C C . ASN A 1 408 ? 198.876 -126.109 300.941 1.00 11.85 388 ASN A C 1
ATOM 3007 O O . ASN A 1 408 ? 198.613 -127.305 300.957 1.00 12.11 388 ASN A O 1
ATOM 3012 N N . THR A 1 409 ? 198.051 -125.204 300.404 1.00 12.07 389 THR A N 1
ATOM 3013 C CA . THR A 1 409 ? 196.732 -125.610 299.915 1.00 11.82 389 THR A CA 1
ATOM 3014 C C . THR A 1 409 ? 196.850 -126.529 298.711 1.00 11.92 389 THR A C 1
ATOM 3015 O O . THR A 1 409 ? 196.082 -127.508 298.578 1.00 11.67 389 THR A O 1
ATOM 3019 N N . THR A 1 410 ? 197.836 -126.218 297.865 1.00 11.61 390 THR A N 1
ATOM 3020 C CA . THR A 1 410 ? 198.197 -127.011 296.713 1.00 11.98 390 THR A CA 1
ATOM 3021 C C . THR A 1 410 ? 199.707 -127.222 296.701 1.00 11.77 390 THR A C 1
ATOM 3022 O O . THR A 1 410 ? 200.465 -126.399 297.216 1.00 11.83 390 THR A O 1
ATOM 3026 N N . LEU A 1 411 ? 200.128 -128.325 296.099 1.00 11.95 391 LEU A N 1
ATOM 3027 C CA . LEU A 1 411 ? 201.514 -128.724 295.992 1.00 12.77 391 LEU A CA 1
ATOM 3028 C C . LEU A 1 411 ? 202.057 -128.830 294.559 1.00 11.91 391 LEU A C 1
ATOM 3029 O O . LEU A 1 411 ? 203.254 -128.568 294.364 1.00 11.74 391 LEU A O 1
ATOM 3034 N N . MET A 1 412 ? 201.230 -129.198 293.587 1.00 11.89 392 MET A N 1
ATOM 3035 C CA . MET A 1 412 ? 201.735 -129.550 292.244 1.00 11.98 392 MET A CA 1
ATOM 3036 C C . MET A 1 412 ? 201.039 -128.897 291.077 1.00 12.20 392 MET A C 1
ATOM 3037 O O . MET A 1 412 ? 199.824 -128.780 291.059 1.00 11.99 392 MET A O 1
ATOM 3042 N N . SER A 1 413 ? 201.832 -128.529 290.079 1.00 12.38 393 SER A N 1
ATOM 3043 C CA . SER A 1 413 ? 201.312 -127.955 288.849 1.00 12.86 393 SER A CA 1
ATOM 3044 C C . SER A 1 413 ? 202.342 -128.182 287.775 1.00 12.51 393 SER A C 1
ATOM 3045 O O . SER A 1 413 ? 203.552 -128.075 288.041 1.00 13.03 393 SER A O 1
ATOM 3048 N N . ILE A 1 414 ? 201.903 -128.402 286.545 1.00 1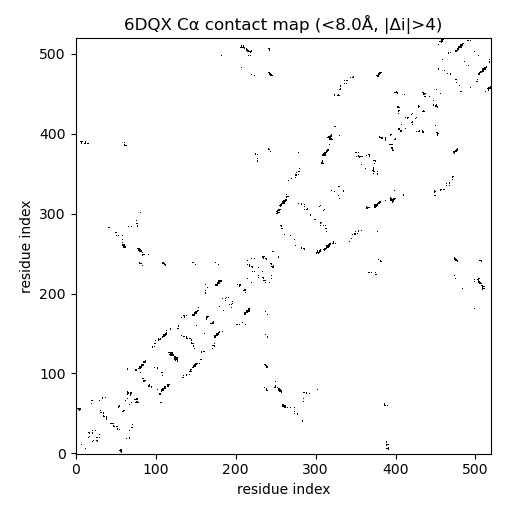2.74 394 ILE A N 1
ATOM 3049 C CA . ILE A 1 414 ? 202.864 -128.705 285.473 1.00 14.33 394 ILE A CA 1
ATOM 3050 C C . ILE A 1 414 ? 202.984 -127.540 284.498 1.00 14.47 394 ILE A C 1
ATOM 3051 O O . ILE A 1 414 ? 202.303 -127.473 283.478 1.00 14.50 394 ILE A O 1
ATOM 3056 N N . ALA A 1 415 ? 203.857 -126.611 284.856 1.00 14.88 395 ALA A N 1
ATOM 3057 C CA . ALA A 1 415 ? 204.160 -125.456 284.016 1.00 15.01 395 ALA A CA 1
ATOM 3058 C C . ALA A 1 415 ? 205.012 -125.798 282.773 1.00 15.18 395 ALA A C 1
ATOM 3059 O O . ALA A 1 415 ? 205.682 -126.836 282.720 1.00 13.87 395 ALA A O 1
ATOM 3061 N N . PRO A 1 416 ? 205.039 -124.885 281.784 1.00 15.61 396 PRO A N 1
ATOM 3062 C CA . PRO A 1 416 ? 205.964 -125.046 280.668 1.00 16.47 396 PRO A CA 1
ATOM 3063 C C . PRO A 1 416 ? 207.390 -124.838 281.176 1.00 16.72 396 PRO A C 1
ATOM 3064 O O . PRO A 1 416 ? 207.593 -124.145 282.172 1.00 17.35 396 PRO A O 1
ATOM 3068 N N . THR A 1 417 ? 208.371 -125.469 280.565 1.00 16.70 397 THR A N 1
ATOM 3069 C CA . THR A 1 417 ? 209.748 -125.385 281.101 1.00 17.81 397 THR A CA 1
ATOM 3070 C C . THR A 1 417 ? 210.779 -125.207 279.977 1.00 20.00 397 THR A C 1
ATOM 3071 O O . THR A 1 417 ? 211.875 -125.747 280.066 1.00 18.20 397 THR A O 1
ATOM 3075 N N . LYS A 1 418 ? 210.463 -124.427 278.943 1.00 22.62 398 LYS A N 1
ATOM 3076 C CA . LYS A 1 418 ? 211.345 -124.397 277.758 1.00 25.20 398 LYS A CA 1
ATOM 3077 C C . LYS A 1 418 ? 212.769 -123.925 278.111 1.00 24.44 398 LYS A C 1
ATOM 3078 O O . LYS A 1 418 ? 213.741 -124.608 277.807 1.00 23.77 398 LYS A O 1
ATOM 3084 N N . SER A 1 419 ? 212.892 -122.801 278.810 1.00 25.48 399 SER A N 1
ATOM 3085 C CA . SER A 1 419 ? 214.215 -122.303 279.206 1.00 26.41 399 SER A CA 1
ATOM 3086 C C . SER A 1 419 ? 214.825 -123.150 280.309 1.00 24.64 399 SER A C 1
ATOM 3087 O O . SER A 1 419 ? 216.032 -123.431 280.299 1.00 22.14 399 SER A O 1
ATOM 3090 N N . SER A 1 420 ? 213.993 -123.567 281.266 1.00 22.71 400 SER A N 1
ATOM 3091 C CA . SER A 1 420 ? 214.471 -124.369 282.376 1.00 23.22 400 SER A CA 1
ATOM 3092 C C . SER A 1 420 ? 215.010 -125.725 281.904 1.00 20.94 400 SER A C 1
ATOM 3093 O O . SER A 1 420 ? 216.025 -126.185 282.407 1.00 22.64 400 SER A O 1
ATOM 3096 N N . SER A 1 421 ? 214.358 -126.319 280.908 1.00 20.34 401 SER A N 1
ATOM 3097 C CA . SER A 1 421 ? 214.812 -127.580 280.313 1.00 20.58 401 SER A CA 1
ATOM 3098 C C . SER A 1 421 ? 216.144 -127.404 279.587 1.00 20.86 401 SER A C 1
ATOM 3099 O O . SER A 1 421 ? 217.029 -128.268 279.661 1.00 18.43 401 SER A O 1
ATOM 3102 N N . PHE A 1 422 ? 216.288 -126.285 278.884 1.00 22.12 402 PHE A N 1
ATOM 3103 C CA . PHE A 1 422 ? 217.561 -125.966 278.238 1.00 22.99 402 PHE A CA 1
ATOM 3104 C C . PHE A 1 422 ? 218.698 -125.929 279.272 1.00 21.97 402 PHE A C 1
ATOM 3105 O O . PHE A 1 422 ? 219.693 -126.624 279.113 1.00 21.89 402 PHE A O 1
ATOM 3113 N N . ILE A 1 423 ? 218.497 -125.156 280.335 1.00 20.33 403 ILE A N 1
ATOM 3114 C CA . ILE A 1 423 ? 219.491 -124.987 281.404 1.00 21.29 403 ILE A CA 1
ATOM 3115 C C . ILE A 1 423 ? 219.900 -126.350 281.980 1.00 21.05 403 ILE A C 1
ATOM 3116 O O . ILE A 1 423 ? 221.087 -126.628 282.171 1.00 19.63 403 ILE A O 1
ATOM 3121 N N . LEU A 1 424 ? 218.909 -127.208 282.211 1.00 19.69 404 LEU A N 1
ATOM 3122 C CA . LEU A 1 424 ? 219.136 -128.503 282.864 1.00 20.07 404 LEU A CA 1
ATOM 3123 C C . LEU A 1 424 ? 219.405 -129.636 281.878 1.00 20.74 404 LEU A C 1
ATOM 3124 O O . LEU A 1 424 ? 218.646 -130.605 281.770 1.00 20.02 404 LEU A O 1
ATOM 3129 N N . GLY A 1 425 ? 220.531 -129.524 281.170 1.00 20.88 405 GLY A N 1
ATOM 3130 C CA . GLY A 1 425 ? 220.988 -130.598 280.293 1.00 21.31 405 GLY A CA 1
ATOM 3131 C C . GLY A 1 425 ? 220.248 -130.748 278.985 1.00 20.07 405 GLY A C 1
ATOM 3132 O O . GLY A 1 425 ? 220.293 -131.820 278.397 1.00 19.90 405 GLY A O 1
ATOM 3133 N N . SER A 1 426 ? 219.530 -129.703 278.549 1.00 20.37 406 SER A N 1
ATOM 3134 C CA . SER A 1 426 ? 218.700 -129.765 277.337 1.00 21.16 406 SER A CA 1
ATOM 3135 C C . SER A 1 426 ? 217.713 -130.954 277.342 1.00 19.55 406 SER A C 1
ATOM 3136 O O . SER A 1 426 ? 217.460 -131.566 276.323 1.00 19.38 406 SER A O 1
ATOM 3139 N N . VAL A 1 427 ? 217.155 -131.257 278.504 1.00 18.84 407 VAL A N 1
ATOM 3140 C CA . VAL A 1 427 ? 216.103 -132.291 278.578 1.00 20.35 407 VAL A CA 1
ATOM 3141 C C . VAL A 1 427 ? 214.798 -131.825 277.954 1.00 19.71 407 VAL A C 1
ATOM 3142 O O . VAL A 1 427 ? 214.624 -130.642 277.606 1.00 18.47 407 VAL A O 1
ATOM 3146 N N . SER A 1 428 ? 213.888 -132.772 277.749 1.00 19.01 408 SER A N 1
ATOM 3147 C CA . SER A 1 428 ? 212.632 -132.485 277.114 1.00 17.39 408 SER A CA 1
ATOM 3148 C C . SER A 1 428 ? 211.824 -131.517 277.997 1.00 16.26 408 SER A C 1
ATOM 3149 O O . SER A 1 428 ? 211.948 -131.498 279.217 1.00 15.64 408 SER A O 1
ATOM 3152 N N . PRO A 1 429 ? 211.003 -130.690 277.369 1.00 16.02 409 PRO A N 1
ATOM 3153 C CA . PRO A 1 429 ? 210.206 -129.722 278.142 1.00 15.80 409 PRO A CA 1
ATOM 3154 C C . PRO A 1 429 ? 208.991 -130.318 278.841 1.00 14.72 409 PRO A C 1
ATOM 3155 O O . PRO A 1 429 ? 208.265 -131.075 278.233 1.00 15.50 409 PRO A O 1
ATOM 3159 N N . SER A 1 430 ? 208.820 -130.007 280.134 1.00 13.81 410 SER A N 1
ATOM 3160 C CA . SER A 1 430 ? 207.682 -130.472 280.943 1.00 14.04 410 SER A CA 1
ATOM 3161 C C . SER A 1 430 ? 207.288 -131.901 280.591 1.00 13.59 410 SER A C 1
ATOM 3162 O O . SER A 1 430 ? 208.127 -132.805 280.705 1.00 13.70 410 SER A O 1
ATOM 3165 N N . VAL A 1 431 ? 206.039 -132.107 280.190 1.00 12.88 411 VAL A N 1
ATOM 3166 C CA . VAL A 1 431 ? 205.536 -133.430 279.777 1.00 13.20 411 VAL A CA 1
ATOM 3167 C C . VAL A 1 431 ? 205.383 -133.503 278.261 1.00 13.34 411 VAL A C 1
ATOM 3168 O O . VAL A 1 431 ? 204.757 -134.393 277.739 1.00 14.00 411 VAL A O 1
ATOM 3172 N N . GLU A 1 432 ? 205.945 -132.539 277.558 1.00 14.52 412 GLU A N 1
ATOM 3173 C CA . GLU A 1 432 ? 205.744 -132.411 276.123 1.00 15.94 412 GLU A CA 1
ATOM 3174 C C . GLU A 1 432 ? 206.756 -133.303 275.385 1.00 16.92 412 GLU A C 1
ATOM 3175 O O . GLU A 1 432 ? 207.890 -133.456 275.833 1.00 16.85 412 GLU A O 1
ATOM 3181 N N . PRO A 1 433 ? 206.372 -133.866 274.220 1.00 18.68 413 PRO A N 1
ATOM 3182 C CA . PRO A 1 433 ? 207.400 -134.514 273.420 1.00 18.97 413 PRO A CA 1
ATOM 3183 C C . PRO A 1 433 ? 208.426 -133.505 272.916 1.00 19.52 413 PRO A C 1
ATOM 3184 O O . PRO A 1 433 ? 208.095 -132.332 272.695 1.00 19.60 413 PRO A O 1
ATOM 3188 N N . PHE A 1 434 ? 209.660 -133.953 272.752 1.00 20.29 414 PHE A N 1
ATOM 3189 C CA . PHE A 1 434 ? 210.646 -133.242 271.959 1.00 20.57 414 PHE A CA 1
ATOM 3190 C C . PHE A 1 434 ? 210.071 -132.821 270.627 1.00 21.14 414 PHE A C 1
ATOM 3191 O O . PHE A 1 434 ? 209.399 -133.605 269.961 1.00 18.64 414 PHE A O 1
ATOM 3199 N N . LYS A 1 435 ? 210.355 -131.574 270.249 1.00 23.29 415 LYS A N 1
ATOM 3200 C CA . LYS A 1 435 ? 209.900 -131.048 268.976 1.00 26.87 415 LYS A CA 1
ATOM 3201 C C . LYS A 1 435 ? 210.462 -131.920 267.881 1.00 27.92 415 LYS A C 1
ATOM 3202 O O . LYS A 1 435 ? 209.726 -132.409 267.043 1.00 30.22 415 LYS A O 1
ATOM 3208 N N . SER A 1 436 ? 211.772 -132.126 267.919 1.00 26.69 416 SER A N 1
ATOM 3209 C CA . SER A 1 436 ? 212.413 -133.031 266.993 1.00 30.36 416 SER A CA 1
ATOM 3210 C C . SER A 1 436 ? 213.791 -133.484 267.500 1.00 28.47 416 SER A C 1
ATOM 3211 O O . SER A 1 436 ? 214.263 -133.057 268.561 1.00 28.12 416 SER A O 1
ATOM 3214 N N . ASN A 1 437 ? 214.418 -134.354 266.719 1.00 27.61 417 ASN A N 1
ATOM 3215 C CA . ASN A 1 437 ? 215.698 -134.967 267.100 1.00 26.76 417 ASN A CA 1
ATOM 3216 C C . ASN A 1 437 ? 216.935 -134.132 266.785 1.00 27.09 417 ASN A C 1
ATOM 3217 O O . ASN A 1 437 ? 218.027 -134.452 267.253 1.00 27.12 417 ASN A O 1
ATOM 3222 N N . TYR A 1 438 ? 216.753 -133.071 266.000 1.00 28.97 418 TYR A N 1
ATOM 3223 C CA . TYR A 1 438 ? 217.845 -132.235 265.502 1.00 31.93 418 TYR A CA 1
ATOM 3224 C C . TYR A 1 438 ? 217.243 -130.908 265.012 1.00 33.64 418 TYR A C 1
ATOM 3225 O O . TYR A 1 438 ? 216.543 -130.887 264.002 1.00 31.55 418 TYR A O 1
ATOM 3234 N N . TYR A 1 439 ? 217.428 -129.838 265.793 1.00 39.48 419 TYR A N 1
ATOM 3235 C CA . TYR A 1 439 ? 216.775 -128.526 265.539 1.00 41.76 419 TYR A CA 1
ATOM 3236 C C . TYR A 1 439 ? 217.599 -127.348 266.055 1.00 45.01 419 TYR A C 1
ATOM 3237 O O . TYR A 1 439 ? 218.393 -127.502 266.976 1.00 44.15 419 TYR A O 1
ATOM 3246 N N . TYR A 1 450 ? 221.285 -128.541 268.731 1.00 33.17 430 TYR A N 1
ATOM 3247 C CA . TYR A 1 450 ? 220.745 -129.651 269.556 1.00 32.57 430 TYR A CA 1
ATOM 3248 C C . TYR A 1 450 ? 220.558 -130.977 268.804 1.00 32.44 430 TYR A C 1
ATOM 3249 O O . TYR A 1 450 ? 219.773 -131.039 267.859 1.00 33.45 430 TYR A O 1
ATOM 3258 N N . LYS A 1 451 ? 221.222 -132.038 269.279 1.00 29.78 431 LYS A N 1
ATOM 3259 C CA . LYS A 1 451 ? 221.049 -133.409 268.774 1.00 29.69 431 LYS A CA 1
ATOM 3260 C C . LYS A 1 451 ? 220.540 -134.300 269.911 1.00 27.09 431 LYS A C 1
ATOM 3261 O O . LYS A 1 451 ? 221.101 -134.301 270.998 1.00 25.31 431 LYS A O 1
ATOM 3267 N N . ASN A 1 452 ? 219.506 -135.070 269.647 1.00 25.35 432 ASN A N 1
ATOM 3268 C CA . ASN A 1 452 ? 218.982 -135.966 270.663 1.00 23.81 432 ASN A CA 1
ATOM 3269 C C . ASN A 1 452 ? 220.101 -136.932 271.093 1.00 22.88 432 ASN A C 1
ATOM 3270 O O . ASN A 1 452 ? 220.653 -137.636 270.259 1.00 22.45 432 ASN A O 1
ATOM 3275 N N . PRO A 1 453 ? 220.450 -136.951 272.396 1.00 21.59 433 PRO A N 1
ATOM 3276 C CA . PRO A 1 453 ? 221.584 -137.751 272.826 1.00 22.96 433 PRO A CA 1
ATOM 3277 C C . PRO A 1 453 ? 221.310 -139.268 272.846 1.00 23.38 433 PRO A C 1
ATOM 3278 O O . PRO A 1 453 ? 222.250 -140.049 272.718 1.00 22.78 433 PRO A O 1
ATOM 3282 N N . PHE A 1 454 ? 220.042 -139.678 272.964 1.00 23.80 434 PHE A N 1
ATOM 3283 C CA . PHE A 1 454 ? 219.680 -141.106 272.876 1.00 24.77 434 PHE A CA 1
ATOM 3284 C C . PHE A 1 454 ? 219.666 -141.572 271.426 1.00 25.85 434 PHE A C 1
ATOM 3285 O O . PHE A 1 454 ? 220.077 -142.704 271.127 1.00 27.28 434 PHE A O 1
ATOM 3293 N N . LEU A 1 455 ? 219.206 -140.716 270.512 1.00 27.30 435 LEU A N 1
ATOM 3294 C CA . LEU A 1 455 ? 219.308 -141.034 269.082 1.00 27.64 435 LEU A CA 1
ATOM 3295 C C . LEU A 1 455 ? 220.775 -141.147 268.675 1.00 29.10 435 LEU A C 1
ATOM 3296 O O . LEU A 1 455 ? 221.162 -142.095 267.998 1.00 30.81 435 LEU A O 1
ATOM 3301 N N . GLU A 1 456 ? 221.575 -140.170 269.090 1.00 31.11 436 GLU A N 1
ATOM 3302 C CA . GLU A 1 456 ? 223.018 -140.160 268.831 1.00 32.78 436 GLU A CA 1
ATOM 3303 C C . GLU A 1 456 ? 223.670 -141.481 269.237 1.00 36.18 436 GLU A C 1
ATOM 3304 O O . GLU A 1 456 ? 224.339 -142.121 268.424 1.00 33.99 436 GLU A O 1
ATOM 3310 N N . LYS A 1 457 ? 223.450 -141.881 270.489 1.00 36.95 437 LYS A N 1
ATOM 3311 C CA . LYS A 1 457 ? 223.948 -143.157 271.004 1.00 38.27 437 LYS A CA 1
ATOM 3312 C C . LYS A 1 457 ? 223.498 -144.327 270.111 1.00 37.99 437 LYS A C 1
ATOM 3313 O O . LYS A 1 457 ? 224.337 -145.123 269.690 1.00 37.24 437 LYS A O 1
ATOM 3319 N N . LEU A 1 458 ? 222.200 -144.414 269.802 1.00 36.18 438 LEU A N 1
ATOM 3320 C CA . LEU A 1 458 ? 221.689 -145.447 268.884 1.00 38.06 438 LEU A CA 1
ATOM 3321 C C . LEU A 1 458 ? 222.363 -145.441 267.510 1.00 41.06 438 LEU A C 1
ATOM 3322 O O . LEU A 1 458 ? 222.661 -146.509 266.961 1.00 42.83 438 LEU A O 1
ATOM 3327 N N . LEU A 1 459 ? 222.567 -144.253 266.947 1.00 40.13 439 LEU A N 1
ATOM 3328 C CA . LEU A 1 459 ? 223.244 -144.122 265.652 1.00 40.82 439 LEU A CA 1
ATOM 3329 C C . LEU A 1 459 ? 224.709 -144.562 265.742 1.00 41.92 439 LEU A C 1
ATOM 3330 O O . LEU A 1 459 ? 225.218 -145.173 264.809 1.00 43.96 439 LEU A O 1
ATOM 3335 N N . GLN A 1 460 ? 225.368 -144.256 266.862 1.00 43.81 440 GLN A N 1
ATOM 3336 C CA . GLN A 1 460 ? 226.746 -144.701 267.115 1.00 46.15 440 GLN A CA 1
ATOM 3337 C C . GLN A 1 460 ? 226.878 -146.228 267.202 1.00 48.59 440 GLN A C 1
ATOM 3338 O O . GLN A 1 460 ? 227.831 -146.790 266.671 1.00 51.80 440 GLN A O 1
ATOM 3344 N N . GLU A 1 461 ? 225.921 -146.891 267.847 1.00 47.98 441 GLU A N 1
ATOM 3345 C CA . GLU A 1 461 ? 225.928 -148.359 267.954 1.00 50.48 441 GLU A CA 1
ATOM 3346 C C . GLU A 1 461 ? 225.688 -149.060 266.608 1.00 52.41 441 GLU A C 1
ATOM 3347 O O . GLU A 1 461 ? 226.056 -150.222 266.450 1.00 55.28 441 GLU A O 1
ATOM 3353 N N . LYS A 1 462 ? 225.072 -148.355 265.655 1.00 53.06 442 LYS A N 1
ATOM 3354 C CA . LYS A 1 462 ? 224.891 -148.840 264.279 1.00 52.82 442 LYS A CA 1
ATOM 3355 C C . LYS A 1 462 ? 225.932 -148.326 263.267 1.00 53.35 442 LYS A C 1
ATOM 3356 O O . LYS A 1 462 ? 225.816 -148.603 262.069 1.00 54.97 442 LYS A O 1
ATOM 3362 N N . GLY A 1 463 ? 226.935 -147.583 263.733 1.00 52.73 443 GLY A N 1
ATOM 3363 C CA . GLY A 1 463 ? 227.893 -146.911 262.848 1.00 53.68 443 GLY A CA 1
ATOM 3364 C C . GLY A 1 463 ? 227.285 -145.902 261.884 1.00 55.81 443 GLY A C 1
ATOM 3365 O O . GLY A 1 463 ? 227.849 -145.653 260.815 1.00 53.23 443 GLY A O 1
ATOM 3366 N N . LEU A 1 464 ? 226.144 -145.312 262.265 1.00 53.09 444 LEU A N 1
ATOM 3367 C CA . LEU A 1 464 ? 225.404 -144.371 261.416 1.00 51.48 444 LEU A CA 1
ATOM 3368 C C . LEU A 1 464 ? 225.505 -142.925 261.919 1.00 48.77 444 LEU A C 1
ATOM 3369 O O . LEU A 1 464 ? 224.704 -142.077 261.522 1.00 48.33 444 LEU A O 1
ATOM 3374 N N . ASP A 1 465 ? 226.509 -142.642 262.754 1.00 48.52 445 ASP A N 1
ATOM 3375 C CA . ASP A 1 465 ? 226.696 -141.324 263.360 1.00 49.16 445 ASP A CA 1
ATOM 3376 C C . ASP A 1 465 ? 227.534 -140.433 262.429 1.00 49.42 445 ASP A C 1
ATOM 3377 O O . ASP A 1 465 ? 228.628 -139.987 262.787 1.00 52.11 445 ASP A O 1
ATOM 3382 N N . THR A 1 466 ? 226.980 -140.155 261.251 1.00 49.19 446 THR A N 1
ATOM 3383 C CA . THR A 1 466 ? 227.686 -139.483 260.158 1.00 49.01 446 THR A CA 1
ATOM 3384 C C . THR A 1 466 ? 226.962 -138.208 259.746 1.00 49.78 446 THR A C 1
ATOM 3385 O O . THR A 1 466 ? 225.747 -138.098 259.934 1.00 50.84 446 THR A O 1
ATOM 3389 N N . GLU A 1 467 ? 227.702 -137.259 259.172 1.00 47.83 447 GLU A N 1
ATOM 3390 C CA . GLU A 1 467 ? 227.127 -135.989 258.697 1.00 50.26 447 GLU A CA 1
ATOM 3391 C C . GLU A 1 467 ? 225.991 -136.159 257.677 1.00 49.61 447 GLU A C 1
ATOM 3392 O O . GLU A 1 467 ? 225.038 -135.380 257.678 1.00 49.22 447 GLU A O 1
ATOM 3398 N N . GLU A 1 468 ? 226.102 -137.162 256.810 1.00 48.84 448 GLU A N 1
ATOM 3399 C CA . GLU A 1 468 ? 225.062 -137.447 255.821 1.00 52.41 448 GLU A CA 1
ATOM 3400 C C . GLU A 1 468 ? 223.736 -137.872 256.480 1.00 51.29 448 GLU A C 1
ATOM 3401 O O . GLU A 1 468 ? 222.662 -137.408 256.089 1.00 48.57 448 GLU A O 1
ATOM 3407 N N . ILE A 1 469 ? 223.827 -138.742 257.482 1.00 50.89 449 ILE A N 1
ATOM 3408 C CA . ILE A 1 469 ? 222.645 -139.210 258.224 1.00 47.00 449 ILE A CA 1
ATOM 3409 C C . ILE A 1 469 ? 222.006 -138.051 258.988 1.00 42.23 449 ILE A C 1
ATOM 3410 O O . ILE A 1 469 ? 220.795 -137.846 258.897 1.00 40.76 449 ILE A O 1
ATOM 3415 N N . TRP A 1 470 ? 222.816 -137.292 259.720 1.00 39.42 450 TRP A N 1
ATOM 3416 C CA . TRP A 1 470 ? 222.304 -136.140 260.471 1.00 38.74 450 TRP A CA 1
ATOM 3417 C C . TRP A 1 470 ? 221.732 -135.068 259.555 1.00 38.47 450 TRP A C 1
ATOM 3418 O O . TRP A 1 470 ? 220.664 -134.516 259.846 1.00 34.89 450 TRP A O 1
ATOM 3429 N N . GLU A 1 471 ? 222.407 -134.782 258.437 1.00 35.93 451 GLU A N 1
ATOM 3430 C CA . GLU A 1 471 ? 221.865 -133.794 257.494 1.00 35.48 451 GLU A CA 1
ATOM 3431 C C . GLU A 1 471 ? 220.503 -134.234 256.952 1.00 33.26 451 GLU A C 1
ATOM 3432 O O . GLU A 1 471 ? 219.616 -133.397 256.773 1.00 35.44 451 GLU A O 1
ATOM 3438 N N . SER A 1 472 ? 220.338 -135.532 256.699 1.00 30.74 452 SER A N 1
ATOM 3439 C CA . SER A 1 472 ? 219.059 -136.072 256.244 1.00 32.08 452 SER A CA 1
ATOM 3440 C C . SER A 1 472 ? 217.949 -135.826 257.281 1.00 30.86 452 SER A C 1
ATOM 3441 O O . SER A 1 472 ? 216.819 -135.491 256.925 1.00 30.25 452 SER A O 1
ATOM 3444 N N . ILE A 1 473 ? 218.303 -135.994 258.554 1.00 31.68 453 ILE A N 1
ATOM 3445 C CA . ILE A 1 473 ? 217.390 -135.725 259.682 1.00 30.59 453 ILE A CA 1
ATOM 3446 C C . ILE A 1 473 ? 217.040 -134.228 259.751 1.00 29.31 453 ILE A C 1
ATOM 3447 O O . ILE A 1 473 ? 215.868 -133.873 259.835 1.00 30.11 453 ILE A O 1
ATOM 3452 N N . LEU A 1 474 ? 218.037 -133.354 259.679 1.00 28.87 454 LEU A N 1
ATOM 3453 C CA . LEU A 1 474 ? 217.790 -131.907 259.624 1.00 30.74 454 LEU A CA 1
ATOM 3454 C C . LEU A 1 474 ? 216.873 -131.492 258.454 1.00 32.06 454 LEU A C 1
ATOM 3455 O O . LEU A 1 474 ? 215.945 -130.696 258.645 1.00 31.67 454 LEU A O 1
ATOM 3460 N N . HIS A 1 475 ? 217.117 -132.044 257.260 1.00 31.96 455 HIS A N 1
ATOM 3461 C CA . HIS A 1 475 ? 216.279 -131.750 256.080 1.00 34.44 455 HIS A CA 1
ATOM 3462 C C . HIS A 1 475 ? 214.847 -132.264 256.169 1.00 34.85 455 HIS A C 1
ATOM 3463 O O . HIS A 1 475 ? 213.976 -131.749 255.481 1.00 34.64 455 HIS A O 1
ATOM 3470 N N . ASN A 1 476 ? 214.617 -133.277 257.003 1.00 35.50 456 ASN A N 1
ATOM 3471 C CA . ASN A 1 476 ? 213.273 -133.804 257.272 1.00 36.10 456 ASN A CA 1
ATOM 3472 C C . ASN A 1 476 ? 212.690 -133.314 258.608 1.00 35.94 456 ASN A C 1
ATOM 3473 O O . ASN A 1 476 ? 211.972 -134.061 259.266 1.00 34.40 456 ASN A O 1
ATOM 3478 N N . ASP A 1 477 ? 212.996 -132.073 258.997 1.00 34.04 457 ASP A N 1
ATOM 3479 C CA . ASP A 1 477 ? 212.380 -131.410 260.160 1.00 34.79 457 ASP A CA 1
ATOM 3480 C C . ASP A 1 477 ? 212.670 -132.155 261.477 1.00 32.65 457 ASP A C 1
ATOM 3481 O O . ASP A 1 477 ? 211.833 -132.202 262.372 1.00 31.62 457 ASP A O 1
ATOM 3486 N N . GLY A 1 478 ? 213.865 -132.732 261.563 1.00 29.76 458 GLY A N 1
ATOM 3487 C CA . GLY A 1 478 ? 214.315 -133.518 262.708 1.00 29.95 458 GLY A CA 1
ATOM 3488 C C . GLY A 1 478 ? 213.716 -134.904 262.879 1.00 29.23 458 GLY A C 1
ATOM 3489 O O . GLY A 1 478 ? 213.831 -135.487 263.958 1.00 27.09 458 GLY A O 1
ATOM 3490 N N . SER A 1 479 ? 213.109 -135.434 261.818 1.00 28.59 459 SER A N 1
ATOM 3491 C CA . SER A 1 479 ? 212.482 -136.762 261.830 1.00 29.30 459 SER A CA 1
ATOM 3492 C C . SER A 1 479 ? 213.492 -137.833 261.436 1.00 31.24 459 SER A C 1
ATOM 3493 O O . SER A 1 479 ? 214.426 -137.549 260.686 1.00 31.72 459 SER A O 1
ATOM 3496 N N . VAL A 1 480 ? 213.280 -139.059 261.929 1.00 29.84 460 VAL A N 1
ATOM 3497 C CA . VAL A 1 480 ? 214.027 -140.249 261.497 1.00 29.92 460 VAL A CA 1
ATOM 3498 C C . VAL A 1 480 ? 213.142 -141.269 260.784 1.00 30.84 460 VAL A C 1
ATOM 3499 O O . VAL A 1 480 ? 213.609 -142.362 260.473 1.00 30.99 460 VAL A O 1
ATOM 3503 N N . GLN A 1 481 ? 211.876 -140.926 260.514 1.00 33.05 461 GLN A N 1
ATOM 3504 C CA . GLN A 1 481 ? 210.915 -141.897 259.977 1.00 34.58 461 GLN A CA 1
ATOM 3505 C C . GLN A 1 481 ? 211.287 -142.336 258.554 1.00 37.79 461 GLN A C 1
ATOM 3506 O O . GLN A 1 481 ? 210.970 -143.466 258.138 1.00 37.89 461 GLN A O 1
ATOM 3512 N N . HIS A 1 482 ? 211.962 -141.443 257.828 1.00 38.87 462 HIS A N 1
ATOM 3513 C CA . HIS A 1 482 ? 212.491 -141.744 256.486 1.00 40.27 462 HIS A CA 1
ATOM 3514 C C . HIS A 1 482 ? 213.647 -142.773 256.451 1.00 41.68 462 HIS A C 1
ATOM 3515 O O . HIS A 1 482 ? 213.881 -143.372 255.404 1.00 43.61 462 HIS A O 1
ATOM 3522 N N . LEU A 1 483 ? 214.365 -142.976 257.563 1.00 43.53 463 LEU A N 1
ATOM 3523 C CA . LEU A 1 483 ? 215.608 -143.783 257.557 1.00 43.75 463 LEU A CA 1
ATOM 3524 C C . LEU A 1 483 ? 215.381 -145.308 257.517 1.00 47.47 463 LEU A C 1
ATOM 3525 O O . LEU A 1 483 ? 215.046 -145.913 258.535 1.00 47.26 463 LEU A O 1
ATOM 3530 N N . GLU A 1 484 ? 215.622 -145.922 256.354 1.00 48.72 464 GLU A N 1
ATOM 3531 C CA . GLU A 1 484 ? 215.514 -147.391 256.177 1.00 49.21 464 GLU A CA 1
ATOM 3532 C C . GLU A 1 484 ? 216.411 -148.219 257.117 1.00 46.85 464 GLU A C 1
ATOM 3533 O O . GLU A 1 484 ? 216.079 -149.359 257.441 1.00 45.18 464 GLU A O 1
ATOM 3539 N N . GLN A 1 485 ? 217.532 -147.643 257.555 1.00 46.53 465 GLN A N 1
ATOM 3540 C CA . GLN A 1 485 ? 218.478 -148.324 258.458 1.00 46.70 465 GLN A CA 1
ATOM 3541 C C . GLN A 1 485 ? 217.924 -148.579 259.870 1.00 47.12 465 GLN A C 1
ATOM 3542 O O . GLN A 1 485 ? 218.497 -149.377 260.614 1.00 48.31 465 GLN A O 1
ATOM 3548 N N . LEU A 1 486 ? 216.858 -147.875 260.257 1.00 44.42 466 LEU A N 1
ATOM 3549 C CA . LEU A 1 486 ? 216.251 -148.050 261.583 1.00 42.27 466 LEU A CA 1
ATOM 3550 C C . LEU A 1 486 ? 215.057 -148.996 261.509 1.00 40.90 466 LEU A C 1
ATOM 3551 O O . LEU A 1 486 ? 214.270 -148.947 260.565 1.00 41.04 466 LEU A O 1
ATOM 3556 N N . THR A 1 487 ? 214.924 -149.850 262.519 1.00 40.34 467 THR A N 1
ATOM 3557 C CA . THR A 1 487 ? 213.726 -150.674 262.689 1.00 40.71 467 THR A CA 1
ATOM 3558 C C . THR A 1 487 ? 212.529 -149.776 263.000 1.00 41.92 467 THR A C 1
ATOM 3559 O O . THR A 1 487 ? 212.698 -148.629 263.448 1.00 39.36 467 THR A O 1
ATOM 3563 N N . ASP A 1 488 ? 211.328 -150.305 262.776 1.00 43.01 468 ASP A N 1
ATOM 3564 C CA . ASP A 1 488 ? 210.089 -149.608 263.140 1.00 43.68 468 ASP A CA 1
ATOM 3565 C C . ASP A 1 488 ? 209.998 -149.296 264.638 1.00 42.77 468 ASP A C 1
ATOM 3566 O O . ASP A 1 488 ? 209.406 -148.288 265.017 1.00 40.76 468 ASP A O 1
ATOM 3571 N N . GLU A 1 489 ? 210.593 -150.153 265.467 1.00 43.14 469 GLU A N 1
ATOM 3572 C CA . GLU A 1 489 ? 210.598 -149.983 266.927 1.00 43.43 469 GLU A CA 1
ATOM 3573 C C . GLU A 1 489 ? 211.411 -148.751 267.294 1.00 38.61 469 GLU A C 1
ATOM 3574 O O . GLU A 1 489 ? 210.961 -147.910 268.069 1.00 35.87 469 GLU A O 1
ATOM 3580 N N . GLU A 1 490 ? 212.605 -148.662 266.722 1.00 35.55 470 GLU A N 1
ATOM 3581 C CA . GLU A 1 490 ? 213.493 -147.514 266.921 1.00 35.05 470 GLU A CA 1
ATOM 3582 C C . GLU A 1 490 ? 212.869 -146.208 266.433 1.00 33.30 470 GLU A C 1
ATOM 3583 O O . GLU A 1 490 ? 212.914 -145.192 267.141 1.00 31.89 470 GLU A O 1
ATOM 3589 N N . LYS A 1 491 ? 212.308 -146.238 265.223 1.00 32.08 471 LYS A N 1
ATOM 3590 C CA . LYS A 1 491 ? 211.557 -145.097 264.677 1.00 32.77 471 LYS A CA 1
ATOM 3591 C C . LYS A 1 491 ? 210.439 -144.631 265.623 1.00 30.35 471 LYS A C 1
ATOM 3592 O O . LYS A 1 491 ? 210.239 -143.426 265.798 1.00 26.61 471 LYS A O 1
ATOM 3598 N N . GLU A 1 492 ? 209.725 -145.584 266.221 1.00 29.88 472 GLU A N 1
ATOM 3599 C CA . GLU A 1 492 ? 208.644 -145.260 267.170 1.00 31.66 472 GLU A CA 1
ATOM 3600 C C . GLU A 1 492 ? 209.172 -144.462 268.368 1.00 27.90 472 GLU A C 1
ATOM 3601 O O . GLU A 1 492 ? 208.558 -143.465 268.767 1.00 27.82 472 GLU A O 1
ATOM 3607 N N . VAL A 1 493 ? 210.309 -144.880 268.908 1.00 24.86 473 VAL A N 1
ATOM 3608 C CA . VAL A 1 493 ? 210.877 -144.237 270.093 1.00 24.59 473 VAL A CA 1
ATOM 3609 C C . VAL A 1 493 ? 211.283 -142.781 269.810 1.00 24.16 473 VAL A C 1
ATOM 3610 O O . VAL A 1 493 ? 211.178 -141.940 270.702 1.00 21.90 473 VAL A O 1
ATOM 3614 N N . PHE A 1 494 ? 211.681 -142.489 268.561 1.00 24.02 474 PHE A N 1
ATOM 3615 C CA . PHE A 1 494 ? 212.149 -141.155 268.175 1.00 23.35 474 PHE A CA 1
ATOM 3616 C C . PHE A 1 494 ? 211.202 -140.358 267.268 1.00 24.75 474 PHE A C 1
ATOM 3617 O O . PHE A 1 494 ? 211.633 -139.404 266.608 1.00 24.27 474 PHE A O 1
ATOM 3625 N N . LYS A 1 495 ? 209.912 -140.706 267.257 1.00 24.28 475 LYS A N 1
ATOM 3626 C CA . LYS A 1 495 ? 208.915 -139.841 266.640 1.00 24.86 475 LYS A CA 1
ATOM 3627 C C . LYS A 1 495 ? 208.997 -138.434 267.256 1.00 24.13 475 LYS A C 1
ATOM 3628 O O . LYS A 1 495 ? 209.234 -138.273 268.468 1.00 22.34 475 LYS A O 1
ATOM 3634 N N . THR A 1 496 ? 208.803 -137.435 266.403 1.00 24.61 476 THR A N 1
ATOM 3635 C CA . THR A 1 496 ? 208.734 -136.011 266.805 1.00 24.83 476 THR A CA 1
ATOM 3636 C C . THR A 1 496 ? 207.357 -135.684 267.381 1.00 22.65 476 THR A C 1
ATOM 3637 O O . THR A 1 496 ? 206.410 -136.437 267.185 1.00 21.70 476 THR A O 1
ATOM 3641 N N . PHE A 1 497 ? 207.227 -134.535 268.045 1.00 23.10 477 PHE A N 1
ATOM 3642 C CA . PHE A 1 497 ? 205.930 -134.048 268.574 1.00 22.86 477 PHE A CA 1
ATOM 3643 C C . PHE A 1 497 ? 204.856 -134.110 267.464 1.00 23.71 477 PHE A C 1
ATOM 3644 O O . PHE A 1 497 ? 203.752 -134.631 267.670 1.00 22.48 477 PHE A O 1
ATOM 3652 N N . SER A 1 498 ? 205.194 -133.604 266.276 1.00 25.00 478 SER A N 1
ATOM 3653 C CA . SER A 1 498 ? 204.257 -133.602 265.139 1.00 25.92 478 SER A CA 1
ATOM 3654 C C . SER A 1 498 ? 203.808 -135.010 264.670 1.00 23.85 478 SER A C 1
ATOM 3655 O O . SER A 1 498 ? 202.691 -135.179 264.178 1.00 25.87 478 SER A O 1
ATOM 3658 N N . GLU A 1 499 ? 204.676 -135.999 264.823 1.00 24.14 479 GLU A N 1
ATOM 3659 C CA . GLU A 1 499 ? 204.396 -137.385 264.418 1.00 24.35 479 GLU A CA 1
ATOM 3660 C C . GLU A 1 499 ? 203.639 -138.212 265.466 1.00 23.19 479 GLU A C 1
ATOM 3661 O O . GLU A 1 499 ? 203.177 -139.322 265.180 1.00 21.55 479 GLU A O 1
ATOM 3667 N N . ILE A 1 500 ? 203.539 -137.688 266.687 1.00 21.63 480 ILE A N 1
ATOM 3668 C CA . ILE A 1 500 ? 202.933 -138.394 267.808 1.00 20.99 480 ILE A CA 1
ATOM 3669 C C . ILE A 1 500 ? 201.421 -138.176 267.812 1.00 20.75 480 ILE A C 1
ATOM 3670 O O . ILE A 1 500 ? 200.921 -137.126 267.395 1.00 22.14 480 ILE A O 1
ATOM 3675 N N . SER A 1 501 ? 200.692 -139.196 268.258 1.00 20.56 481 SER A N 1
ATOM 3676 C CA . SER A 1 501 ? 199.262 -139.107 268.477 1.00 21.27 481 SER A CA 1
ATOM 3677 C C . SER A 1 501 ? 198.940 -138.017 269.487 1.00 19.88 481 SER A C 1
ATOM 3678 O O . SER A 1 501 ? 199.387 -138.085 270.632 1.00 19.04 481 SER A O 1
ATOM 3681 N N . GLN A 1 502 ? 198.177 -137.024 269.060 1.00 20.05 482 GLN A N 1
ATOM 3682 C CA . GLN A 1 502 ? 197.773 -135.936 269.959 1.00 19.69 482 GLN A CA 1
ATOM 3683 C C . GLN A 1 502 ? 196.717 -136.412 270.939 1.00 18.34 482 GLN A C 1
ATOM 3684 O O . GLN A 1 502 ? 196.614 -135.872 272.061 1.00 16.12 482 GLN A O 1
ATOM 3690 N N . LEU A 1 503 ? 195.973 -137.464 270.557 1.00 17.88 483 LEU A N 1
ATOM 3691 C CA . LEU A 1 503 ? 195.104 -138.128 271.518 1.00 17.92 483 LEU A CA 1
ATOM 3692 C C . LEU A 1 503 ? 195.918 -138.685 272.692 1.00 17.41 483 LEU A C 1
ATOM 3693 O O . LEU A 1 503 ? 195.465 -138.589 273.844 1.00 16.53 483 LEU A O 1
ATOM 3698 N N . SER A 1 504 ? 197.117 -139.206 272.424 1.00 17.29 484 SER A N 1
ATOM 3699 C CA . SER A 1 504 ? 197.970 -139.736 273.504 1.00 18.1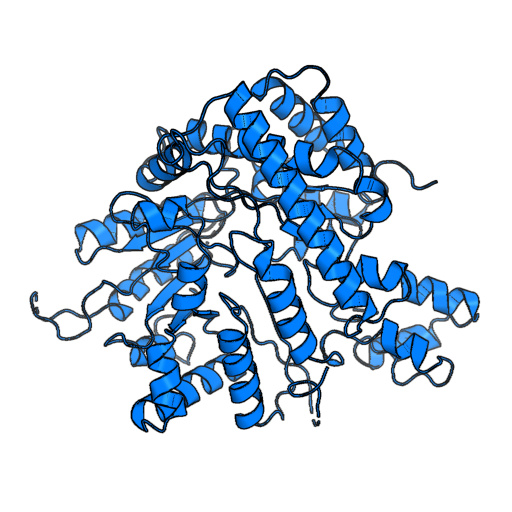7 484 SER A CA 1
ATOM 3700 C C . SER A 1 504 ? 198.435 -138.649 274.481 1.00 16.72 484 SER A C 1
ATOM 3701 O O . SER A 1 504 ? 198.483 -138.869 275.697 1.00 15.28 484 SER A O 1
ATOM 3704 N N . VAL A 1 505 ? 198.715 -137.462 273.949 1.00 16.02 485 VAL A N 1
ATOM 3705 C CA . VAL A 1 505 ? 199.058 -136.302 274.778 1.00 16.04 485 VAL A CA 1
ATOM 3706 C C . VAL A 1 505 ? 197.913 -136.006 275.758 1.00 15.44 485 VAL A C 1
ATOM 3707 O O . VAL A 1 505 ? 198.120 -135.890 276.961 1.00 14.34 485 VAL A O 1
ATOM 3711 N N . ILE A 1 506 ? 196.692 -135.955 275.232 1.00 15.15 486 ILE A N 1
ATOM 3712 C CA . ILE A 1 506 ? 195.501 -135.670 276.026 1.00 15.76 486 ILE A CA 1
ATOM 3713 C C . ILE A 1 506 ? 195.212 -136.775 277.036 1.00 14.62 486 ILE A C 1
ATOM 3714 O O . ILE A 1 506 ? 194.945 -136.498 278.227 1.00 12.64 486 ILE A O 1
ATOM 3719 N N . GLN A 1 507 ? 195.290 -138.024 276.570 1.00 14.18 487 GLN A N 1
ATOM 3720 C CA . GLN A 1 507 ? 195.053 -139.157 277.464 1.00 14.38 487 GLN A CA 1
ATOM 3721 C C . GLN A 1 507 ? 196.056 -139.267 278.611 1.00 12.92 487 GLN A C 1
ATOM 3722 O O . GLN A 1 507 ? 195.642 -139.479 279.760 1.00 12.62 487 GLN A O 1
ATOM 3728 N N . GLN A 1 508 ? 197.346 -139.056 278.331 1.00 12.84 488 GLN A N 1
ATOM 3729 C CA . GLN A 1 508 ? 198.349 -139.019 279.376 1.00 13.37 488 GLN A CA 1
ATOM 3730 C C . GLN A 1 508 ? 198.121 -137.895 280.378 1.00 12.74 488 GLN A C 1
ATOM 3731 O O . GLN A 1 508 ? 198.351 -138.081 281.582 1.00 12.47 488 GLN A O 1
ATOM 3737 N N . ALA A 1 509 ? 197.694 -136.731 279.879 1.00 12.42 489 ALA A N 1
ATOM 3738 C CA . ALA A 1 509 ? 197.367 -135.609 280.769 1.00 12.30 489 ALA A CA 1
ATOM 3739 C C . ALA A 1 509 ? 196.171 -135.974 281.652 1.00 11.91 489 ALA A C 1
ATOM 3740 O O . ALA A 1 509 ? 196.186 -135.741 282.874 1.00 11.40 489 ALA A O 1
ATOM 3742 N N . ALA A 1 510 ? 195.173 -136.630 281.055 1.00 12.25 490 ALA A N 1
ATOM 3743 C CA . ALA A 1 510 ? 193.988 -137.049 281.800 1.00 12.63 490 ALA A CA 1
ATOM 3744 C C . ALA A 1 510 ? 194.350 -138.059 282.872 1.00 12.92 490 ALA A C 1
ATOM 3745 O O . ALA A 1 510 ? 193.850 -137.966 283.995 1.00 13.35 490 ALA A O 1
ATOM 3747 N N . GLN A 1 511 ? 195.239 -138.991 282.525 1.00 13.04 491 GLN A N 1
ATOM 3748 C CA . GLN A 1 511 ? 195.661 -140.032 283.447 1.00 13.93 491 GLN A CA 1
ATOM 3749 C C . GLN A 1 511 ? 196.382 -139.491 284.664 1.00 13.39 491 GLN A C 1
ATOM 3750 O O . GLN A 1 511 ? 196.069 -139.898 285.781 1.00 11.83 491 GLN A O 1
ATOM 3756 N N . ARG A 1 512 ? 197.352 -138.577 284.461 1.00 12.11 492 ARG A N 1
ATOM 3757 C CA . ARG A 1 512 ? 198.106 -138.038 285.581 1.00 11.91 492 ARG A CA 1
ATOM 3758 C C . ARG A 1 512 ? 197.355 -136.955 286.390 1.00 12.14 492 ARG A C 1
ATOM 3759 O O . ARG A 1 512 ? 197.731 -136.694 287.530 1.00 12.73 492 ARG A O 1
ATOM 3767 N N . GLN A 1 513 ? 196.289 -136.386 285.827 1.00 12.87 493 GLN A N 1
ATOM 3768 C CA . GLN A 1 513 ? 195.543 -135.321 286.498 1.00 13.03 493 GLN A CA 1
ATOM 3769 C C . GLN A 1 513 ? 195.038 -135.705 287.874 1.00 13.33 493 GLN A C 1
ATOM 3770 O O . GLN A 1 513 ? 194.994 -134.842 288.754 1.00 13.03 493 GLN A O 1
ATOM 3776 N N . LYS A 1 514 ? 194.696 -136.981 288.094 1.00 13.97 494 LYS A N 1
ATOM 3777 C CA . LYS A 1 514 ? 194.224 -137.381 289.419 1.00 15.01 494 LYS A CA 1
ATOM 3778 C C . LYS A 1 514 ? 195.263 -137.208 290.521 1.00 14.70 494 LYS A C 1
ATOM 3779 O O . LYS A 1 514 ? 194.903 -137.117 291.710 1.00 15.29 494 LYS A O 1
ATOM 3785 N N . TYR A 1 515 ? 196.547 -137.150 290.147 1.00 12.95 495 TYR A N 1
ATOM 3786 C CA . TYR A 1 515 ? 197.633 -136.960 291.095 1.00 12.67 495 TYR A CA 1
ATOM 3787 C C . TYR A 1 515 ? 198.133 -135.520 291.238 1.00 12.40 495 TYR A C 1
ATOM 3788 O O . TYR A 1 515 ? 199.107 -135.290 291.949 1.00 12.24 495 TYR A O 1
ATOM 3797 N N . ILE A 1 516 ? 197.477 -134.574 290.567 1.00 11.78 496 ILE A N 1
ATOM 3798 C CA . ILE A 1 516 ? 197.963 -133.175 290.479 1.00 11.84 496 ILE A CA 1
ATOM 3799 C C . ILE A 1 516 ? 196.837 -132.285 290.973 1.00 12.07 496 ILE A C 1
ATOM 3800 O O . ILE A 1 516 ? 195.740 -132.246 290.392 1.00 12.51 496 ILE A O 1
ATOM 3805 N N . ASP A 1 517 ? 197.087 -131.591 292.076 1.00 12.47 497 ASP A N 1
ATOM 3806 C CA . ASP A 1 517 ? 196.044 -130.761 292.667 1.00 12.70 497 ASP A CA 1
ATOM 3807 C C . ASP A 1 517 ? 195.774 -129.421 291.933 1.00 12.45 497 ASP A C 1
ATOM 3808 O O . ASP A 1 517 ? 194.681 -128.874 292.074 1.00 12.85 497 ASP A O 1
ATOM 3813 N N . GLN A 1 518 ? 196.734 -128.915 291.171 1.00 11.18 498 GLN A N 1
ATOM 3814 C CA . GLN A 1 518 ? 196.478 -127.817 290.244 1.00 11.09 498 GLN A CA 1
ATOM 3815 C C . GLN A 1 518 ? 196.295 -128.399 288.839 1.00 10.73 498 GLN A C 1
ATOM 3816 O O . GLN A 1 518 ? 195.535 -129.380 288.653 1.00 11.07 498 GLN A O 1
ATOM 3822 N N . GLY A 1 519 ? 196.944 -127.809 287.848 1.00 10.20 499 GLY A N 1
ATOM 3823 C CA . GLY A 1 519 ? 196.718 -128.199 286.457 1.00 10.17 499 GLY A CA 1
ATOM 3824 C C . GLY A 1 519 ? 197.969 -128.456 285.688 1.00 9.79 499 GLY A C 1
ATOM 3825 O O . GLY A 1 519 ? 199.076 -128.659 286.256 1.00 9.13 499 GLY A O 1
ATOM 3826 N N . GLN A 1 520 ? 197.811 -128.466 284.363 1.00 10.37 500 GLN A N 1
ATOM 3827 C CA . GLN A 1 520 ? 198.881 -128.809 283.485 1.00 11.02 500 GLN A CA 1
ATOM 3828 C C . GLN A 1 520 ? 198.825 -127.976 282.200 1.00 11.57 500 GLN A C 1
ATOM 3829 O O . GLN A 1 520 ? 197.771 -127.886 281.595 1.00 11.63 500 GLN A O 1
ATOM 3835 N N . SER A 1 521 ? 199.953 -127.375 281.816 1.00 11.99 501 SER A N 1
ATOM 3836 C CA . SER A 1 521 ? 200.036 -126.629 280.542 1.00 12.73 501 SER A CA 1
ATOM 3837 C C . SER A 1 521 ? 200.232 -127.600 279.413 1.00 12.76 501 SER A C 1
ATOM 3838 O O . SER A 1 521 ? 201.322 -128.141 279.251 1.00 13.31 501 SER A O 1
ATOM 3841 N N . ILE A 1 522 ? 199.174 -127.835 278.663 1.00 12.76 502 ILE A N 1
ATOM 3842 C CA . ILE A 1 522 ? 199.165 -128.838 277.643 1.00 12.82 502 ILE A CA 1
ATOM 3843 C C . ILE A 1 522 ? 198.995 -128.179 276.282 1.00 12.98 502 ILE A C 1
ATOM 3844 O O . ILE A 1 522 ? 197.913 -127.660 275.951 1.00 12.30 502 ILE A O 1
ATOM 3849 N N . ASN A 1 523 ? 200.068 -128.265 275.520 1.00 14.26 503 ASN A N 1
ATOM 3850 C CA . ASN A 1 523 ? 200.092 -127.887 274.095 1.00 16.40 503 ASN A CA 1
ATOM 3851 C C . ASN A 1 523 ? 199.794 -129.095 273.224 1.00 17.45 503 ASN A C 1
ATOM 3852 O O . ASN A 1 523 ? 200.066 -130.227 273.604 1.00 17.24 503 ASN A O 1
ATOM 3857 N N . ILE A 1 524 ? 199.241 -128.847 272.040 1.00 18.94 504 ILE A N 1
ATOM 3858 C CA . ILE A 1 524 ? 199.104 -129.896 271.028 1.00 20.59 504 ILE A CA 1
ATOM 3859 C C . ILE A 1 524 ? 199.624 -129.316 269.714 1.00 22.09 504 ILE A C 1
ATOM 3860 O O . ILE A 1 524 ? 199.748 -128.090 269.569 1.00 21.64 504 ILE A O 1
ATOM 3865 N N . MET A 1 525 ? 199.925 -130.209 268.782 1.00 23.31 505 MET A N 1
ATOM 3866 C CA . MET A 1 525 ? 200.461 -129.836 267.487 1.00 26.84 505 MET A CA 1
ATOM 3867 C C . MET A 1 525 ? 199.644 -130.546 266.433 1.00 27.53 505 MET A C 1
ATOM 3868 O O . MET A 1 525 ? 199.521 -131.783 266.458 1.00 25.64 505 MET A O 1
ATOM 3873 N N . VAL A 1 526 ? 199.110 -129.763 265.499 1.00 28.01 506 VAL A N 1
ATOM 3874 C CA . VAL A 1 526 ? 198.092 -130.223 264.572 1.00 30.94 506 VAL A CA 1
ATOM 3875 C C . VAL A 1 526 ? 198.445 -129.733 263.156 1.00 35.69 506 VAL A C 1
ATOM 3876 O O . VAL A 1 526 ? 198.798 -128.564 262.964 1.00 35.14 506 VAL A O 1
ATOM 3880 N N . HIS A 1 527 ? 198.355 -130.641 262.185 1.00 37.10 507 HIS A N 1
ATOM 3881 C CA . HIS A 1 527 ? 198.604 -130.328 260.776 1.00 39.13 507 HIS A CA 1
ATOM 3882 C C . HIS A 1 527 ? 197.517 -129.352 260.282 1.00 40.78 507 HIS A C 1
ATOM 3883 O O . HIS A 1 527 ? 196.335 -129.545 260.592 1.00 38.45 507 HIS A O 1
ATOM 3890 N N . PRO A 1 528 ? 197.897 -128.293 259.525 1.00 44.34 508 PRO A N 1
ATOM 3891 C CA . PRO A 1 528 ? 196.869 -127.335 259.030 1.00 46.31 508 PRO A CA 1
ATOM 3892 C C . PRO A 1 528 ? 195.770 -127.952 258.127 1.00 45.86 508 PRO A C 1
ATOM 3893 O O . PRO A 1 528 ? 194.668 -127.419 258.042 1.00 48.86 508 PRO A O 1
ATOM 3897 N N . ALA A 1 529 ? 196.079 -129.068 257.473 1.00 46.33 509 ALA A N 1
ATOM 3898 C CA . ALA A 1 529 ? 195.096 -129.835 256.699 1.00 47.18 509 ALA A CA 1
ATOM 3899 C C . ALA A 1 529 ? 194.047 -130.572 257.542 1.00 45.73 509 ALA A C 1
ATOM 3900 O O . ALA A 1 529 ? 193.122 -131.155 256.969 1.00 43.45 509 ALA A O 1
ATOM 3902 N N . THR A 1 530 ? 194.185 -130.570 258.876 1.00 43.38 510 THR A N 1
ATOM 3903 C CA . THR A 1 530 ? 193.256 -131.276 259.769 1.00 41.56 510 THR A CA 1
ATOM 3904 C C . THR A 1 530 ? 191.832 -130.741 259.675 1.00 40.09 510 THR A C 1
ATOM 3905 O O . THR A 1 530 ? 191.620 -129.556 259.905 1.00 44.95 510 THR A O 1
ATOM 3909 N N . PRO A 1 531 ? 190.851 -131.613 259.365 1.00 42.40 511 PRO A N 1
ATOM 3910 C CA . PRO A 1 531 ? 189.444 -131.185 259.374 1.00 42.00 511 PRO A CA 1
ATOM 3911 C C . PRO A 1 531 ? 188.987 -130.650 260.738 1.00 43.76 511 PRO A C 1
ATOM 3912 O O . PRO A 1 531 ? 189.340 -131.226 261.775 1.00 42.05 511 PRO A O 1
ATOM 3916 N N . ALA A 1 532 ? 188.202 -129.572 260.724 1.00 44.32 512 ALA A N 1
ATOM 3917 C CA . ALA A 1 532 ? 187.670 -128.955 261.946 1.00 44.77 512 ALA A CA 1
ATOM 3918 C C . ALA A 1 532 ? 186.975 -129.982 262.824 1.00 45.30 512 ALA A C 1
ATOM 3919 O O . ALA A 1 532 ? 187.086 -129.929 264.043 1.00 43.45 512 ALA A O 1
ATOM 3921 N N . ARG A 1 533 ? 186.254 -130.893 262.175 1.00 44.30 513 ARG A N 1
ATOM 3922 C CA . ARG A 1 533 ? 185.603 -132.049 262.801 1.00 44.62 513 ARG A CA 1
ATOM 3923 C C . ARG A 1 533 ? 186.512 -132.833 263.770 1.00 41.25 513 ARG A C 1
ATOM 3924 O O . ARG A 1 533 ? 186.063 -133.253 264.851 1.00 40.00 513 ARG A O 1
ATOM 3932 N N . ASP A 1 534 ? 187.772 -133.032 263.374 1.00 38.75 514 ASP A N 1
ATOM 3933 C CA . ASP A 1 534 ? 188.729 -133.824 264.155 1.00 37.45 514 ASP A CA 1
ATOM 3934 C C . ASP A 1 534 ? 189.265 -133.022 265.341 1.00 34.71 514 ASP A C 1
ATOM 3935 O O . ASP A 1 534 ? 189.425 -133.583 266.417 1.00 29.05 514 ASP A O 1
ATOM 3940 N N . LEU A 1 535 ? 189.549 -131.729 265.139 1.00 34.10 515 LEU A N 1
ATOM 3941 C CA . LEU A 1 535 ? 189.908 -130.835 266.263 1.00 34.07 515 LEU A CA 1
ATOM 3942 C C . LEU A 1 535 ? 188.781 -130.739 267.266 1.00 32.20 515 LEU A C 1
ATOM 3943 O O . LEU A 1 535 ? 189.019 -130.774 268.481 1.00 29.80 515 LEU A O 1
ATOM 3948 N N . ASN A 1 536 ? 187.560 -130.585 266.751 1.00 30.14 516 ASN A N 1
ATOM 3949 C CA . ASN A 1 536 ? 186.371 -130.529 267.573 1.00 29.21 516 ASN A CA 1
ATOM 3950 C C . ASN A 1 536 ? 186.343 -131.730 268.527 1.00 28.34 516 ASN A C 1
ATOM 3951 O O . ASN A 1 536 ? 186.274 -131.554 269.754 1.00 26.93 516 ASN A O 1
ATOM 3956 N N . GLN A 1 537 ? 186.437 -132.938 267.976 1.00 26.45 517 GLN A N 1
ATOM 3957 C CA . GLN A 1 537 ? 186.384 -134.140 268.823 1.00 27.18 517 GLN A CA 1
ATOM 3958 C C . GLN A 1 537 ? 187.528 -134.186 269.841 1.00 23.87 517 GLN A C 1
ATOM 3959 O O . GLN A 1 537 ? 187.295 -134.586 270.976 1.00 21.23 517 GLN A O 1
ATOM 3965 N N . LEU A 1 538 ? 188.735 -133.763 269.450 1.00 22.90 518 LEU A N 1
ATOM 3966 C CA . LEU A 1 538 ? 189.871 -133.798 270.372 1.00 23.48 518 LEU A CA 1
ATOM 3967 C C . LEU A 1 538 ? 189.615 -132.915 271.591 1.00 21.33 518 LEU A C 1
ATOM 3968 O O . LEU A 1 538 ? 189.798 -133.367 272.707 1.00 19.35 518 LEU A O 1
ATOM 3973 N N . TYR A 1 539 ? 189.200 -131.656 271.376 1.00 20.31 519 TYR A N 1
ATOM 3974 C CA . TYR A 1 539 ? 188.882 -130.766 272.499 1.00 19.45 519 TYR A CA 1
ATOM 3975 C C . TYR A 1 539 ? 187.702 -131.241 273.355 1.00 18.57 519 TYR A C 1
ATOM 3976 O O . TYR A 1 539 ? 187.725 -131.142 274.591 1.00 18.08 519 TYR A O 1
ATOM 3985 N N . LEU A 1 540 ? 186.680 -131.791 272.718 1.00 19.20 520 LEU A N 1
ATOM 3986 C CA . LEU A 1 540 ? 185.557 -132.348 273.457 1.00 19.72 520 LEU A CA 1
ATOM 3987 C C . LEU A 1 540 ? 186.002 -133.546 274.319 1.00 18.30 520 LEU A C 1
ATOM 3988 O O . LEU A 1 540 ? 185.569 -133.697 275.473 1.00 17.89 520 LEU A O 1
ATOM 3993 N N . THR A 1 541 ? 186.863 -134.375 273.759 1.00 18.98 521 THR A N 1
ATOM 3994 C CA . THR A 1 541 ? 187.454 -135.488 274.516 1.00 19.30 521 THR A CA 1
ATOM 3995 C C . THR A 1 541 ? 188.266 -134.975 275.706 1.00 18.32 521 THR A C 1
ATOM 3996 O O . THR A 1 541 ? 188.146 -135.526 276.808 1.00 18.09 521 THR A O 1
ATOM 4000 N N . ALA A 1 542 ? 189.021 -133.892 275.495 1.00 17.07 522 ALA A N 1
ATOM 4001 C CA . ALA A 1 542 ? 189.786 -133.263 276.577 1.00 16.97 522 ALA A CA 1
ATOM 4002 C C . ALA A 1 542 ? 188.900 -132.916 277.755 1.00 16.32 522 ALA A C 1
ATOM 4003 O O . ALA A 1 542 ? 189.209 -133.282 278.901 1.00 15.67 522 ALA A O 1
ATOM 4005 N N . GLU A 1 543 ? 187.781 -132.230 277.484 1.00 16.94 523 GLU A N 1
ATOM 4006 C CA . GLU A 1 543 ? 186.829 -131.901 278.535 1.00 18.02 523 GLU A CA 1
ATOM 4007 C C . GLU A 1 543 ? 186.208 -133.152 279.148 1.00 17.00 523 GLU A C 1
ATOM 4008 O O . GLU A 1 543 ? 186.062 -133.236 280.371 1.00 15.75 523 GLU A O 1
ATOM 4014 N N . GLU A 1 544 ? 185.802 -134.095 278.308 1.00 17.84 524 GLU A N 1
ATOM 4015 C CA . GLU A 1 544 ? 185.180 -135.338 278.812 1.00 20.20 524 GLU A CA 1
ATOM 4016 C C . GLU A 1 544 ? 186.102 -136.123 279.748 1.00 18.83 524 GLU A C 1
ATOM 4017 O O . GLU A 1 544 ? 185.653 -136.674 280.739 1.00 16.98 524 GLU A O 1
ATOM 4023 N N . LEU A 1 545 ? 187.384 -136.142 279.429 1.00 18.71 525 LEU A N 1
ATOM 4024 C CA . LEU A 1 545 ? 188.368 -136.867 280.243 1.00 18.30 525 LEU A CA 1
ATOM 4025 C C . LEU A 1 545 ? 188.814 -136.144 281.519 1.00 17.75 525 LEU A C 1
ATOM 4026 O O . LEU A 1 545 ? 189.541 -136.712 282.303 1.00 17.02 525 LEU A O 1
ATOM 4031 N N . GLY A 1 546 ? 188.375 -134.897 281.723 1.00 16.03 526 GLY A N 1
ATOM 4032 C CA . GLY A 1 546 ? 188.615 -134.160 282.957 1.00 15.61 526 GLY A CA 1
ATOM 4033 C C . GLY A 1 546 ? 189.760 -133.162 282.928 1.00 15.04 526 GLY A C 1
ATOM 4034 O O . GLY A 1 546 ? 190.132 -132.666 283.990 1.00 14.35 526 GLY A O 1
ATOM 4035 N N . LEU A 1 547 ? 190.337 -132.878 281.749 1.00 14.08 527 LEU A N 1
ATOM 4036 C CA . LEU A 1 547 ? 191.412 -131.871 281.642 1.00 14.60 527 LEU A CA 1
ATOM 4037 C C . LEU A 1 547 ? 190.849 -130.528 282.081 1.00 13.61 527 LEU A C 1
ATOM 4038 O O . LEU A 1 547 ? 189.680 -130.213 281.805 1.00 13.89 527 LEU A O 1
ATOM 4043 N N . LYS A 1 548 ? 191.655 -129.788 282.826 1.00 13.24 528 LYS A N 1
ATOM 4044 C CA . LYS A 1 548 ? 191.192 -128.489 283.361 1.00 13.14 528 LYS A CA 1
ATOM 4045 C C . LYS A 1 548 ? 191.502 -127.341 282.393 1.00 12.74 528 LYS A C 1
ATOM 4046 O O . LYS A 1 548 ? 190.882 -126.255 282.493 1.00 12.52 528 LYS A O 1
ATOM 4052 N N . SER A 1 549 ? 192.430 -127.563 281.464 1.00 12.40 529 SER A N 1
ATOM 4053 C CA . SER A 1 549 ? 192.812 -126.533 280.496 1.00 12.74 529 SER A CA 1
ATOM 4054 C C . SER A 1 549 ? 193.493 -127.108 279.273 1.00 13.86 529 SER A C 1
ATOM 4055 O O . SER A 1 549 ? 193.935 -128.268 279.274 1.00 12.98 529 SER A O 1
ATOM 4058 N N . ILE A 1 550 ? 193.538 -126.306 278.223 1.00 13.64 530 ILE A N 1
ATOM 4059 C CA . ILE A 1 550 ? 194.403 -126.516 277.072 1.00 14.09 530 ILE A CA 1
ATOM 4060 C C . ILE A 1 550 ? 195.121 -125.185 276.836 1.00 14.41 530 ILE A C 1
ATOM 4061 O O . ILE A 1 550 ? 194.509 -124.119 276.964 1.00 14.98 530 ILE A O 1
ATOM 4066 N N . TYR A 1 551 ? 196.396 -125.261 276.472 1.00 13.82 531 TYR A N 1
ATOM 4067 C CA . TYR A 1 551 ? 197.251 -124.096 276.254 1.00 14.35 531 TYR A CA 1
ATOM 4068 C C . TYR A 1 551 ? 197.253 -123.722 274.753 1.00 15.25 531 TYR A C 1
ATOM 4069 O O . TYR A 1 551 ? 196.212 -123.308 274.282 1.00 16.13 531 TYR A O 1
ATOM 4078 N N . TYR A 1 552 ? 198.371 -123.826 274.037 1.00 17.67 532 TYR A N 1
ATOM 4079 C CA . TYR A 1 552 ? 198.463 -123.463 272.604 1.00 20.05 532 TYR A CA 1
ATOM 4080 C C . TYR A 1 552 ? 198.149 -124.619 271.667 1.00 19.99 532 TYR A C 1
ATOM 4081 O O . TYR A 1 552 ? 198.504 -125.762 271.943 1.00 19.81 532 TYR A O 1
ATOM 4090 N N . GLN A 1 553 ? 197.547 -124.303 270.521 1.00 20.66 533 GLN A N 1
ATOM 4091 C CA . GLN A 1 553 ? 197.463 -125.248 269.425 1.00 20.40 533 GLN A CA 1
ATOM 4092 C C . GLN A 1 553 ? 198.499 -124.782 268.441 1.00 22.22 533 GLN A C 1
ATOM 4093 O O . GLN A 1 553 ? 198.339 -123.710 267.837 1.00 21.81 533 GLN A O 1
ATOM 4099 N N . TYR A 1 554 ? 199.593 -125.532 268.356 1.00 23.10 534 TYR A N 1
ATOM 4100 C CA . TYR A 1 554 ? 200.647 -125.256 267.399 1.00 26.32 534 TYR A CA 1
ATOM 4101 C C . TYR A 1 554 ? 200.293 -125.842 266.050 1.00 27.86 534 TYR A C 1
ATOM 4102 O O . TYR A 1 554 ? 199.478 -126.764 265.935 1.00 25.72 534 TYR A O 1
ATOM 4111 N N . SER A 1 555 ? 200.916 -125.285 265.028 1.00 31.96 535 SER A N 1
ATOM 4112 C CA . SER A 1 555 ? 200.783 -125.772 263.669 1.00 36.98 535 SER A CA 1
ATOM 4113 C C . SER A 1 555 ? 202.100 -126.420 263.246 1.00 40.55 535 SER A C 1
ATOM 4114 O O . SER A 1 555 ? 203.070 -126.414 264.000 1.00 43.28 535 SER A O 1
ATOM 4117 N N . MET A 1 556 ? 202.108 -127.005 262.052 1.00 45.30 536 MET A N 1
ATOM 4118 C CA . MET A 1 556 ? 203.332 -127.502 261.391 1.00 49.26 536 MET A CA 1
ATOM 4119 C C . MET A 1 556 ? 203.265 -127.098 259.910 1.00 52.66 536 MET A C 1
ATOM 4120 O O . MET A 1 556 ? 202.246 -126.547 259.473 1.00 49.30 536 MET A O 1
ATOM 4125 N N . SER A 1 557 ? 204.339 -127.356 259.152 1.00 57.08 537 SER A N 1
ATOM 4126 C CA . SER A 1 557 ? 204.380 -127.076 257.694 1.00 59.18 537 SER A CA 1
ATOM 4127 C C . SER A 1 557 ? 203.691 -128.181 256.886 1.00 62.61 537 SER A C 1
ATOM 4128 O O . SER A 1 557 ? 203.734 -129.348 257.279 1.00 61.65 537 SER A O 1
ATOM 4131 N N . ALA A 1 558 ? 203.080 -127.815 255.752 1.00 64.27 538 ALA A N 1
ATOM 4132 C CA . ALA A 1 558 ? 202.231 -128.746 254.971 1.00 63.76 538 ALA A CA 1
ATOM 4133 C C . ALA A 1 558 ? 203.023 -129.798 254.192 1.00 62.36 538 ALA A C 1
ATOM 4134 O O . ALA A 1 558 ? 204.250 -129.759 254.135 1.00 62.76 538 ALA A O 1
ATOM 4136 N N . ASN A 1 565 ? 194.705 -139.931 261.772 1.00 50.17 546 ASN A N 1
ATOM 4137 C CA . ASN A 1 565 ? 194.707 -140.872 262.897 1.00 50.60 546 ASN A CA 1
ATOM 4138 C C . ASN A 1 565 ? 195.403 -140.377 264.176 1.00 49.48 546 ASN A C 1
ATOM 4139 O O . ASN A 1 565 ? 195.175 -140.949 265.246 1.00 46.86 546 ASN A O 1
ATOM 4144 N N . LEU A 1 566 ? 196.260 -139.352 264.071 1.00 48.78 547 LEU A N 1
ATOM 4145 C CA . LEU A 1 566 ? 196.992 -138.815 265.243 1.00 48.76 547 LEU A CA 1
ATOM 4146 C C . LEU A 1 566 ? 196.082 -138.097 266.260 1.00 49.09 547 LEU A C 1
ATOM 4147 O O . LEU A 1 566 ? 196.440 -137.982 267.432 1.00 46.93 547 LEU A O 1
ATOM 4152 N N . LEU A 1 567 ? 194.907 -137.642 265.818 1.00 50.72 548 LEU A N 1
ATOM 4153 C CA . LEU A 1 567 ? 193.912 -137.019 266.707 1.00 50.08 548 LEU A CA 1
ATOM 4154 C C . LEU A 1 567 ? 192.862 -137.994 267.282 1.00 48.96 548 LEU A C 1
ATOM 4155 O O . LEU A 1 567 ? 192.292 -137.725 268.349 1.00 44.98 548 LEU A O 1
ATOM 4160 N N . SER A 1 568 ? 192.617 -139.114 266.593 1.00 48.18 549 SER A N 1
ATOM 4161 C CA . SER A 1 568 ? 191.538 -140.058 266.957 1.00 48.82 549 SER A CA 1
ATOM 4162 C C . SER A 1 568 ? 191.994 -141.465 267.425 1.00 45.37 549 SER A C 1
ATOM 4163 O O . SER A 1 568 ? 191.139 -142.287 267.768 1.00 43.28 549 SER A O 1
ATOM 4166 N N . CYS A 1 569 ? 193.310 -141.728 267.449 1.00 42.00 550 CYS A N 1
ATOM 4167 C CA . CYS A 1 569 ? 193.878 -143.032 267.867 1.00 40.78 550 CYS A CA 1
ATOM 4168 C C . CYS A 1 569 ? 195.131 -142.842 268.723 1.00 38.46 550 CYS A C 1
ATOM 4169 O O . CYS A 1 569 ? 195.852 -141.864 268.558 1.00 34.25 550 CYS A O 1
ATOM 4172 N N . SER A 1 570 ? 195.375 -143.796 269.627 1.00 37.08 551 SER A N 1
ATOM 4173 C CA . SER A 1 570 ? 196.564 -143.821 270.490 1.00 35.46 551 SER A CA 1
ATOM 4174 C C . SER A 1 570 ? 197.057 -145.263 270.658 1.00 36.97 551 SER A C 1
ATOM 4175 O O . SER A 1 570 ? 196.257 -146.201 270.545 1.00 33.20 551 SER A O 1
#

Sequence (520 aa):
TRPDFEWLNEDSRLFLQRGYLLEGTTALERIRFIAEHAEHKLGIEGYADKFYHYMARGYFSLSSPIWSNFGLDRGLPISCFGSYIGDSIHEIMVTTAEVGMMSKIGGGTSAYFGDIRPRGSAIKSDGSFNFSKLFDTVIDVISQGQFAGYIDIEHGDIDEWLDIHTEGNPIQLMYYGVCVGHDWLESMKAGDPYKRQLWAKLLQRKTETGIPYLFFKDNANAGRPDVYKDKNMTVHASNLCTEIMLPSSNDESFVCCLSSMNLLYFDEWKDTEAPEVLTYFLDVVMSEFIEKSKDMPFLDRAHRFATRHRALGLGVLGWHSYLQANNIAFDSFQAMQKNNLIFKTLQEKTLKASQELAKRFGEPEILKGYGRRNTTLMSIAPTKSSSFILGSVSPSVEPFKSNYYYKNPFLEKLLQEKGLDTEEIWESILHNDGSVQHLEQLTDEEKEVFKTFSEISQLSVIQQAAQRQKYIDQGQSINIMVHPATPARDLNQLYLTAEELGLKSIYYQYSMSANLLSCS

Secondary structure (DSSP, 8-state):
-PPTTTT--HHHHHHHHHHTSPTT--HHHHHHHHHHHHHHHHT-TTHHHHHHHHHHHT-EEE-HHHHHHTTSSSS---SEEEEE--SSHHHHHHHHHHHHHHHHH-S-EEEE-TTSPPTT------HHHHHHHHHHHHHHH-----EEEEEETTSTTHHHHTTTTSTT-S--S-EEEEE--HHHHHHHHTT-HHHHHHHHHHHHHHHHHS--EEE-HHHHHHTS-HHHHHTT-------TTS-------SS--EEE-EEEEEGGGHHHHTTSSHHHHHHHHHHHHHHHHHHHHTT-TT-HHHHHHHHHH---EEEEE-HHHHHHHTT--SSSHHHHHHHHHHHHHHHHHHHHHHHHHHHHH---GGGTTTS-S-S--B-B---HHHHHHTTTPPPTTSPPS-SB--B-HHHHHHHHHTT--SHHHHHHHHHTTT--TT-TTS-HHHHHHT--GGGS-HHHHHHHHHHHHTT-SS-B---EE--TT--HHHHHHHHHHHHHTT--EE--EE-----TTT--

B-factor: mean 23.82, std 10.67, range [9.13, 64.27]

Organism: NCBI:txid887324

Solvent-accessible surface area: 20927 Å² total; per-residue (Å²): 190,41,79,84,26,100,19,9,71,97,86,2,82,69,68,0,99,200,55,33,16,90,184,79,40,82,3,84,98,8,0,110,84,0,0,81,40,0,37,142,120,7,63,28,165,42,9,3,96,77,0,42,90,13,1,3,39,3,15,1,8,4,3,45,20,0,5,20,11,2,20,46,149,98,26,3,0,1,27,4,1,1,1,24,0,2,54,44,106,136,44,3,82,45,0,22,26,0,0,10,58,1,8,135,28,18,28,16,3,1,2,15,0,13,65,3,88,44,121,39,26,87,154,188,15,72,0,0,15,42,33,0,91,62,0,13,72,16,4,95,110,52,71,167,36,101,0,0,0,1,0,10,1,102,20,60,5,6,73,49,0,0,51,1,47,40,182,75,24,74,0,82,83,0,52,2,0,0,0,1,5,84,114,27,1,70,39,11,75,95,36,48,101,131,42,134,126,8,4,46,63,0,10,106,26,0,60,102,52,5,5,0,1,0,0,1,38,68,28,0,23,70,32,41,19,101,1,0,86,92,87,130,33,62,1,39,4,1,3,22,29,1,4,5,3,0,5,5,36,84,69,4,0,3,0,3,1,28,0,2,0,2,0,38,38,0,66,78,0,68,131,41,95,0,0,9,9,0,1,28,0,0,2,8,0,0,43,22,0,30,101,37,2,122,111,45,84,114,0,99,11,0,46,96,0,0,61,30,0,17,0,0,1,2,4,0,0,0,0,1,2,2,0,8,52,64,109,12,15,5,47,34,153,106,0,66,98,53,0,51,78,0,0,91,21,0,70,90,27,2,71,90,0,0,72,67,0,13,176,139,77,32,68,11,109,7,0,169,73,74,36,36,28,0,0,0,7,3,1,0,6,41,6,104,51,22,3,81,9,4,46,36,13,0,15,4,8,17,2,6,117,6,3,52,116,79,78,0,68,44,0,51,127,29,0,100,121,76,61,33,55,63,159,146,16,7,97,33,0,88,130,64,123,0,12,0,52,70,10,170,83,8,68,105,128,31,34,74,9,8,49,4,3,30,40,3,7,1,22,4,10,1,52,3,0,20,35,3,19,135,25,4,40,0,0,6,4,6,6,0,24,6,68,68,81,28,54,71,169,50,6,42,95,2,2,8,24,0,7,100,82,27,4,9,3,0,22,40,10,74,67,51,101,120,146,68,27,80,63,79

Nearest PDB structures (foldseek):
  6dqx-assembly1_A-2  TM=1.002E+00  e=5.872E-99  Actinobacillus ureae ATCC 25976
  6dqw-assembly1_B  TM=9.896E-01  e=1.748E-64  Flavobacterium johnsoniae UW101
  6dqw-assembly1_A  TM=9.891E-01  e=2.659E-64  Flavobacterium johnsoniae UW101
  6dqw-assembly2_C  TM=9.854E-01  e=2.534E-63  Flavobacterium johnsoniae UW101
  3k8t-assembly1_A-2  TM=9.078E-01  e=1.964E-37  Saccharomyces cerevisiae

InterPro domains:
  IPR000788 Ribonucleotide reductase large subunit, C-terminal [PF02867] (84-205)
  IPR000788 Ribonucleotide reductase large subunit, C-terminal [PF02867] (210-376)
  IPR000788 Ribonucleotide reductase large subunit, C-terminal [PF02867] (381-532)
  IPR000788 Ribonucleotide reductase large subunit, C-terminal [PR01183] (157-176)
  IPR000788 Ribonucleotide reductase large subunit, C-terminal [PR01183] (324-346)
  IPR000788 Ribonucleotide reductase large subunit, C-terminal [PR01183] (385-412)
  IPR013350 Ribonucleotide reductase alpha chain [TIGR02510] (5-554)
  IPR039718 Ribonucleoside-diphosphate reductase large subunit [PTHR11573] (382-540)

Foldseek 3Di:
DQFFPNLQDPLLQVLCCVQADDPPAGPLNLLLVLLVVLCVLLVDPPLSVVSSVCNRVLFKFFDRLCSRCPPHQAAAQWQEKEAEQAQDVVSLVLVLVVLLVQQLRDRAYEYEQANHAACCVPCNDHGSLVSVLSSQVSNVPGHCYEYEYEYELPHPCNVLVLCACPPPRSHNGYAYEYEYEPVLVVCCVVPDVVSVVSVLSQLVSQLVPQDDWYFHQVLLQVLAPVLCVVVVQGQRAATRQRFFRGGHDSQAIEIEHEMATECLCCVPPLPPLNLLSVLSSRLVSLVRNLVSQVPPPSCRRHNVNSQAAVAYAYAYFQLLVNCLVVLHFLQDPVSLVVLLVRLQSSLVSSQVSQLVVCVSPNDHNSCVVVRGNHSFGHTFGWQCPSCSSSNVGGTGNAFAQAQPVPHNVSVCVVCVVVVNNDPVQVVVCVVVRRACPPPPSDDPSNNSSGDHLQRAQQLSQLVSLLSSSSSGSTAHRGEHEDESPDDSVLVVVLVVVSVVSSHRIYGTYHYDPHCSSVPD

Radius of gyration: 22.86 Å; Cα contacts (8 Å, |Δi|>4): 1039; chains: 1; bounding box: 58×53×57 Å